Protein AF-A0AAJ5W9I3-F1 (afdb_monomer)

Solvent-accessible surface area (backbone atoms only — not comparable to full-atom values): 39678 Å² total; per-residue (Å²): 128,56,60,68,60,55,50,55,48,50,50,50,39,57,74,76,47,58,59,53,81,40,50,40,67,61,64,59,42,49,56,64,60,50,42,73,70,47,48,89,52,82,85,69,64,26,59,63,53,55,53,54,37,52,52,36,53,20,26,52,52,30,56,56,60,48,56,80,67,63,48,79,76,32,39,96,62,70,48,69,65,45,93,45,94,87,54,85,41,66,55,54,29,31,36,33,23,68,88,78,68,27,41,36,42,34,45,77,46,65,56,93,86,54,48,78,48,52,61,56,47,55,46,54,49,56,50,41,52,34,70,79,37,73,88,66,50,61,87,39,43,28,36,36,42,37,27,72,69,79,50,70,66,42,19,39,50,56,48,48,40,40,74,72,68,61,36,24,48,30,42,30,29,68,42,71,54,96,92,36,78,77,40,29,36,63,52,78,72,80,56,76,78,79,54,84,44,55,56,46,57,71,46,27,37,33,26,40,33,42,36,31,22,76,37,96,88,55,61,75,83,79,51,67,56,68,58,54,54,50,51,31,54,49,42,29,51,50,41,26,56,76,67,69,38,33,29,36,38,40,35,25,34,52,12,59,82,79,60,97,62,69,43,59,29,35,40,37,40,32,28,61,21,75,71,33,52,62,60,49,18,52,75,73,64,50,96,66,74,81,84,38,68,68,54,50,52,52,50,49,54,30,70,78,64,46,50,73,52,84,50,70,59,69,69,54,35,44,47,66,22,50,62,59,43,55,79,71,27,44,76,49,72,54,73,72,49,32,54,58,60,50,68,70,32,64,66,51,23,27,29,44,29,75,75,44,44,52,58,34,44,68,52,23,52,49,50,52,52,48,66,76,43,30,63,73,80,46,51,76,69,59,65,66,42,77,66,46,63,56,22,52,76,58,34,50,42,50,49,39,60,49,46,59,70,56,64,46,61,61,55,47,54,26,51,50,33,39,25,52,51,19,30,38,52,25,51,34,54,50,22,50,55,45,20,69,72,37,59,75,67,53,28,42,19,22,30,11,30,21,35,51,36,39,50,61,39,53,53,49,53,47,55,53,50,54,49,42,74,48,13,88,85,34,63,83,81,68,78,71,79,79,43,56,46,60,89,60,51,57,95,60,38,70,62,40,48,49,54,32,53,52,45,40,34,55,47,71,60,28,34,87,86,32,47,70,53,39,50,46,24,47,50,23,31,78,47,25,47,71,77,31,85,86,39,29,83,75,53,50,76,65,54,51,52,55,50,22,50,54,44,22,50,52,51,47,54,51,52,51,54,51,49,65,57,43,65,76,47,45,89,84,34,48,68,66,50,48,53,48,16,62,73,67,37,82,66,41,53,91,78,50,51,81,82,46,50,58,56,51,48,69,67,55,56,38,64,61,47,38,70,39,33,78,68,52,51,27,50,51,48,29,73,75,46,56,41,70,90,69,68,64,60,88,83,75,80,67,75,49,55,61,59,68,59,52,49,54,52,50,39,51,44,38,75,74,66,51,41,40,55,20,42,38,30,38,69,63,62,55,70,46,82,45,73,57,98,60,96,67,69,52,91,49,79,56,45,39,32,38,28,42,43,79,66,40,98,86,69,58,52,69,44,82,45,47,53,67,61,52,52,53,62,50,55,66,63,68,72,74,75,81,67,136

Mean predicted aligned error: 9.73 Å

Foldseek 3Di:
DDQLQVLVVQVVCLVPHQQLVQEPPLVVLVLLQCLLQPLPAFAFPFVVSVLLNLLSVLQVLVSVLSPDHKDWPAAVDFDALAPDPVDRQTFNTWIAHPVLRAIETEHEEEDPPCLLVRLVSLVVVVVSVCVVPPPDDLSRYAYEYEYQDCDQVNLQSVSCCCQQVVHRYWYWYFDADPNDGRGTYGDRRPHDDRLPDRFDELLFKKKKKKFWAFDPPDDPVVDDPVVLVVVLLVQLQVLCVVRLWWWKKWKFAFLDDDDPRRTGIMIMTITTQPLLRLVVSVVVVRPDDPPDPVSVVSCVVCVVPPSNDDDVSNVVRSPVSVVSSVVGGDIDMDDMDGPLCLLQDLSSLLTGHTDWMATDHSLRVSLVSSQVRNCLLADPVLCPPPPRCRPCLSVVLSVCVRSVVALCVLLFAALLSLLVLLLLLQQLVVLLVQCLPDDDSNNSSSLSSNSSSLSRNVRVVSSLQVVPVQFVQAPHQQDQQRDNHNVSHDPCNVVSSVVNLVSCCCRVQNCVVRVLSNVSNNLSNVVSLCVRPVNVVVQDPVNNVVSLVVQLVSLLVVLLVVLVVCVVPCVVCVVLVVLSCVPQPVVCSVVDDNVVSSVSSVPDDSVVSNVCRSPRRSVSRCLVAVHRDGDGPDDDQSLSDPLVVQLVVLLVCVVVPAWQWAFEQGPSGDTHIDGDPDPDTHPDSQWHWYWYNRRGPPDGPTDIDGSVVVVVSSVVVPPPPPDD

pLDDT: mean 85.2, std 12.46, range [24.62, 98.06]

Radius of gyration: 30.22 Å; Cα contacts (8 Å, |Δi|>4): 1104; chains: 1; bounding box: 91×54×84 Å

Sequence (724 aa):
MKERQLQEWLVKVVKTDYLINHITGLDRLKEATMIDDDSTIIPHFAIDRLLKQKYSYAASRVIKSLEGEFDLVSGEIIQNISLSNKERLLPDLILFNVEKRQVILVENKVNNKTEREAITELFGYGHEIRNHLPFLSNFDINYVLVSTDFNTLLDHSVSGQILTENMNILCLKPVIENEQILNLELHFPSSWSDIGQTELPEDALVGISMLLYEKTDFELTDFDYQTVLNIACDLVAQDSSQFNASGFLVLWKNGLVNANSTNVAGISIYTMNPFVFLPHAEKLGFPLNENSALRKYLVEFVGDRGTWQEPGSLYGIPKRAEMYLKEYFDIEWERSSTWIVDSEDYLYALNRCVLKWNSWGAVGDYVRNFYLRSNNWFKDVERKIKGGYQNPYLGLQIINYLAGTNVFKGGYFNSQQLFQFGLQIGRYRYACQNAKNAIGERLKSAEALLFWTALPLVYSLKEVGDRVVQSPSIAQCVAFPLAIHQIDIYEDYEMRIQKYIDWFQKDFIDAKTNPTVSIIFRLAIDDFPYFDNSLRGLVSTKEVKEIEVRLAFLVRTKILEIVLDRLKNRDNNKEILEDLNSAYFDGLLYTLKDGEISKHLDAIPDAVLSETFSYNFLGLLDSIKKGLLQDIGQPILPGSVDWNALYKSAILLFKAGERKTAIIISPNGETGLGKIDTIMSLNSQEEIFIQFNARNTWLEMTLKENWQKILDRTSHFFDNNSKP

Organism: NCBI:txid3121371

Structure (mmCIF, N/CA/C/O backbone):
data_AF-A0AAJ5W9I3-F1
#
_entry.id   AF-A0AAJ5W9I3-F1
#
loop_
_atom_site.group_PDB
_atom_site.id
_atom_site.type_symbol
_atom_site.label_atom_id
_atom_site.label_alt_id
_atom_site.label_comp_id
_atom_site.label_asym_id
_atom_site.label_entity_id
_atom_site.label_seq_id
_atom_site.pdbx_PDB_ins_code
_atom_site.Cartn_x
_atom_site.Cartn_y
_atom_site.Cartn_z
_atom_site.occupancy
_atom_site.B_iso_or_equiv
_atom_site.auth_seq_id
_atom_site.auth_comp_id
_atom_site.auth_asym_id
_atom_site.auth_atom_id
_atom_site.pdbx_PDB_model_num
ATOM 1 N N . MET A 1 1 ? -18.188 -11.110 43.574 1.00 73.06 1 MET A N 1
ATOM 2 C CA . MET A 1 1 ? -18.966 -9.854 43.489 1.00 73.06 1 MET A CA 1
ATOM 3 C C . MET A 1 1 ? -20.296 -10.148 42.806 1.00 73.06 1 MET A C 1
ATOM 5 O O . MET A 1 1 ? -20.329 -11.051 41.980 1.00 73.06 1 MET A O 1
ATOM 9 N N . LYS A 1 2 ? -21.391 -9.468 43.162 1.00 81.44 2 LYS A N 1
ATOM 10 C CA . LYS A 1 2 ? -22.679 -9.586 42.449 1.00 81.44 2 LYS A CA 1
ATOM 11 C C . LYS A 1 2 ? -22.834 -8.437 41.449 1.00 81.44 2 LYS A C 1
ATOM 13 O O . LYS A 1 2 ? -22.461 -7.318 41.766 1.00 81.44 2 LYS A O 1
ATOM 18 N N . GLU A 1 3 ? -23.456 -8.697 40.304 1.00 82.75 3 GLU A N 1
ATOM 19 C CA . GLU A 1 3 ? -23.790 -7.712 39.251 1.00 82.75 3 GLU A CA 1
ATOM 20 C C . GLU A 1 3 ? -24.485 -6.467 39.790 1.00 82.75 3 GLU A C 1
ATOM 22 O O . GLU A 1 3 ? -24.023 -5.350 39.586 1.00 82.75 3 GLU A O 1
ATOM 27 N N . ARG A 1 4 ? -25.480 -6.673 40.653 1.00 85.06 4 ARG A N 1
ATOM 28 C CA . ARG A 1 4 ? -26.171 -5.594 41.356 1.00 85.06 4 ARG A CA 1
ATOM 29 C C . ARG A 1 4 ? -25.246 -4.675 42.169 1.00 85.06 4 ARG A C 1
ATOM 31 O O . ARG A 1 4 ? -25.504 -3.484 42.235 1.00 85.06 4 ARG A O 1
ATOM 38 N N . GLN A 1 5 ? -24.178 -5.198 42.782 1.00 87.31 5 GLN A N 1
ATOM 39 C CA . GLN A 1 5 ? -23.238 -4.363 43.548 1.00 87.31 5 GLN A CA 1
ATOM 40 C C . GLN A 1 5 ? -22.431 -3.441 42.626 1.00 87.31 5 GLN A C 1
ATOM 42 O O . GLN A 1 5 ? -22.190 -2.289 42.975 1.00 87.31 5 GLN A O 1
ATOM 47 N N . LEU A 1 6 ? -22.032 -3.942 41.453 1.00 88.69 6 LEU A N 1
ATOM 48 C CA . LEU A 1 6 ? -21.332 -3.156 40.437 1.00 88.69 6 LEU A CA 1
ATOM 49 C C . LEU A 1 6 ? -22.244 -2.074 39.853 1.00 88.69 6 LEU A C 1
ATOM 51 O O . LEU A 1 6 ? -21.840 -0.918 39.758 1.00 88.69 6 LEU A O 1
ATOM 55 N N . GLN A 1 7 ? -23.494 -2.423 39.557 1.00 89.88 7 GLN A N 1
ATOM 56 C CA . GLN A 1 7 ? -24.496 -1.473 39.087 1.00 89.88 7 GLN A CA 1
ATOM 57 C C . GLN A 1 7 ? -24.783 -0.368 40.116 1.00 89.88 7 GLN A C 1
ATOM 59 O O . GLN A 1 7 ? -24.741 0.812 39.777 1.00 89.88 7 GLN A O 1
ATOM 64 N N . GLU A 1 8 ? -25.037 -0.727 41.379 1.00 91.19 8 GLU A N 1
ATOM 65 C CA . GLU A 1 8 ? -25.281 0.242 42.459 1.00 91.19 8 GLU A CA 1
ATOM 66 C C . GLU A 1 8 ? -24.086 1.192 42.641 1.00 91.19 8 GLU A C 1
ATOM 68 O O . GLU A 1 8 ? -24.270 2.390 42.873 1.00 91.19 8 GLU A O 1
ATOM 73 N N . TRP A 1 9 ? -22.860 0.683 42.483 1.00 92.69 9 TRP A N 1
ATOM 74 C CA . TRP A 1 9 ? -21.650 1.500 42.506 1.00 92.69 9 TRP A CA 1
ATOM 75 C C . TRP A 1 9 ? -21.575 2.462 41.312 1.00 92.69 9 TRP A C 1
ATOM 77 O O . TRP A 1 9 ? -21.346 3.652 41.522 1.00 92.69 9 TRP A O 1
ATOM 87 N N . LEU A 1 10 ? -21.838 1.994 40.088 1.00 92.12 10 LEU A N 1
ATOM 88 C CA . LEU A 1 10 ? -21.841 2.834 38.883 1.00 92.12 10 LEU A CA 1
ATOM 89 C C . LEU A 1 10 ? -22.885 3.953 38.963 1.00 92.12 10 LEU A C 1
ATOM 91 O O . LEU A 1 10 ? -22.568 5.107 38.686 1.00 92.12 10 LEU A O 1
ATOM 95 N N . VAL A 1 11 ? -24.109 3.635 39.395 1.00 92.50 11 VAL A N 1
ATOM 96 C CA . VAL A 1 11 ? -25.183 4.625 39.584 1.00 92.50 11 VAL A CA 1
ATOM 97 C C . VAL A 1 11 ? -24.778 5.675 40.613 1.00 92.50 11 VAL A C 1
ATOM 99 O O . VAL A 1 11 ? -25.014 6.866 40.408 1.00 92.50 11 VAL A O 1
ATOM 102 N N . LYS A 1 12 ? -24.150 5.252 41.718 1.00 91.56 12 LYS A N 1
ATOM 103 C CA . LYS A 1 12 ? -23.634 6.180 42.724 1.00 91.56 12 LYS A CA 1
ATOM 104 C C . LYS A 1 12 ? -22.583 7.104 42.116 1.00 91.56 12 LYS A C 1
ATOM 106 O O . LYS A 1 12 ? -22.715 8.311 42.281 1.00 91.56 12 LYS A O 1
ATOM 111 N N . VAL A 1 13 ? -21.594 6.547 41.412 1.00 90.62 13 VAL A N 1
ATOM 112 C CA . VAL A 1 13 ? -20.528 7.316 40.756 1.00 90.62 13 VAL A CA 1
ATOM 113 C C . VAL A 1 13 ? -21.129 8.364 39.831 1.00 90.62 13 VAL A C 1
ATOM 115 O O . VAL A 1 13 ? -20.924 9.538 40.093 1.00 90.62 13 VAL A O 1
ATOM 118 N N . VAL A 1 14 ? -21.953 7.963 38.858 1.00 89.75 14 VAL A N 1
ATOM 119 C CA . VAL A 1 14 ? -22.567 8.862 37.859 1.00 89.75 14 VAL A CA 1
ATOM 120 C C . VAL A 1 14 ? -23.361 10.012 38.492 1.00 89.75 14 VAL A C 1
ATOM 122 O O . VAL A 1 14 ? -23.428 11.098 37.927 1.00 89.75 14 VAL A O 1
ATOM 125 N N . LYS A 1 15 ? -23.976 9.796 39.661 1.00 87.81 15 LYS A N 1
ATOM 126 C CA . LYS A 1 15 ? -24.742 10.833 40.369 1.00 87.81 15 LYS A CA 1
ATOM 127 C C . LYS A 1 15 ? -23.893 11.802 41.180 1.00 87.81 15 LYS A C 1
ATOM 129 O O . LYS A 1 15 ? -24.336 12.919 41.436 1.00 87.81 15 LYS A O 1
ATOM 134 N N . THR A 1 16 ? -22.761 11.341 41.703 1.00 86.31 16 THR A N 1
ATOM 135 C CA . THR A 1 16 ? -21.950 12.114 42.656 1.00 86.31 16 THR A CA 1
ATOM 136 C C . THR A 1 16 ? -20.692 12.705 42.039 1.00 86.31 16 THR A C 1
ATOM 138 O O . THR A 1 16 ? -20.134 13.635 42.613 1.00 86.31 16 THR A O 1
ATOM 141 N N . ASP A 1 17 ? -20.242 12.156 40.915 1.00 84.19 17 ASP A N 1
ATOM 142 C CA . ASP A 1 17 ? -19.027 12.534 40.201 1.00 84.19 17 ASP A CA 1
ATOM 143 C C . ASP A 1 17 ? -19.137 12.126 38.714 1.00 84.19 17 ASP A C 1
ATOM 145 O O . ASP A 1 17 ? -20.096 11.485 38.282 1.00 84.19 17 ASP A O 1
ATOM 149 N N . TYR A 1 18 ? -18.142 12.476 37.908 1.00 85.25 18 TYR A N 1
ATOM 150 C CA . TYR A 1 18 ? -18.053 12.039 36.521 1.00 85.25 18 TYR A CA 1
ATOM 151 C C . TYR A 1 18 ? -17.449 10.635 36.432 1.00 85.25 18 TYR A C 1
ATOM 153 O O . TYR A 1 18 ? -16.368 10.377 36.962 1.00 85.25 18 TYR A O 1
ATOM 161 N N . LEU A 1 19 ? -18.099 9.731 35.685 1.00 88.50 19 LEU A N 1
ATOM 162 C CA . LEU A 1 19 ? -17.625 8.350 35.499 1.00 88.50 19 LEU A CA 1
ATOM 163 C C . LEU A 1 19 ? -16.174 8.291 34.995 1.00 88.50 19 LEU A C 1
ATOM 165 O O . LEU A 1 19 ? -15.411 7.429 35.425 1.00 88.50 19 LEU A O 1
ATOM 169 N N . ILE A 1 20 ? -15.778 9.236 34.137 1.00 91.19 20 ILE A N 1
ATOM 170 C CA . ILE A 1 20 ? -14.415 9.347 33.606 1.00 91.19 20 ILE A CA 1
ATOM 171 C C . ILE A 1 20 ? -13.345 9.475 34.702 1.00 91.19 20 ILE A C 1
ATOM 173 O O . ILE A 1 20 ? -12.265 8.908 34.550 1.00 91.19 20 ILE A O 1
ATOM 177 N N . ASN A 1 21 ? -13.650 10.129 35.830 1.00 91.69 21 ASN A N 1
ATOM 178 C CA . ASN A 1 21 ? -12.710 10.327 36.943 1.00 91.69 21 ASN A CA 1
ATOM 179 C C . ASN A 1 21 ? -12.369 9.017 37.664 1.00 91.69 21 ASN A C 1
ATOM 181 O O . ASN A 1 21 ? -11.351 8.921 38.346 1.00 91.69 21 ASN A O 1
ATOM 185 N N . HIS A 1 22 ? -13.206 7.994 37.492 1.00 93.56 22 HIS A N 1
ATOM 186 C CA . HIS A 1 22 ? -13.003 6.668 38.056 1.00 93.56 22 HIS A CA 1
ATOM 187 C C . HIS A 1 22 ? -12.375 5.683 37.063 1.00 93.56 22 HIS A C 1
ATOM 189 O O . HIS A 1 22 ? -12.227 4.510 37.405 1.00 93.56 22 HIS A O 1
ATOM 195 N N . ILE A 1 23 ? -12.000 6.122 35.856 1.00 94.62 23 ILE A N 1
ATOM 196 C CA . ILE A 1 23 ? -11.351 5.276 34.851 1.00 94.62 23 ILE A CA 1
ATOM 197 C C . ILE A 1 23 ? -9.837 5.498 34.885 1.00 94.62 23 ILE A C 1
ATOM 199 O O . ILE A 1 23 ? -9.338 6.607 34.716 1.00 94.62 23 ILE A O 1
ATOM 203 N N . THR A 1 24 ? -9.095 4.412 35.061 1.00 92.81 24 THR A N 1
ATOM 204 C CA . THR A 1 24 ? -7.631 4.376 35.088 1.00 92.81 24 THR A CA 1
ATOM 205 C C . THR A 1 24 ? -7.064 3.768 33.805 1.00 92.81 24 THR A C 1
ATOM 207 O O . THR A 1 24 ? -7.748 3.055 33.067 1.00 92.81 24 THR A O 1
ATOM 210 N N . GLY A 1 25 ? -5.795 4.070 33.508 1.00 86.44 25 GLY A N 1
ATOM 211 C CA . GLY A 1 25 ? -5.121 3.588 32.297 1.00 86.44 25 GLY A CA 1
ATOM 212 C C . GLY A 1 25 ? -5.433 4.390 31.027 1.00 86.44 25 GLY A C 1
ATOM 213 O O . GLY A 1 25 ? -5.108 3.930 29.934 1.00 86.44 25 GLY A O 1
ATOM 214 N N . LEU A 1 26 ? -6.024 5.586 31.151 1.00 87.69 26 LEU A N 1
ATOM 215 C CA . LEU A 1 26 ? -6.331 6.475 30.020 1.00 87.69 26 LEU A CA 1
ATOM 216 C C . LEU A 1 26 ? -5.081 6.935 29.256 1.00 87.69 26 LEU A C 1
ATOM 218 O O . LEU A 1 26 ? -5.151 7.164 28.049 1.00 87.69 26 LEU A O 1
ATOM 222 N N . ASP A 1 27 ? -3.933 7.020 29.926 1.00 83.12 27 ASP A N 1
ATOM 223 C CA . ASP A 1 27 ? -2.664 7.411 29.302 1.00 83.12 27 ASP A CA 1
ATOM 224 C C . ASP A 1 27 ? -2.248 6.425 28.202 1.00 83.12 27 ASP A C 1
ATOM 226 O O . ASP A 1 27 ? -1.766 6.837 27.152 1.00 83.12 27 ASP A O 1
ATOM 230 N N . ARG A 1 28 ? -2.591 5.138 28.356 1.00 78.94 28 ARG A N 1
ATOM 231 C CA . ARG A 1 28 ? -2.354 4.100 27.339 1.00 78.94 28 ARG A CA 1
ATOM 232 C C . ARG A 1 28 ? -3.135 4.351 26.046 1.00 78.94 28 ARG A C 1
ATOM 234 O O . ARG A 1 28 ? -2.669 3.973 24.976 1.00 78.94 28 ARG A O 1
ATOM 241 N N . LEU A 1 29 ? -4.321 4.972 26.120 1.00 80.44 29 LEU A N 1
ATOM 242 C CA . LEU A 1 29 ? -5.072 5.378 24.921 1.00 80.44 29 LEU A CA 1
ATOM 243 C C . LEU A 1 29 ? -4.394 6.548 24.225 1.00 80.44 29 LEU A C 1
ATOM 245 O O . LEU A 1 29 ? -4.341 6.571 22.996 1.00 80.44 29 LEU A O 1
ATOM 249 N N . LYS A 1 30 ? -3.883 7.509 25.002 1.00 75.44 30 LYS A N 1
ATOM 250 C CA . LYS A 1 30 ? -3.135 8.644 24.460 1.00 75.44 30 LYS A CA 1
ATOM 251 C C . LYS A 1 30 ? -1.874 8.143 23.765 1.00 75.44 30 LYS A C 1
ATOM 253 O O . LYS A 1 30 ? -1.727 8.397 22.582 1.00 75.44 30 LYS A O 1
ATOM 258 N N . GLU A 1 31 ? -1.057 7.321 24.418 1.00 71.56 31 GLU A N 1
ATOM 259 C CA . GLU A 1 31 ? 0.133 6.704 23.806 1.00 71.56 31 GLU A CA 1
ATOM 260 C C . GLU A 1 31 ? -0.199 5.980 22.489 1.00 71.56 31 GLU A C 1
ATOM 262 O O . GLU A 1 31 ? 0.397 6.266 21.451 1.00 71.56 31 GLU A O 1
ATOM 267 N N . ALA A 1 32 ? -1.217 5.112 22.491 1.00 70.69 32 ALA A N 1
ATOM 268 C CA . ALA A 1 32 ? -1.607 4.344 21.306 1.00 70.69 32 ALA A CA 1
ATOM 269 C C . ALA A 1 32 ? -2.191 5.196 20.160 1.00 70.69 32 ALA A C 1
ATOM 271 O O . ALA A 1 32 ? -2.255 4.724 19.024 1.00 70.69 32 ALA A O 1
ATOM 272 N N . THR A 1 33 ? -2.640 6.423 20.444 1.00 70.94 33 THR A N 1
ATOM 273 C CA . THR A 1 33 ? -3.172 7.362 19.441 1.00 70.94 33 THR A CA 1
ATOM 274 C C . THR A 1 33 ? -2.168 8.450 19.040 1.00 70.94 33 THR A C 1
ATOM 276 O O . THR A 1 33 ? -2.305 8.986 17.944 1.00 70.94 33 THR A O 1
ATOM 279 N N . MET A 1 34 ? -1.146 8.728 19.863 1.00 63.53 34 MET A N 1
ATOM 280 C CA . MET A 1 34 ? -0.107 9.752 19.647 1.00 63.53 34 MET A CA 1
ATOM 281 C C . MET A 1 34 ? 1.046 9.303 18.743 1.00 63.53 34 MET A C 1
ATOM 283 O O . MET A 1 34 ? 1.708 10.148 18.150 1.00 63.53 34 MET A O 1
ATOM 287 N N . ILE A 1 35 ? 1.267 7.994 18.577 1.00 55.97 35 ILE A N 1
ATOM 288 C CA . ILE A 1 35 ? 2.244 7.417 17.624 1.00 55.97 35 ILE A CA 1
ATOM 289 C C . ILE A 1 35 ? 2.096 7.991 16.198 1.00 55.97 35 ILE A C 1
ATOM 291 O O . ILE A 1 35 ? 3.047 8.028 15.422 1.00 55.97 35 ILE A O 1
ATOM 295 N N . ASP A 1 36 ? 0.902 8.471 15.866 1.00 51.78 36 ASP A N 1
ATOM 296 C CA . ASP A 1 36 ? 0.552 9.034 14.570 1.00 51.78 36 ASP A CA 1
ATOM 297 C C . ASP A 1 36 ? 0.861 10.539 14.402 1.00 51.78 36 ASP A C 1
ATOM 299 O O . ASP A 1 36 ? 0.727 11.048 13.287 1.00 51.78 36 ASP A O 1
ATOM 303 N N . ASP A 1 37 ? 1.260 11.252 15.461 1.00 53.91 37 ASP A N 1
ATOM 304 C CA . ASP A 1 37 ? 1.559 12.696 15.413 1.00 53.91 37 ASP A CA 1
ATOM 305 C C . ASP A 1 37 ? 3.034 12.996 15.073 1.00 53.91 37 ASP A C 1
ATOM 307 O O . ASP A 1 37 ? 3.432 14.158 14.943 1.00 53.91 37 ASP A O 1
ATOM 311 N N . ASP A 1 38 ? 3.864 11.964 14.890 1.00 57.81 38 ASP A N 1
ATOM 312 C CA . ASP A 1 38 ? 5.268 12.134 14.519 1.00 57.81 38 ASP A CA 1
ATOM 313 C C . ASP A 1 38 ? 5.418 12.495 13.031 1.00 57.81 38 ASP A C 1
ATOM 315 O O . ASP A 1 38 ? 5.475 11.644 12.143 1.00 57.81 38 ASP A O 1
ATOM 319 N N . SER A 1 39 ? 5.514 13.799 12.760 1.00 56.31 39 SER A N 1
ATOM 320 C CA . SER A 1 39 ? 5.726 14.347 11.411 1.00 56.31 39 SER A CA 1
ATOM 321 C C . SER A 1 39 ? 7.058 13.952 10.755 1.00 56.31 39 SER A C 1
ATOM 323 O O . SER A 1 39 ? 7.261 14.241 9.570 1.00 56.31 39 SER A O 1
ATOM 325 N N . THR A 1 40 ? 7.974 13.322 11.500 1.00 52.97 40 THR A N 1
ATOM 326 C CA . THR A 1 40 ? 9.310 12.959 11.012 1.00 52.97 40 THR A CA 1
ATOM 327 C C . THR A 1 40 ? 9.371 11.576 10.367 1.00 52.97 40 THR A C 1
ATOM 329 O O . THR A 1 40 ? 10.384 11.254 9.750 1.00 52.97 40 THR A O 1
ATOM 332 N N . ILE A 1 41 ? 8.297 10.777 10.452 1.00 58.81 41 ILE A N 1
ATOM 333 C CA . ILE A 1 41 ? 8.289 9.375 10.012 1.00 58.81 41 ILE A CA 1
ATOM 334 C C . ILE A 1 41 ? 7.152 9.113 9.024 1.00 58.81 41 ILE A C 1
ATOM 336 O O . ILE A 1 41 ? 6.039 9.631 9.136 1.00 58.81 41 ILE A O 1
ATOM 340 N N . ILE A 1 42 ? 7.440 8.273 8.033 1.00 65.62 42 ILE A N 1
ATOM 341 C CA . ILE A 1 42 ? 6.453 7.803 7.067 1.00 65.62 42 ILE A CA 1
ATOM 342 C C . ILE A 1 42 ? 5.641 6.675 7.725 1.00 65.62 42 ILE A C 1
ATOM 344 O O . ILE A 1 42 ? 6.224 5.717 8.232 1.00 65.62 42 ILE A O 1
ATOM 348 N N . PRO A 1 43 ? 4.301 6.753 7.768 1.00 64.69 43 PRO A N 1
ATOM 349 C CA . PRO A 1 43 ? 3.510 5.765 8.488 1.00 64.69 43 PRO A CA 1
ATOM 350 C C . PRO A 1 43 ? 3.553 4.402 7.781 1.00 64.69 43 PRO A C 1
ATOM 352 O O . PRO A 1 43 ? 3.138 4.288 6.633 1.00 64.69 43 PRO A O 1
ATOM 355 N N . HIS A 1 44 ? 3.958 3.341 8.483 1.00 67.44 44 HIS A N 1
ATOM 356 C CA . HIS A 1 44 ? 3.880 1.969 7.960 1.00 67.44 44 HIS A CA 1
ATOM 357 C C . HIS A 1 44 ? 2.441 1.445 7.887 1.00 67.44 44 HIS A C 1
ATOM 359 O O . HIS A 1 44 ? 1.614 1.723 8.765 1.00 67.44 44 HIS A O 1
ATOM 365 N N . PHE A 1 45 ? 2.142 0.613 6.890 1.00 70.94 45 PHE A N 1
ATOM 366 C CA . PHE A 1 45 ? 0.873 -0.115 6.822 1.00 70.94 45 PHE A CA 1
ATOM 367 C C . PHE A 1 45 ? 0.954 -1.414 7.631 1.00 70.94 45 PHE A C 1
ATOM 369 O O . PHE A 1 45 ? 0.857 -2.518 7.106 1.00 70.94 45 PHE A O 1
ATOM 376 N N . ALA A 1 46 ? 1.151 -1.286 8.942 1.00 74.62 46 ALA A N 1
ATOM 377 C CA . ALA A 1 46 ? 1.187 -2.447 9.816 1.00 74.62 46 ALA A CA 1
ATOM 378 C C . ALA A 1 46 ? -0.234 -2.866 10.213 1.00 74.62 46 ALA A C 1
ATOM 380 O O . ALA A 1 46 ? -0.877 -2.172 11.003 1.00 74.62 46 ALA A O 1
ATOM 381 N N . ILE A 1 47 ? -0.729 -3.995 9.692 1.00 74.94 47 ILE A N 1
ATOM 382 C CA . ILE A 1 47 ? -2.097 -4.483 9.967 1.00 74.94 47 ILE A CA 1
ATOM 383 C C . ILE A 1 47 ? -2.322 -4.633 11.474 1.00 74.94 47 ILE A C 1
ATOM 385 O O . ILE A 1 47 ? -3.302 -4.113 12.010 1.00 74.94 47 ILE A O 1
ATOM 389 N N . ASP A 1 48 ? -1.367 -5.250 12.170 1.00 74.12 48 ASP A N 1
ATOM 390 C CA . ASP A 1 48 ? -1.412 -5.451 13.623 1.00 74.12 48 ASP A CA 1
ATOM 391 C C . ASP A 1 48 ? -1.570 -4.118 14.378 1.00 74.12 48 ASP A C 1
ATOM 393 O O . ASP A 1 48 ? -2.283 -4.026 15.382 1.00 74.12 48 ASP A O 1
ATOM 397 N N . ARG A 1 49 ? -0.941 -3.053 13.864 1.00 74.50 49 ARG A N 1
ATOM 398 C CA . ARG A 1 49 ? -1.038 -1.695 14.410 1.00 74.50 49 ARG A CA 1
ATOM 399 C C . ARG A 1 49 ? -2.385 -1.054 14.097 1.00 74.50 49 ARG A C 1
ATOM 401 O O . ARG A 1 49 ? -3.009 -0.519 15.008 1.00 74.50 49 ARG A O 1
ATOM 408 N N . LEU A 1 50 ? -2.847 -1.125 12.847 1.00 75.38 50 LEU A N 1
ATOM 409 C CA . LEU A 1 50 ? -4.115 -0.524 12.410 1.00 75.38 50 LEU A CA 1
ATOM 410 C C . LEU A 1 50 ? -5.297 -1.032 13.244 1.00 75.38 50 LEU A C 1
ATOM 412 O O . LEU A 1 50 ? -6.197 -0.270 13.595 1.00 75.38 50 LEU A O 1
ATOM 416 N N . LEU A 1 51 ? -5.281 -2.311 13.611 1.00 77.31 51 LEU A N 1
ATOM 417 C CA . LEU A 1 51 ? -6.331 -2.915 14.428 1.00 77.31 51 LEU A CA 1
ATOM 418 C C . LEU A 1 51 ? -6.282 -2.432 15.879 1.00 77.31 51 LEU A C 1
ATOM 420 O O . LEU A 1 51 ? -7.312 -2.034 16.425 1.00 77.31 51 LEU A O 1
ATOM 424 N N . LYS A 1 52 ? -5.085 -2.378 16.479 1.00 77.81 52 LYS A N 1
ATOM 425 C CA . LYS A 1 52 ? -4.879 -1.800 17.818 1.00 77.81 52 LYS A CA 1
ATOM 426 C C . LYS A 1 52 ? -5.312 -0.328 17.851 1.00 77.81 52 LYS A C 1
ATOM 428 O O . LYS A 1 52 ? -5.998 0.086 18.782 1.00 77.81 52 LYS A O 1
ATOM 433 N N . GLN A 1 53 ? -5.005 0.436 16.803 1.00 79.06 53 GLN A N 1
ATOM 434 C CA . GLN A 1 53 ? -5.437 1.828 16.650 1.00 79.06 53 GLN A CA 1
ATOM 435 C C . GLN A 1 53 ? -6.958 1.959 16.557 1.00 79.06 53 GLN A C 1
ATOM 437 O O . GLN A 1 53 ? -7.528 2.824 17.220 1.00 79.06 53 GLN A O 1
ATOM 442 N N . LYS A 1 54 ? -7.642 1.096 15.792 1.00 84.06 54 LYS A N 1
ATOM 443 C CA . LYS A 1 54 ? -9.112 1.105 15.727 1.00 84.06 54 LYS A CA 1
ATOM 444 C C . LYS A 1 54 ? -9.749 0.904 17.105 1.00 84.06 54 LYS A C 1
ATOM 446 O O . LYS A 1 54 ? -10.690 1.627 17.430 1.00 84.06 54 LYS A O 1
ATOM 451 N N . TYR A 1 55 ? -9.212 0.003 17.933 1.00 87.38 55 TYR A N 1
ATOM 452 C CA . TYR A 1 55 ? -9.674 -0.159 19.319 1.00 87.38 55 TYR A CA 1
ATOM 453 C C . TYR A 1 55 ? -9.463 1.110 20.141 1.00 87.38 55 TYR A C 1
ATOM 455 O O . TYR A 1 55 ? -10.396 1.580 20.794 1.00 87.38 55 TYR A O 1
ATOM 463 N N . SER A 1 56 ? -8.266 1.695 20.072 1.00 87.69 56 SER A N 1
ATOM 464 C CA . SER A 1 56 ? -7.945 2.917 20.809 1.00 87.69 56 SER A CA 1
ATOM 465 C C . SER A 1 56 ? -8.837 4.085 20.393 1.00 87.69 56 SER A C 1
ATOM 467 O O . SER A 1 56 ? -9.380 4.764 21.257 1.00 87.69 56 SER A O 1
ATOM 469 N N . TYR A 1 57 ? -9.078 4.286 19.094 1.00 88.06 57 TYR A N 1
ATOM 470 C CA . TYR A 1 57 ? -9.972 5.340 18.609 1.00 88.06 57 TYR A CA 1
ATOM 471 C C . TYR A 1 57 ? -11.426 5.126 19.038 1.00 88.06 57 TYR A C 1
ATOM 473 O O . TYR A 1 57 ? -12.080 6.095 19.431 1.00 88.06 57 TYR A O 1
ATOM 481 N N . ALA A 1 58 ? -11.929 3.889 18.996 1.00 92.06 58 ALA A N 1
ATOM 482 C CA . ALA A 1 58 ? -13.271 3.564 19.476 1.00 92.06 58 ALA A CA 1
ATOM 483 C C . ALA A 1 58 ? -13.414 3.887 20.972 1.00 92.06 58 ALA A C 1
ATOM 485 O O . ALA A 1 58 ? -14.311 4.640 21.353 1.00 92.06 58 ALA A O 1
ATOM 486 N N . ALA A 1 59 ? -12.475 3.422 21.800 1.00 93.31 59 ALA A N 1
ATOM 487 C CA . ALA A 1 59 ? -12.457 3.712 23.231 1.00 93.31 59 ALA A CA 1
ATOM 488 C C . ALA A 1 59 ? -12.313 5.219 23.512 1.00 93.31 59 ALA A C 1
ATOM 490 O O . ALA A 1 59 ? -13.066 5.769 24.313 1.00 93.31 59 ALA A O 1
ATOM 491 N N . SER A 1 60 ? -11.416 5.926 22.815 1.00 92.44 60 SER A N 1
ATOM 492 C CA . SER A 1 60 ? -11.235 7.377 22.965 1.00 92.44 60 SER A CA 1
ATOM 493 C C . SER A 1 60 ? -12.493 8.177 22.624 1.00 92.44 60 SER A C 1
ATOM 495 O O . SER A 1 60 ? -12.735 9.210 23.247 1.00 92.44 60 SER A O 1
ATOM 497 N N . ARG A 1 61 ? -13.309 7.734 21.659 1.00 93.19 61 ARG A N 1
ATOM 498 C CA . ARG A 1 61 ? -14.598 8.379 21.356 1.00 93.19 61 ARG A CA 1
ATOM 499 C C . ARG A 1 61 ? -15.586 8.232 22.506 1.00 93.19 61 ARG A C 1
ATOM 501 O O . ARG A 1 61 ? -16.207 9.223 22.879 1.00 93.19 61 ARG A O 1
ATOM 508 N N . VAL A 1 62 ? -15.674 7.045 23.106 1.00 95.38 62 VAL A N 1
ATOM 509 C CA . VAL A 1 62 ? -16.530 6.823 24.281 1.00 95.38 62 VAL A CA 1
ATOM 510 C C . VAL A 1 62 ? -16.036 7.633 25.478 1.00 95.38 62 VAL A C 1
ATOM 512 O O . VAL A 1 62 ? -16.840 8.288 26.128 1.00 95.38 62 VAL A O 1
ATOM 515 N N . ILE A 1 63 ? -14.722 7.670 25.731 1.00 94.44 63 ILE A N 1
ATOM 516 C CA . ILE A 1 63 ? -14.134 8.502 26.793 1.00 94.44 63 ILE A CA 1
ATOM 517 C C . ILE A 1 63 ? -14.494 9.974 26.595 1.00 94.44 63 ILE A C 1
ATOM 519 O O . ILE A 1 63 ? -14.954 10.610 27.534 1.00 94.44 63 ILE A O 1
ATOM 523 N N . LYS A 1 64 ? -14.385 10.497 25.367 1.00 92.38 64 LYS A N 1
ATOM 524 C CA . LYS A 1 64 ? -14.867 11.849 25.061 1.00 92.38 64 LYS A CA 1
ATOM 525 C C . LYS A 1 64 ? -16.366 11.967 25.334 1.00 92.38 64 LYS A C 1
ATOM 527 O O . LYS A 1 64 ? -16.784 12.935 25.948 1.00 92.38 64 LYS A O 1
ATOM 532 N N . SER A 1 65 ? -17.197 11.007 24.936 1.00 92.50 65 SER A N 1
ATOM 533 C CA . SER A 1 65 ? -18.637 11.035 25.254 1.00 92.50 65 SER A CA 1
ATOM 534 C C . SER A 1 65 ? -18.933 11.025 26.763 1.00 92.50 65 SER A C 1
ATOM 536 O O . SER A 1 65 ? -20.012 11.460 27.156 1.00 92.50 65 SER A O 1
ATOM 538 N N . LEU A 1 66 ? -18.004 10.552 27.597 1.00 92.94 66 LEU A N 1
ATOM 539 C CA . LEU A 1 66 ? -18.070 10.563 29.063 1.00 92.94 66 LEU A CA 1
ATOM 540 C C . LEU A 1 66 ? -17.490 11.847 29.689 1.00 92.94 66 LEU A C 1
ATOM 542 O O . LEU A 1 66 ? -17.228 11.874 30.887 1.00 92.94 66 LEU A O 1
ATOM 546 N N . GLU A 1 67 ? -17.264 12.906 28.911 1.00 89.81 67 GLU A N 1
ATOM 547 C CA . GLU A 1 67 ? -16.942 14.245 29.424 1.00 89.81 67 GLU A CA 1
ATOM 548 C C . GLU A 1 67 ? -18.207 15.116 29.465 1.00 89.81 67 GLU A C 1
ATOM 550 O O . GLU A 1 67 ? -18.998 15.090 28.518 1.00 89.81 67 GLU A O 1
ATOM 555 N N . GLY A 1 68 ? -18.345 15.945 30.503 1.00 82.88 68 GLY A N 1
ATOM 556 C CA . GLY A 1 68 ? -19.482 16.859 30.676 1.00 82.88 68 GLY A CA 1
ATOM 557 C C . GLY A 1 68 ? -20.636 16.240 31.467 1.00 82.88 68 GLY A C 1
ATOM 558 O O . GLY A 1 68 ? -20.495 15.163 32.037 1.00 82.88 68 GLY A O 1
ATOM 559 N N . GLU A 1 69 ? -21.765 16.940 31.549 1.00 83.75 69 GLU A N 1
ATOM 560 C CA . GLU A 1 69 ? -22.937 16.498 32.319 1.00 83.75 69 GLU A CA 1
ATOM 561 C C . GLU A 1 69 ? -23.769 15.438 31.562 1.00 83.75 69 GLU A C 1
ATOM 563 O O . GLU A 1 69 ? -23.986 15.538 30.348 1.00 83.75 69 GLU A O 1
ATOM 568 N N . PHE A 1 70 ? -24.273 14.427 32.285 1.00 88.12 70 PHE A N 1
ATOM 569 C CA . PHE A 1 70 ? -25.157 13.391 31.731 1.00 88.12 70 PHE A CA 1
ATOM 570 C C . PHE A 1 70 ? -26.442 13.245 32.543 1.00 88.12 70 PHE A C 1
ATOM 572 O O . PHE A 1 70 ? -26.412 13.221 33.774 1.00 88.12 70 PHE A O 1
ATOM 579 N N . ASP A 1 71 ? -27.546 13.018 31.836 1.00 90.81 71 ASP A N 1
ATOM 580 C CA . ASP A 1 71 ? -28.799 12.573 32.432 1.00 90.81 71 ASP A CA 1
ATOM 581 C C . ASP A 1 71 ? -28.790 11.048 32.591 1.00 90.81 71 ASP A C 1
ATOM 583 O O . ASP A 1 71 ? -28.549 10.307 31.632 1.00 90.81 71 ASP A O 1
ATOM 587 N N . LEU A 1 72 ? -29.094 10.562 33.797 1.00 91.56 72 LEU A N 1
ATOM 588 C CA . LEU A 1 72 ? -29.339 9.141 34.046 1.00 91.56 72 LEU A CA 1
ATOM 589 C C . LEU A 1 72 ? -30.767 8.790 33.604 1.00 91.56 72 LEU A C 1
ATOM 591 O O . LEU A 1 72 ? -31.730 9.048 34.324 1.00 91.56 72 LEU A O 1
ATOM 595 N N . VAL A 1 73 ? -30.899 8.187 32.423 1.00 90.19 73 VAL A N 1
ATOM 596 C CA . VAL A 1 73 ? -32.193 7.808 31.829 1.00 90.19 73 VAL A CA 1
ATOM 597 C C . VAL A 1 73 ? -32.727 6.507 32.440 1.00 90.19 73 VAL A C 1
ATOM 599 O O . VAL A 1 73 ? -33.921 6.386 32.705 1.00 90.19 73 VAL A O 1
ATOM 602 N N . SER A 1 74 ? -31.847 5.534 32.692 1.00 88.75 74 SER A N 1
ATOM 603 C CA . SER A 1 74 ? -32.162 4.260 33.360 1.00 88.75 74 SER A CA 1
ATOM 604 C C . SER A 1 74 ? -30.954 3.796 34.176 1.00 88.75 74 SER A C 1
ATOM 606 O O . SER A 1 74 ? -29.822 3.996 33.743 1.00 88.75 74 SER A O 1
ATOM 608 N N . GLY A 1 75 ? -31.179 3.182 35.343 1.00 83.81 75 GLY A N 1
ATOM 609 C CA . GLY A 1 75 ? -30.113 2.568 36.150 1.00 83.81 75 GLY A CA 1
ATOM 610 C C . GLY A 1 75 ? -30.405 2.441 37.648 1.00 83.81 75 GLY A C 1
ATOM 611 O O . GLY A 1 75 ? -30.027 1.452 38.263 1.00 83.81 75 GLY A O 1
ATOM 612 N N . GLU A 1 76 ? -31.134 3.387 38.251 1.00 82.44 76 GLU A N 1
ATOM 613 C CA . GLU A 1 76 ? -31.563 3.270 39.664 1.00 82.44 76 GLU A CA 1
ATOM 614 C C . GLU A 1 76 ? -32.598 2.167 39.870 1.00 82.44 76 GLU A C 1
ATOM 616 O O . GLU A 1 76 ? -32.571 1.408 40.838 1.00 82.44 76 GLU A O 1
ATOM 621 N N . ILE A 1 77 ? -33.539 2.120 38.936 1.00 81.50 77 ILE A N 1
ATOM 622 C CA . ILE A 1 77 ? -34.525 1.069 38.778 1.00 81.50 77 ILE A CA 1
ATOM 623 C C . ILE A 1 77 ? -34.413 0.697 37.311 1.00 81.50 77 ILE A C 1
ATOM 625 O O . ILE A 1 77 ? -34.646 1.546 36.454 1.00 81.50 77 ILE A O 1
ATOM 629 N N . ILE A 1 78 ? -34.021 -0.542 37.024 1.00 81.19 78 ILE A N 1
ATOM 630 C CA . ILE A 1 78 ? -33.894 -1.009 35.644 1.00 81.19 78 ILE A CA 1
ATOM 631 C C . ILE A 1 78 ? -35.285 -1.007 35.009 1.00 81.19 78 ILE A C 1
ATOM 633 O O . ILE A 1 78 ? -36.184 -1.727 35.459 1.00 81.19 78 ILE A O 1
ATOM 637 N N . GLN A 1 79 ? -35.467 -0.178 33.985 1.00 85.31 79 GLN A N 1
ATOM 638 C CA . GLN A 1 79 ? -36.728 -0.042 33.264 1.00 85.31 79 GLN A CA 1
ATOM 639 C C . GLN A 1 79 ? -36.655 -0.732 31.910 1.00 85.31 79 GLN A C 1
ATOM 641 O O . GLN A 1 79 ? -35.599 -0.800 31.286 1.00 85.31 79 GLN A O 1
ATOM 646 N N . ASN A 1 80 ? -37.802 -1.252 31.463 1.00 89.69 80 ASN A N 1
ATOM 647 C CA . ASN A 1 80 ? -37.919 -1.769 30.108 1.00 89.69 80 ASN A CA 1
ATOM 648 C C . ASN A 1 80 ? -37.847 -0.606 29.128 1.00 89.69 80 ASN A C 1
ATOM 650 O O . ASN A 1 80 ? -38.642 0.326 29.237 1.00 89.69 80 ASN A O 1
ATOM 654 N N . ILE A 1 81 ? -36.933 -0.694 28.171 1.00 92.00 81 ILE A N 1
ATOM 655 C CA . ILE A 1 81 ? -36.763 0.340 27.152 1.00 92.00 81 ILE A CA 1
ATOM 656 C C . ILE A 1 81 ? -37.527 0.029 25.870 1.00 92.00 81 ILE A C 1
ATOM 658 O O . ILE A 1 81 ? -37.559 0.873 24.988 1.00 92.00 81 ILE A O 1
ATOM 662 N N . SER A 1 82 ? -38.142 -1.151 25.745 1.00 92.25 82 SER A N 1
ATOM 663 C CA . SER A 1 82 ? -38.870 -1.499 24.525 1.00 92.25 82 SER A CA 1
ATOM 664 C C . SER A 1 82 ? -40.120 -0.637 24.317 1.00 92.25 82 SER A C 1
ATOM 666 O O . SER A 1 82 ? -40.937 -0.481 25.226 1.00 92.25 82 SER A O 1
ATOM 668 N N . LEU A 1 83 ? -40.315 -0.142 23.091 1.00 88.94 83 LEU A N 1
ATOM 669 C CA . LEU A 1 83 ? -41.578 0.417 22.596 1.00 88.94 83 LEU A CA 1
ATOM 670 C C . LEU A 1 83 ? -42.704 -0.626 22.592 1.00 88.94 83 LEU A C 1
ATOM 672 O O . LEU A 1 83 ? -43.888 -0.280 22.621 1.00 88.94 83 LEU A O 1
ATOM 676 N N . SER A 1 84 ? -42.348 -1.910 22.539 1.00 90.38 84 SER A N 1
ATOM 677 C CA . SER A 1 84 ? -43.271 -3.034 22.572 1.00 90.38 84 SER A CA 1
ATOM 678 C C . SER A 1 84 ? -43.424 -3.568 23.992 1.00 90.38 84 SER A C 1
ATOM 680 O O . SER A 1 84 ? -42.511 -4.139 24.582 1.00 90.38 84 SER A O 1
ATOM 682 N N . ASN A 1 85 ? -44.652 -3.538 24.509 1.00 83.62 85 ASN A N 1
ATOM 683 C CA . ASN A 1 85 ? -44.981 -4.149 25.804 1.00 83.62 85 ASN A CA 1
ATOM 684 C C . ASN A 1 85 ? -44.811 -5.686 25.833 1.00 83.62 85 ASN A C 1
ATOM 686 O O . ASN A 1 85 ? -45.040 -6.307 26.871 1.00 83.62 85 ASN A O 1
ATOM 690 N N . LYS A 1 86 ? -44.487 -6.319 24.697 1.00 88.06 86 LYS A N 1
ATOM 691 C CA . LYS A 1 86 ? -44.259 -7.769 24.582 1.00 88.06 86 LYS A CA 1
ATOM 692 C C . LYS A 1 86 ? -42.791 -8.157 24.737 1.00 88.06 86 LYS A C 1
ATOM 694 O O . LYS A 1 86 ? -42.498 -9.340 24.889 1.00 88.06 86 LYS A O 1
ATOM 699 N N . GLU A 1 87 ? -41.893 -7.187 24.679 1.00 88.19 87 GLU A N 1
ATOM 700 C CA . GLU A 1 87 ? -40.453 -7.388 24.737 1.00 88.19 87 GLU A CA 1
ATOM 701 C C . GLU A 1 87 ? -39.911 -6.836 26.046 1.00 88.19 87 GLU A C 1
ATOM 703 O O . GLU A 1 87 ? -40.485 -5.928 26.650 1.00 88.19 87 GLU A O 1
ATOM 708 N N . ARG A 1 88 ? -38.807 -7.416 26.510 1.00 89.69 88 ARG A N 1
ATOM 709 C CA . ARG A 1 88 ? -38.184 -7.037 27.771 1.00 89.69 88 ARG A CA 1
ATOM 710 C C . ARG A 1 88 ? -36.703 -6.792 27.534 1.00 89.69 88 ARG A C 1
ATOM 712 O O . ARG A 1 88 ? -35.923 -7.736 27.493 1.00 89.69 88 ARG A O 1
ATOM 719 N N . LEU A 1 89 ? -36.358 -5.522 27.369 1.00 90.62 89 LEU A N 1
ATOM 720 C CA . LEU A 1 89 ? -35.011 -5.024 27.132 1.00 90.62 89 LEU A CA 1
ATOM 721 C C . LEU A 1 89 ? -34.627 -4.125 28.305 1.00 90.62 89 LEU A C 1
ATOM 723 O O . LEU A 1 89 ? -35.255 -3.093 28.529 1.00 90.62 89 LEU A O 1
ATOM 727 N N . LEU A 1 90 ? -33.659 -4.573 29.100 1.00 91.25 90 LEU A N 1
ATOM 728 C CA . LEU A 1 90 ? -33.368 -4.050 30.431 1.00 91.25 90 LEU A CA 1
ATOM 729 C C . LEU A 1 90 ? -31.874 -3.711 30.559 1.00 91.25 90 LEU A C 1
ATOM 731 O O . LEU A 1 90 ? -31.163 -4.432 31.253 1.00 91.25 90 LEU A O 1
ATOM 735 N N . PRO A 1 91 ? -31.391 -2.649 29.890 1.00 91.50 91 PRO A N 1
ATOM 736 C CA . PRO A 1 91 ? -30.002 -2.221 30.021 1.00 91.50 91 PRO A CA 1
ATOM 737 C C . PRO A 1 91 ? -29.682 -1.828 31.461 1.00 91.50 91 PRO A C 1
ATOM 739 O O . PRO A 1 91 ? -30.500 -1.182 32.128 1.00 91.50 91 PRO A O 1
ATOM 742 N N . ASP A 1 92 ? -28.473 -2.160 31.912 1.00 92.19 92 ASP A N 1
ATOM 743 C CA . ASP A 1 92 ? -28.048 -1.869 33.279 1.00 92.19 92 ASP A CA 1
ATOM 744 C C . ASP A 1 92 ? -28.008 -0.372 33.575 1.00 92.19 92 ASP A C 1
ATOM 746 O O . ASP A 1 92 ? -28.499 0.057 34.625 1.00 92.19 92 ASP A O 1
ATOM 750 N N . LEU A 1 93 ? -27.414 0.426 32.680 1.00 94.12 93 LEU A N 1
ATOM 751 C CA . LEU A 1 93 ? -27.525 1.881 32.722 1.00 94.12 93 LEU A CA 1
ATOM 752 C C . LEU A 1 93 ? -27.689 2.470 31.316 1.00 94.12 93 LEU A C 1
ATOM 754 O O . LEU A 1 93 ? -27.084 2.012 30.345 1.00 94.12 93 LEU A O 1
ATOM 758 N N . ILE A 1 94 ? -28.461 3.553 31.236 1.00 95.31 94 ILE A N 1
ATOM 759 C CA . ILE A 1 94 ? -28.523 4.433 30.067 1.00 95.31 94 ILE A CA 1
ATOM 760 C C . ILE A 1 94 ? -28.218 5.846 30.527 1.00 95.31 94 ILE A C 1
ATOM 762 O O . ILE A 1 94 ? -28.926 6.388 31.380 1.00 95.31 94 ILE A O 1
ATOM 766 N N . LEU A 1 95 ? -27.200 6.445 29.923 1.00 94.75 95 LEU A N 1
ATOM 767 C CA . LEU A 1 95 ? -26.858 7.847 30.111 1.00 94.75 95 LEU A CA 1
ATOM 768 C C . LEU A 1 95 ? -27.136 8.613 28.821 1.00 94.75 95 LEU A C 1
ATOM 770 O O . LEU A 1 95 ? -26.943 8.089 27.721 1.00 94.75 95 LEU A O 1
ATOM 774 N N . PHE A 1 96 ? -27.546 9.865 28.953 1.00 94.94 96 PHE A N 1
ATOM 775 C CA . PHE A 1 96 ? -27.630 10.793 27.836 1.00 94.94 96 PHE A CA 1
ATOM 776 C C . PHE A 1 96 ? -26.713 11.981 28.101 1.00 94.94 96 PHE A C 1
ATOM 778 O O . PHE A 1 96 ? -26.939 12.745 29.037 1.00 94.94 96 PHE A O 1
ATOM 785 N N . ASN A 1 97 ? -25.664 12.133 27.293 1.00 94.12 97 ASN A N 1
ATOM 786 C CA . ASN A 1 97 ? -24.814 13.317 27.357 1.00 94.12 97 ASN A CA 1
ATOM 787 C C . ASN A 1 97 ? -25.558 14.485 26.701 1.00 94.12 97 ASN A C 1
ATOM 789 O O . ASN A 1 97 ? -25.757 14.485 25.483 1.00 94.12 97 ASN A O 1
ATOM 793 N N . VAL A 1 98 ? -25.963 15.473 27.500 1.00 89.75 98 VAL A N 1
ATOM 794 C CA . VAL A 1 98 ? -26.819 16.581 27.046 1.00 89.75 98 VAL A CA 1
ATOM 795 C C . VAL A 1 98 ? -26.069 17.510 26.090 1.00 89.75 98 VAL A C 1
ATOM 797 O O . VAL A 1 98 ? -26.625 17.954 25.082 1.00 89.75 98 VAL A O 1
ATOM 800 N N . GLU A 1 99 ? -24.793 17.770 26.370 1.00 91.50 99 GLU A N 1
ATOM 801 C CA . GLU A 1 99 ? -23.955 18.670 25.575 1.00 91.50 99 GLU A CA 1
ATOM 802 C C . GLU A 1 99 ? -23.645 18.080 24.199 1.00 91.50 99 GLU A C 1
ATOM 804 O O . GLU A 1 99 ? -23.755 18.760 23.175 1.00 91.50 99 GLU A O 1
ATOM 809 N N . LYS A 1 100 ? -23.283 16.794 24.172 1.00 92.50 100 LYS A N 1
ATOM 810 C CA . LYS A 1 100 ? -22.859 16.080 22.960 1.00 92.50 100 LYS A CA 1
ATOM 811 C C . LYS A 1 100 ? -24.028 15.431 22.221 1.00 92.50 100 LYS A C 1
ATOM 813 O O . LYS A 1 100 ? -23.872 15.080 21.056 1.00 92.50 100 LYS A O 1
ATOM 818 N N . ARG A 1 101 ? -25.199 15.326 22.862 1.00 93.56 101 ARG A N 1
ATOM 819 C CA . ARG A 1 101 ? -26.421 14.666 22.361 1.00 93.56 101 ARG A CA 1
ATOM 820 C C . ARG A 1 101 ? -26.195 13.199 22.002 1.00 93.56 101 ARG A C 1
ATOM 822 O O . ARG A 1 101 ? -26.690 12.716 20.987 1.00 93.56 101 ARG A O 1
ATOM 829 N N . GLN A 1 102 ? -25.429 12.507 22.838 1.00 95.56 102 GLN A N 1
ATOM 830 C CA . GLN A 1 102 ? -25.039 11.115 22.624 1.00 95.56 102 GLN A CA 1
ATOM 831 C C . GLN A 1 102 ? -25.671 10.212 23.680 1.00 95.56 102 GLN A C 1
ATOM 833 O O . GLN A 1 102 ? -25.736 10.568 24.859 1.00 95.56 102 GLN A O 1
ATOM 838 N N . VAL A 1 103 ? -26.108 9.027 23.258 1.00 96.56 103 VAL A N 1
ATOM 839 C CA . VAL A 1 103 ? -26.606 7.972 24.148 1.00 96.56 103 VAL A CA 1
ATOM 840 C C . VAL A 1 103 ? -25.438 7.080 24.549 1.00 96.56 103 VAL A C 1
ATOM 842 O O . VAL A 1 103 ? -24.651 6.666 23.698 1.00 96.56 103 VAL A O 1
ATOM 845 N N . ILE A 1 104 ? -25.332 6.759 25.835 1.00 96.25 104 ILE A N 1
ATOM 846 C CA . ILE A 1 104 ? -24.312 5.861 26.378 1.00 96.25 104 ILE A CA 1
ATOM 847 C C . ILE A 1 104 ? -25.018 4.685 27.044 1.00 96.25 104 ILE A C 1
ATOM 849 O O . ILE A 1 104 ? -25.754 4.859 28.015 1.00 96.25 104 ILE A O 1
ATOM 853 N N . LEU A 1 105 ? -24.795 3.489 26.511 1.00 95.81 105 LEU A N 1
ATOM 854 C CA . LEU A 1 105 ? -25.328 2.238 27.038 1.00 95.81 105 LEU A CA 1
ATOM 855 C C . LEU A 1 105 ? -24.246 1.545 27.857 1.00 95.81 105 LEU A C 1
ATOM 857 O O . LEU A 1 105 ? -23.163 1.282 27.333 1.00 95.81 105 LEU A O 1
ATOM 861 N N . VAL A 1 106 ? -24.533 1.252 29.122 1.00 94.31 106 VAL A N 1
ATOM 862 C CA . VAL A 1 106 ? -23.622 0.513 30.001 1.00 94.31 106 VAL A CA 1
ATOM 863 C C . VAL A 1 106 ? -24.203 -0.865 30.271 1.00 94.31 106 VAL A C 1
ATOM 865 O O . VAL A 1 106 ? -25.368 -0.968 30.650 1.00 94.31 106 VAL A O 1
ATOM 868 N N . GLU A 1 107 ? -23.375 -1.891 30.112 1.00 93.56 107 GLU A N 1
ATOM 869 C CA . GLU A 1 107 ? -23.707 -3.279 30.433 1.00 93.56 107 GLU A CA 1
ATOM 870 C C . GLU A 1 107 ? -22.630 -3.883 31.332 1.00 93.56 107 GLU A C 1
ATOM 872 O O . GLU A 1 107 ? -21.430 -3.743 31.058 1.00 93.56 107 GLU A O 1
ATOM 877 N N . ASN A 1 108 ? -23.049 -4.568 32.393 1.00 91.38 108 ASN A N 1
ATOM 878 C CA . ASN A 1 108 ? -22.161 -5.183 33.369 1.00 91.38 108 ASN A CA 1
ATOM 879 C C . ASN A 1 108 ? -22.153 -6.703 33.234 1.00 91.38 108 ASN A C 1
ATOM 881 O O . ASN A 1 108 ? -23.190 -7.336 33.065 1.00 91.38 108 ASN A O 1
ATOM 885 N N . LYS A 1 109 ? -20.984 -7.326 33.404 1.00 88.12 109 LYS A N 1
ATOM 886 C CA . LYS A 1 109 ? -20.844 -8.785 33.479 1.00 88.12 109 LYS A CA 1
ATOM 887 C C . LYS A 1 109 ? -19.887 -9.199 34.586 1.00 88.12 109 LYS A C 1
ATOM 889 O O . LYS A 1 109 ? -18.798 -8.663 34.747 1.00 88.12 109 LYS A O 1
ATOM 894 N N . VAL A 1 110 ? -20.315 -10.167 35.394 1.00 80.56 110 VAL A N 1
ATOM 895 C CA . VAL A 1 110 ? -19.566 -10.586 36.597 1.00 80.56 110 VAL A CA 1
ATOM 896 C C . VAL A 1 110 ? -19.260 -12.088 36.611 1.00 80.56 110 VAL A C 1
ATOM 898 O O . VAL A 1 110 ? -18.664 -12.579 37.564 1.00 80.56 110 VAL A O 1
ATOM 901 N N . ASN A 1 111 ? -19.679 -12.836 35.580 1.00 69.56 111 ASN A N 1
ATOM 902 C CA . ASN A 1 111 ? -19.555 -14.295 35.511 1.00 69.56 111 ASN A CA 1
ATOM 903 C C . ASN A 1 111 ? -19.224 -14.801 34.096 1.00 69.56 111 ASN A C 1
ATOM 905 O O . ASN A 1 111 ? -19.917 -14.467 33.139 1.00 69.56 111 ASN A O 1
ATOM 909 N N . ASN A 1 112 ? -18.330 -15.790 34.016 1.00 62.53 112 ASN A N 1
ATOM 910 C CA . ASN A 1 112 ? -17.827 -16.402 32.775 1.00 62.53 112 ASN A CA 1
ATOM 911 C C . ASN A 1 112 ? -18.874 -17.138 31.910 1.00 62.53 112 ASN A C 1
ATOM 913 O O . ASN A 1 112 ? -18.573 -17.552 30.792 1.00 62.53 112 ASN A O 1
ATOM 917 N N . LYS A 1 113 ? -20.095 -17.375 32.416 1.00 58.88 113 LYS A N 1
ATOM 918 C CA . LYS A 1 113 ? -21.124 -18.179 31.722 1.00 58.88 113 LYS A CA 1
ATOM 919 C C . LYS A 1 113 ? -22.046 -17.373 30.801 1.00 58.88 113 LYS A C 1
ATOM 921 O O . LYS A 1 113 ? -22.615 -17.972 29.896 1.00 58.88 113 LYS A O 1
ATOM 926 N N . THR A 1 114 ? -22.184 -16.063 31.008 1.00 56.19 114 THR A N 1
ATOM 927 C CA . THR A 1 114 ? -23.150 -15.193 30.298 1.00 56.19 114 THR A CA 1
ATOM 928 C C . THR A 1 114 ? -22.471 -14.163 29.383 1.00 56.19 114 THR A C 1
ATOM 930 O O . THR A 1 114 ? -23.106 -13.281 28.821 1.00 56.19 114 THR A O 1
ATOM 933 N N . GLU A 1 115 ? -21.160 -14.279 29.165 1.00 61.12 115 GLU A N 1
ATOM 934 C CA . GLU A 1 115 ? -20.367 -13.265 28.448 1.00 61.12 115 GLU A CA 1
ATOM 935 C C . GLU A 1 115 ? -20.680 -13.174 26.944 1.00 61.12 115 GLU A C 1
ATOM 937 O O . GLU A 1 115 ? -20.548 -12.106 26.356 1.00 61.12 115 GLU A O 1
ATOM 942 N N . ARG A 1 116 ? -21.166 -14.255 26.310 1.00 59.44 116 ARG A N 1
ATOM 943 C CA . ARG A 1 116 ? -21.655 -14.202 24.914 1.00 59.44 116 ARG A CA 1
ATOM 944 C C . ARG A 1 116 ? -22.966 -13.418 24.771 1.00 59.44 116 ARG A C 1
ATOM 946 O O . ARG A 1 116 ? -23.252 -12.906 23.689 1.00 59.44 116 ARG A O 1
ATOM 953 N N . GLU A 1 117 ? -23.758 -13.332 25.838 1.00 73.56 117 GLU A N 1
ATOM 954 C CA . GLU A 1 117 ? -25.026 -12.597 25.840 1.00 73.56 117 GLU A CA 1
ATOM 955 C C . GLU A 1 117 ? -24.772 -11.090 25.922 1.00 73.56 117 GLU A C 1
ATOM 957 O O . GLU A 1 117 ? -25.448 -10.348 25.227 1.00 73.56 117 GLU A O 1
ATOM 962 N N . ALA A 1 118 ? -23.712 -10.655 26.613 1.00 77.31 118 ALA A N 1
ATOM 963 C CA . ALA A 1 118 ? -23.396 -9.243 26.859 1.00 77.31 118 ALA A CA 1
ATOM 964 C C . ALA A 1 118 ? -23.383 -8.365 25.602 1.00 77.31 118 ALA A C 1
ATOM 966 O O . ALA A 1 118 ? -23.964 -7.284 25.558 1.00 77.31 118 ALA A O 1
ATOM 967 N N . ILE A 1 119 ? -22.719 -8.846 24.551 1.00 83.31 119 ILE A N 1
ATOM 968 C CA . ILE A 1 119 ? -22.636 -8.125 23.283 1.00 83.31 119 ILE A CA 1
ATOM 969 C C . ILE A 1 119 ? -23.990 -8.143 22.574 1.00 83.31 119 ILE A C 1
ATOM 971 O O . ILE A 1 119 ? -24.449 -7.110 22.098 1.00 83.31 119 ILE A O 1
ATOM 975 N N . THR A 1 120 ? -24.667 -9.290 22.569 1.00 84.50 120 THR A N 1
ATOM 976 C CA . THR A 1 120 ? -26.006 -9.441 21.981 1.00 84.50 120 THR A CA 1
ATOM 977 C C . THR A 1 120 ? -27.043 -8.553 22.683 1.00 84.50 120 THR A C 1
ATOM 979 O O . THR A 1 120 ? -27.910 -7.984 22.024 1.00 84.50 120 THR A O 1
ATOM 982 N N . GLU A 1 121 ? -26.936 -8.384 24.000 1.00 88.94 121 GLU A N 1
ATOM 983 C CA . GLU A 1 121 ? -27.779 -7.509 24.818 1.00 88.94 121 GLU A CA 1
ATOM 984 C C . GLU A 1 121 ? -27.510 -6.039 24.512 1.00 88.94 121 GLU A C 1
ATOM 986 O O . GLU A 1 121 ? -28.446 -5.330 24.145 1.00 88.94 121 GLU A O 1
ATOM 991 N N . LEU A 1 122 ? -26.242 -5.600 24.531 1.00 88.75 122 LEU A N 1
ATOM 992 C CA . LEU A 1 122 ? -25.860 -4.246 24.108 1.00 88.75 122 LEU A CA 1
ATOM 993 C C . LEU A 1 122 ? -26.411 -3.916 22.713 1.00 88.75 122 LEU A C 1
ATOM 995 O O . LEU A 1 122 ? -26.874 -2.799 22.481 1.00 88.75 122 LEU A O 1
ATOM 999 N N . PHE A 1 123 ? -26.430 -4.890 21.800 1.00 84.62 123 PHE A N 1
ATOM 1000 C CA . PHE A 1 123 ? -27.045 -4.736 20.483 1.00 84.62 123 PHE A CA 1
ATOM 1001 C C . PHE A 1 123 ? -28.554 -4.629 20.504 1.00 84.62 123 PHE A C 1
ATOM 1003 O O . PHE A 1 123 ? -29.097 -3.745 19.842 1.00 84.62 123 PHE A O 1
ATOM 1010 N N . GLY A 1 124 ? -29.228 -5.508 21.242 1.00 90.62 124 GLY A N 1
ATOM 1011 C CA . GLY A 1 124 ? -30.672 -5.425 21.433 1.00 90.62 124 GLY A CA 1
ATOM 1012 C C . GLY A 1 124 ? -31.062 -4.048 21.964 1.00 90.62 124 GLY A C 1
ATOM 1013 O O . GLY A 1 124 ? -31.968 -3.411 21.430 1.00 90.62 124 GLY A O 1
ATOM 1014 N N . TYR A 1 125 ? -30.303 -3.534 22.932 1.00 94.12 125 TYR A N 1
ATOM 1015 C CA . TYR A 1 125 ? -30.513 -2.206 23.495 1.00 94.12 125 TYR A CA 1
ATOM 1016 C C . TYR A 1 125 ? -30.223 -1.102 22.484 1.00 94.12 125 TYR A C 1
ATOM 1018 O O . TYR A 1 125 ? -31.060 -0.229 22.280 1.00 94.12 125 TYR A O 1
ATOM 1026 N N . GLY A 1 126 ? -29.089 -1.153 21.785 1.00 93.12 126 GLY A N 1
ATOM 1027 C CA . GLY A 1 126 ? -28.751 -0.175 20.751 1.00 93.12 126 GLY A CA 1
ATOM 1028 C C . GLY A 1 126 ? -29.752 -0.155 19.591 1.00 93.12 126 GLY A C 1
ATOM 1029 O O . GLY A 1 126 ? -30.007 0.904 19.015 1.00 93.12 126 GLY A O 1
ATOM 1030 N N . HIS A 1 127 ? -30.327 -1.301 19.225 1.00 92.69 127 HIS A N 1
ATOM 1031 C CA . HIS A 1 127 ? -31.392 -1.376 18.226 1.00 92.69 127 HIS A CA 1
ATOM 1032 C C . HIS A 1 127 ? -32.682 -0.748 18.749 1.00 92.69 127 HIS A C 1
ATOM 1034 O O . HIS A 1 127 ? -33.293 0.053 18.048 1.00 92.69 127 HIS A O 1
ATOM 1040 N N . GLU A 1 128 ? -33.046 -1.020 19.998 1.00 95.69 128 GLU A N 1
ATOM 1041 C CA . GLU A 1 128 ? -34.226 -0.410 20.599 1.00 95.69 128 GLU A CA 1
ATOM 1042 C C . GLU A 1 128 ? -34.090 1.110 20.728 1.00 95.69 128 GLU A C 1
ATOM 1044 O O . GLU A 1 128 ? -35.018 1.838 20.390 1.00 95.69 128 GLU A O 1
ATOM 1049 N N . ILE A 1 129 ? -32.908 1.625 21.077 1.00 94.94 129 ILE A N 1
ATOM 1050 C CA . ILE A 1 129 ? -32.637 3.070 21.020 1.00 94.94 129 ILE A CA 1
ATOM 1051 C C . ILE A 1 129 ? -32.896 3.630 19.611 1.00 94.94 129 ILE A C 1
ATOM 1053 O O . ILE A 1 129 ? -33.449 4.719 19.488 1.00 94.94 129 ILE A O 1
ATOM 1057 N N . ARG A 1 130 ? -32.570 2.892 18.540 1.00 94.69 130 ARG A N 1
ATOM 1058 C CA . ARG A 1 130 ? -32.883 3.303 17.157 1.00 94.69 130 ARG A CA 1
ATOM 1059 C C . ARG A 1 130 ? -34.366 3.173 16.804 1.00 94.69 130 ARG A C 1
ATOM 1061 O O . ARG A 1 130 ? -34.818 3.882 15.910 1.00 94.69 130 ARG A O 1
ATOM 1068 N N . ASN A 1 131 ? -35.128 2.329 17.499 1.00 94.19 131 ASN A N 1
ATOM 1069 C CA . ASN A 1 131 ? -36.587 2.313 17.377 1.00 94.19 131 ASN A CA 1
ATOM 1070 C C . ASN A 1 131 ? -37.193 3.604 17.949 1.00 94.19 131 ASN A C 1
ATOM 1072 O O . ASN A 1 131 ? -38.100 4.174 17.342 1.00 94.19 131 ASN A O 1
ATOM 1076 N N . HIS A 1 132 ? -36.650 4.111 19.063 1.00 93.69 132 HIS A N 1
ATOM 1077 C CA . HIS A 1 132 ? -37.014 5.430 19.604 1.00 93.69 132 HIS A CA 1
ATOM 1078 C C . HIS A 1 132 ? -36.485 6.590 18.753 1.00 93.69 132 HIS A C 1
ATOM 1080 O O . HIS A 1 132 ? -37.161 7.607 18.606 1.00 93.69 132 HIS A O 1
ATOM 1086 N N . LEU A 1 133 ? -35.283 6.442 18.191 1.00 94.19 133 LEU A N 1
ATOM 1087 C CA . LEU A 1 133 ? -34.570 7.463 17.421 1.00 94.19 133 LEU A CA 1
ATOM 1088 C C . LEU A 1 133 ? -34.155 6.920 16.039 1.00 94.19 133 LEU A C 1
ATOM 1090 O O . LEU A 1 133 ? -32.988 6.558 15.837 1.00 94.19 133 LEU A O 1
ATOM 1094 N N . PRO A 1 134 ? -35.082 6.863 15.061 1.00 92.94 134 PRO A N 1
ATOM 1095 C CA . PRO A 1 134 ? -34.754 6.409 13.715 1.00 92.94 134 PRO A CA 1
ATOM 1096 C C . PRO A 1 134 ? -33.633 7.249 13.092 1.00 92.94 134 PRO A C 1
ATOM 1098 O O . PRO A 1 134 ? -33.600 8.468 13.247 1.00 92.94 134 PRO A O 1
ATOM 1101 N N . PHE A 1 135 ? -32.737 6.589 12.353 1.00 89.62 135 PHE A N 1
ATOM 1102 C CA . PHE A 1 135 ? -31.550 7.181 11.713 1.00 89.62 135 PHE A CA 1
ATOM 1103 C C . PHE A 1 135 ? -30.441 7.665 12.663 1.00 89.62 135 PHE A C 1
ATOM 1105 O O . PHE A 1 135 ? -29.502 8.315 12.202 1.00 89.62 135 PHE A O 1
ATOM 1112 N N . LEU A 1 136 ? -30.494 7.318 13.956 1.00 93.25 136 LEU A N 1
ATOM 1113 C CA . LEU A 1 136 ? -29.398 7.600 14.884 1.00 93.25 136 LEU A CA 1
ATOM 1114 C C . LEU A 1 136 ? -28.100 6.912 14.423 1.00 93.25 136 LEU A C 1
ATOM 1116 O O . LEU A 1 136 ? -28.066 5.698 14.187 1.00 93.25 136 LEU A O 1
ATOM 1120 N N . SER A 1 137 ? -27.036 7.704 14.284 1.00 91.25 137 SER A N 1
ATOM 1121 C CA . SER A 1 137 ? -25.738 7.242 13.793 1.00 91.25 137 SER A CA 1
ATOM 1122 C C . SER A 1 137 ? -25.033 6.353 14.818 1.00 91.25 137 SER A C 1
ATOM 1124 O O . SER A 1 137 ? -25.164 6.551 16.024 1.00 91.25 137 SER A O 1
ATOM 1126 N N . ASN A 1 138 ? -24.176 5.437 14.351 1.00 89.19 138 ASN A N 1
ATOM 1127 C CA . ASN A 1 138 ? -23.231 4.722 15.223 1.00 89.19 138 ASN A CA 1
ATOM 1128 C C . ASN A 1 138 ? -22.271 5.684 15.945 1.00 89.19 138 ASN A C 1
ATOM 1130 O O . ASN A 1 138 ? -21.693 5.318 16.962 1.00 89.19 138 ASN A O 1
ATOM 1134 N N . PHE A 1 139 ? -22.101 6.908 15.434 1.00 90.25 139 PHE A N 1
ATOM 1135 C CA . PHE A 1 139 ? -21.329 7.953 16.103 1.00 90.25 139 PHE A CA 1
ATOM 1136 C C . PHE A 1 139 ? -22.010 8.479 17.378 1.00 90.25 139 PHE A C 1
ATOM 1138 O O . PHE A 1 139 ? -21.323 8.894 18.309 1.00 90.25 139 PHE A O 1
ATOM 1145 N N . ASP A 1 140 ? -23.342 8.436 17.433 1.00 94.50 140 ASP A N 1
ATOM 1146 C CA . ASP A 1 140 ? -24.142 9.043 18.503 1.00 94.50 140 ASP A CA 1
ATOM 1147 C C . ASP A 1 140 ? -24.557 8.036 19.586 1.00 94.50 140 ASP A C 1
ATOM 1149 O O . ASP A 1 140 ? -25.143 8.419 20.599 1.00 94.50 140 ASP A O 1
ATOM 1153 N N . ILE A 1 141 ? -24.238 6.751 19.391 1.00 95.38 141 ILE A N 1
ATOM 1154 C CA . ILE A 1 141 ? -24.446 5.688 20.377 1.00 95.38 141 ILE A CA 1
ATOM 1155 C C . ILE A 1 141 ? -23.086 5.142 20.803 1.00 95.38 141 ILE A C 1
ATOM 1157 O O . ILE A 1 141 ? -22.332 4.602 19.993 1.00 95.38 141 ILE A O 1
ATOM 1161 N N . ASN A 1 142 ? -22.796 5.254 22.092 1.00 96.12 142 ASN A N 1
ATOM 1162 C CA . ASN A 1 142 ? -21.570 4.780 22.713 1.00 96.12 142 ASN A CA 1
ATOM 1163 C C . ASN A 1 142 ? -21.886 3.623 23.662 1.00 96.12 142 ASN A C 1
ATOM 1165 O O . ASN A 1 142 ? -22.896 3.640 24.363 1.00 96.12 142 ASN A O 1
ATOM 1169 N N . TYR A 1 143 ? -21.014 2.623 23.696 1.00 96.44 143 TYR A N 1
ATOM 1170 C CA . TYR A 1 143 ? -21.205 1.419 24.496 1.00 96.44 143 TYR A CA 1
ATOM 1171 C C . TYR A 1 143 ? -20.084 1.316 25.528 1.00 96.44 143 TYR A C 1
ATOM 1173 O O . TYR A 1 143 ? -18.908 1.480 25.199 1.00 96.44 143 TYR A O 1
ATOM 1181 N N . VAL A 1 144 ? -20.439 1.026 26.773 1.00 95.88 144 VAL A N 1
ATOM 1182 C CA . VAL A 1 144 ? -19.506 0.755 27.866 1.00 95.88 144 VAL A CA 1
ATOM 1183 C C . VAL A 1 144 ? -19.788 -0.651 28.371 1.00 95.88 144 VAL A C 1
ATOM 1185 O O . VAL A 1 144 ? -20.865 -0.933 28.887 1.00 95.88 144 VAL A O 1
ATOM 1188 N N . LEU A 1 145 ? -18.815 -1.538 28.221 1.00 94.94 145 LEU A N 1
ATOM 1189 C CA . LEU A 1 145 ? -18.880 -2.894 28.741 1.00 94.94 145 LEU A CA 1
ATOM 1190 C C . LEU A 1 145 ? -17.979 -2.989 29.967 1.00 94.94 145 LEU A C 1
ATOM 1192 O O . LEU A 1 145 ? -16.757 -2.860 29.854 1.00 94.94 145 LEU A O 1
ATOM 1196 N N . VAL A 1 146 ? -18.574 -3.243 31.129 1.00 94.06 146 VAL A N 1
ATOM 1197 C CA . VAL A 1 146 ? -17.835 -3.455 32.375 1.00 94.06 146 VAL A CA 1
ATOM 1198 C C . VAL A 1 146 ? -17.857 -4.940 32.705 1.00 94.06 146 VAL A C 1
ATOM 1200 O O . VAL A 1 146 ? -18.911 -5.483 33.019 1.00 94.06 146 VAL A O 1
ATOM 1203 N N . SER A 1 147 ? -16.709 -5.615 32.648 1.00 92.38 147 SER A N 1
ATOM 1204 C CA . SER A 1 147 ? -16.636 -7.048 32.952 1.00 92.38 147 SER A CA 1
ATOM 1205 C C . SER A 1 147 ? -15.522 -7.386 33.931 1.00 92.38 147 SER A C 1
ATOM 1207 O O . SER A 1 147 ? -14.420 -6.850 33.835 1.00 92.38 147 SER A O 1
ATOM 1209 N N . THR A 1 148 ? -15.777 -8.304 34.869 1.00 90.00 148 THR A N 1
ATOM 1210 C CA . THR A 1 148 ? -14.717 -8.849 35.741 1.00 90.00 148 THR A CA 1
ATOM 1211 C C . THR A 1 148 ? -13.747 -9.755 34.997 1.00 90.00 148 THR A C 1
ATOM 1213 O O . THR A 1 148 ? -12.602 -9.889 35.422 1.00 90.00 148 THR A O 1
ATOM 1216 N N . ASP A 1 149 ? -14.194 -10.379 33.908 1.00 87.75 149 ASP A N 1
ATOM 1217 C CA . ASP A 1 149 ? -13.370 -11.244 33.069 1.00 87.75 149 ASP A CA 1
ATOM 1218 C C . ASP A 1 149 ? -13.619 -10.948 31.583 1.00 87.75 149 ASP A C 1
ATOM 1220 O O . ASP A 1 149 ? -14.734 -10.646 31.159 1.00 87.75 149 ASP A O 1
ATOM 1224 N N . PHE A 1 150 ? -12.554 -10.982 30.790 1.00 89.06 150 PHE A N 1
ATOM 1225 C CA . PHE A 1 150 ? -12.600 -10.786 29.342 1.00 89.06 150 PHE A CA 1
ATOM 1226 C C . PHE A 1 150 ? -11.996 -12.021 28.695 1.00 89.06 150 PHE A C 1
ATOM 1228 O O . PHE A 1 150 ? -10.807 -12.070 28.379 1.00 89.06 150 PHE A O 1
ATOM 1235 N N . ASN A 1 151 ? -12.821 -13.057 28.560 1.00 86.88 151 ASN A N 1
ATOM 1236 C CA . ASN A 1 151 ? -12.397 -14.290 27.920 1.00 86.88 151 ASN A CA 1
ATOM 1237 C C . ASN A 1 151 ? -12.186 -14.088 26.406 1.00 86.88 151 ASN A C 1
ATOM 1239 O O . ASN A 1 151 ? -12.618 -13.095 25.816 1.00 86.88 151 ASN A O 1
ATOM 1243 N N . THR A 1 152 ? -11.582 -15.081 25.750 1.00 87.00 152 THR A N 1
ATOM 1244 C CA . THR A 1 152 ? -11.315 -15.048 24.304 1.00 87.00 152 THR A CA 1
ATOM 1245 C C . THR A 1 152 ? -12.563 -14.725 23.476 1.00 87.00 152 THR A C 1
ATOM 1247 O O . THR A 1 152 ? -12.505 -13.932 22.549 1.00 87.00 152 THR A O 1
ATOM 1250 N N . LEU A 1 153 ? -13.722 -15.299 23.793 1.00 85.81 153 LEU A N 1
ATOM 1251 C CA . LEU A 1 153 ? -14.935 -15.080 23.002 1.00 85.81 153 LEU A CA 1
ATOM 1252 C C . LEU A 1 153 ? -15.481 -13.662 23.160 1.00 85.81 153 LEU A C 1
ATOM 1254 O O . LEU A 1 153 ? -15.940 -13.099 22.168 1.00 85.81 153 LEU A O 1
ATOM 1258 N N . LEU A 1 154 ? -15.431 -13.091 24.364 1.00 87.88 154 LEU A N 1
ATOM 1259 C CA . LEU A 1 154 ? -15.854 -11.717 24.612 1.00 87.88 154 LEU A CA 1
ATOM 1260 C C . LEU A 1 154 ? -14.917 -10.732 23.911 1.00 87.88 154 LEU A C 1
ATOM 1262 O O . LEU A 1 154 ? -15.399 -9.858 23.194 1.00 87.88 154 LEU A O 1
ATOM 1266 N N . ASP A 1 155 ? -13.603 -10.940 24.021 1.00 89.88 155 ASP A N 1
ATOM 1267 C CA . ASP A 1 155 ? -12.598 -10.143 23.309 1.00 89.88 155 ASP A CA 1
ATOM 1268 C C . ASP A 1 155 ? -12.805 -10.204 21.792 1.00 89.88 155 ASP A C 1
ATOM 1270 O O . ASP A 1 155 ? -12.901 -9.166 21.140 1.00 89.88 155 ASP A O 1
ATOM 1274 N N . HIS A 1 156 ? -12.945 -11.402 21.216 1.00 88.00 156 HIS A N 1
ATOM 1275 C CA . HIS A 1 156 ? -13.214 -11.563 19.784 1.00 88.00 156 HIS A CA 1
ATOM 1276 C C . HIS A 1 156 ? -14.554 -10.948 19.363 1.00 88.00 156 HIS A C 1
ATOM 1278 O O . HIS A 1 156 ? -14.643 -10.389 18.270 1.00 88.00 156 HIS A O 1
ATOM 1284 N N . SER A 1 157 ? -15.579 -11.016 20.216 1.00 88.81 157 SER A N 1
ATOM 1285 C CA . SER A 1 157 ? -16.889 -10.427 19.925 1.00 88.81 157 SER A CA 1
ATOM 1286 C C . SER A 1 157 ? -16.808 -8.906 19.904 1.00 88.81 157 SER A C 1
ATOM 1288 O O . SER A 1 157 ? -17.166 -8.313 18.894 1.00 88.81 157 SER A O 1
ATOM 1290 N N . VAL A 1 158 ? -16.275 -8.273 20.956 1.00 90.69 158 VAL A N 1
ATOM 1291 C CA . VAL A 1 158 ? -16.054 -6.815 21.008 1.00 90.69 158 VAL A CA 1
ATOM 1292 C C . VAL A 1 158 ? -15.242 -6.357 19.802 1.00 90.69 158 VAL A C 1
ATOM 1294 O O . VAL A 1 158 ? -15.620 -5.417 19.104 1.00 90.69 158 VAL A O 1
ATOM 1297 N N . SER A 1 159 ? -14.130 -7.038 19.536 1.00 89.00 159 SER A N 1
ATOM 1298 C CA . SER A 1 159 ? -13.247 -6.688 18.436 1.00 89.00 159 SER A CA 1
ATOM 1299 C C . SER A 1 159 ? -13.910 -6.808 17.079 1.00 89.00 159 SER A C 1
ATOM 1301 O O . SER A 1 159 ? -13.751 -5.899 16.272 1.00 89.00 159 SER A O 1
ATOM 1303 N N . GLY A 1 160 ? -14.687 -7.866 16.836 1.00 87.44 160 GLY A N 1
ATOM 1304 C CA . GLY A 1 160 ? -15.477 -7.990 15.614 1.00 87.44 160 GLY A CA 1
ATOM 1305 C C . GLY A 1 160 ? -16.335 -6.748 15.388 1.00 87.44 160 GLY A C 1
ATOM 1306 O O . GLY A 1 160 ? -16.255 -6.139 14.332 1.00 87.44 160 GLY A O 1
ATOM 1307 N N . GLN A 1 161 ? -17.038 -6.287 16.420 1.00 88.69 161 GLN A N 1
ATOM 1308 C CA . GLN A 1 161 ? -17.942 -5.138 16.321 1.00 88.69 161 GLN A CA 1
ATOM 1309 C C . GLN A 1 161 ? -17.225 -3.803 16.113 1.00 88.69 161 GLN A C 1
ATOM 1311 O O . GLN A 1 161 ? -17.671 -2.965 15.328 1.00 88.69 161 GLN A O 1
ATOM 1316 N N . ILE A 1 162 ? -16.084 -3.598 16.771 1.00 89.19 162 ILE A N 1
ATOM 1317 C CA . ILE A 1 162 ? -15.268 -2.403 16.527 1.00 89.19 162 ILE A CA 1
ATOM 1318 C C . ILE A 1 162 ? -14.717 -2.419 15.093 1.00 89.19 162 ILE A C 1
ATOM 1320 O O . ILE A 1 162 ? -14.688 -1.383 14.432 1.00 89.19 162 ILE A O 1
ATOM 1324 N N . LEU A 1 163 ? -14.281 -3.579 14.595 1.00 83.56 163 LEU A N 1
ATOM 1325 C CA . LEU A 1 163 ? -13.588 -3.684 13.311 1.00 83.56 163 LEU A CA 1
ATOM 1326 C C . LEU A 1 163 ? -14.523 -3.717 12.097 1.00 83.56 163 LEU A C 1
ATOM 1328 O O . LEU A 1 163 ? -14.150 -3.155 11.064 1.00 83.56 163 LEU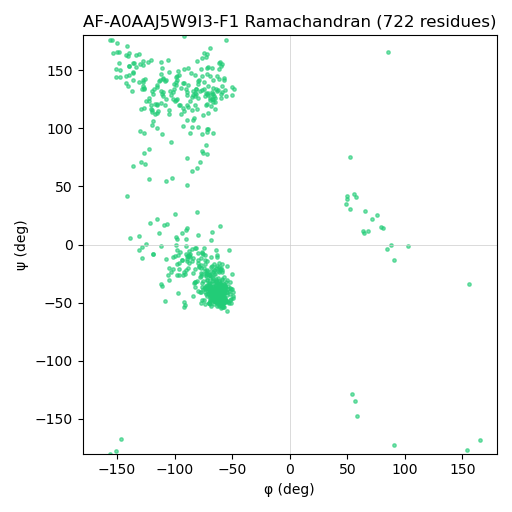 A O 1
ATOM 1332 N N . THR A 1 164 ? -15.693 -4.355 12.203 1.00 79.44 164 THR A N 1
ATOM 1333 C CA . THR A 1 164 ? -16.652 -4.507 11.095 1.00 79.44 164 THR A CA 1
ATOM 1334 C C . THR A 1 164 ? -17.762 -3.462 11.133 1.00 79.44 164 THR A C 1
ATOM 1336 O O . THR A 1 164 ? -18.091 -2.895 10.100 1.00 79.44 164 THR A O 1
ATOM 1339 N N . GLU A 1 165 ? -18.307 -3.144 12.308 1.00 81.25 165 GLU A N 1
ATOM 1340 C CA . GLU A 1 165 ? -19.446 -2.216 12.439 1.00 81.25 165 GLU A CA 1
ATOM 1341 C C . GLU A 1 165 ? -19.022 -0.789 12.836 1.00 81.25 165 GLU A C 1
ATOM 1343 O O . GLU A 1 165 ? -19.861 0.109 12.971 1.00 81.25 165 GLU A O 1
ATOM 1348 N N . ASN A 1 166 ? -17.712 -0.561 13.019 1.00 85.12 166 ASN A N 1
ATOM 1349 C CA . ASN A 1 166 ? -17.116 0.704 13.469 1.00 85.12 166 ASN A CA 1
ATOM 1350 C C . ASN A 1 166 ? -17.792 1.269 14.731 1.00 85.12 166 ASN A C 1
ATOM 1352 O O . ASN A 1 166 ? -18.009 2.478 14.853 1.00 85.12 166 ASN A O 1
ATOM 1356 N N . MET A 1 167 ? -18.155 0.388 15.663 1.00 89.75 167 MET A N 1
ATOM 1357 C CA . MET A 1 167 ? -18.822 0.784 16.899 1.00 89.75 167 MET A CA 1
ATOM 1358 C C . MET A 1 167 ? -17.873 1.414 17.910 1.00 89.75 167 MET A C 1
ATOM 1360 O O . MET A 1 167 ? -16.732 0.985 18.079 1.00 89.75 167 MET A O 1
ATOM 1364 N N . ASN A 1 168 ? -18.395 2.389 18.654 1.00 94.19 168 ASN A N 1
ATOM 1365 C CA . ASN A 1 168 ? -17.691 3.018 19.763 1.00 94.19 168 ASN A CA 1
ATOM 1366 C C . ASN A 1 168 ? -17.919 2.195 21.042 1.00 94.19 168 ASN A C 1
ATOM 1368 O O . ASN A 1 168 ? -18.946 2.353 21.701 1.00 94.19 168 ASN A O 1
ATOM 1372 N N . ILE A 1 169 ? -16.982 1.303 21.378 1.00 94.75 169 ILE A N 1
ATOM 1373 C CA . ILE A 1 169 ? -17.062 0.443 22.569 1.00 94.75 169 ILE A CA 1
ATOM 1374 C C . ILE A 1 169 ? -15.877 0.722 23.499 1.00 94.75 169 ILE A C 1
ATOM 1376 O O . ILE A 1 169 ? -14.726 0.739 23.060 1.00 94.75 169 ILE A O 1
ATOM 1380 N N . LEU A 1 170 ? -16.164 0.909 24.786 1.00 95.75 170 LEU A N 1
ATOM 1381 C CA . LEU A 1 170 ? -15.190 1.028 25.867 1.00 95.75 170 LEU A CA 1
ATOM 1382 C C . LEU A 1 170 ? -15.279 -0.190 26.785 1.00 95.75 170 LEU A C 1
ATOM 1384 O O . LEU A 1 170 ? -16.327 -0.447 27.374 1.00 95.75 170 LEU A O 1
ATOM 1388 N N . CYS A 1 171 ? -14.172 -0.911 26.932 1.00 94.81 171 CYS A N 1
ATOM 1389 C CA . CYS A 1 171 ? -14.083 -2.087 27.792 1.00 94.81 171 CYS A CA 1
ATOM 1390 C C . CYS A 1 171 ? -13.393 -1.738 29.108 1.00 94.81 171 CYS A C 1
ATOM 1392 O O . CYS A 1 171 ? -12.264 -1.243 29.107 1.00 94.81 171 CYS A O 1
ATOM 1394 N N . LEU A 1 172 ? -14.055 -2.023 30.226 1.00 95.62 172 LEU A N 1
ATOM 1395 C CA . LEU A 1 172 ? -13.590 -1.684 31.566 1.00 95.62 172 LEU A CA 1
ATOM 1396 C C . LEU A 1 172 ? -13.593 -2.917 32.474 1.00 95.62 172 LEU A C 1
ATOM 1398 O O . LEU A 1 172 ? -14.524 -3.721 32.446 1.00 95.62 172 LEU A O 1
ATOM 1402 N N . LYS A 1 173 ? -12.564 -3.043 33.310 1.00 94.50 173 LYS A N 1
ATOM 1403 C CA . LYS A 1 173 ? -12.454 -4.045 34.374 1.00 94.50 173 LYS A CA 1
ATOM 1404 C C . LYS A 1 173 ? -12.573 -3.366 35.736 1.00 94.50 173 LYS A C 1
ATOM 1406 O O . LYS A 1 173 ? -11.842 -2.414 35.986 1.00 94.50 173 LYS A O 1
ATOM 1411 N N . PRO A 1 174 ? -13.451 -3.817 36.641 1.00 93.94 174 PRO A N 1
ATOM 1412 C CA . PRO A 1 174 ? -13.508 -3.259 37.984 1.00 93.94 174 PRO A CA 1
ATOM 1413 C C . PRO A 1 174 ? -12.280 -3.681 38.801 1.00 93.94 174 PRO A C 1
ATOM 1415 O O . PRO A 1 174 ? -11.975 -4.872 38.895 1.00 93.94 174 PRO A O 1
ATOM 1418 N N . VAL A 1 175 ? -11.610 -2.719 39.438 1.00 92.94 175 VAL A N 1
ATOM 1419 C CA . VAL A 1 175 ? -10.548 -2.987 40.417 1.00 92.94 175 VAL A CA 1
ATOM 1420 C C . VAL A 1 175 ? -11.184 -3.127 41.791 1.00 92.94 175 VAL A C 1
ATOM 1422 O O . VAL A 1 175 ? -11.827 -2.204 42.301 1.00 92.94 175 VAL A O 1
ATOM 1425 N N . ILE A 1 176 ? -11.026 -4.314 42.371 1.00 89.56 176 ILE A N 1
ATOM 1426 C CA . ILE A 1 176 ? -11.712 -4.719 43.595 1.00 89.56 176 ILE A CA 1
ATOM 1427 C C . ILE A 1 176 ? -10.677 -4.963 44.691 1.00 89.56 176 ILE A C 1
ATOM 1429 O O . ILE A 1 176 ? -9.846 -5.862 44.573 1.00 89.56 176 ILE A O 1
ATOM 1433 N N . GLU A 1 177 ? -10.785 -4.221 45.789 1.00 88.12 177 GLU A N 1
ATOM 1434 C CA . GLU A 1 177 ? -9.992 -4.422 47.004 1.00 88.12 177 GLU A CA 1
ATOM 1435 C C . GLU A 1 177 ? -10.922 -4.556 48.208 1.00 88.12 177 GLU A C 1
ATOM 1437 O O . GLU A 1 177 ? -11.851 -3.770 48.373 1.00 88.12 177 GLU A O 1
ATOM 1442 N N . ASN A 1 178 ? -10.689 -5.555 49.067 1.00 85.44 178 ASN A N 1
ATOM 1443 C CA . ASN A 1 178 ? -11.511 -5.806 50.262 1.00 85.44 178 ASN A CA 1
ATOM 1444 C C . ASN A 1 178 ? -13.031 -5.834 49.971 1.00 85.44 178 ASN A C 1
ATOM 1446 O O . ASN A 1 178 ? -13.825 -5.276 50.723 1.00 85.44 178 ASN A O 1
ATOM 1450 N N . GLU A 1 179 ? -13.426 -6.465 48.857 1.00 82.94 179 GLU A N 1
ATOM 1451 C CA . GLU A 1 179 ? -14.812 -6.532 48.350 1.00 82.94 179 GLU A CA 1
ATOM 1452 C C . GLU A 1 179 ? -15.445 -5.183 47.952 1.00 82.94 179 GLU A C 1
ATOM 1454 O O . GLU A 1 179 ? -16.645 -5.124 47.675 1.00 82.94 179 GLU A O 1
ATOM 1459 N N . GLN A 1 180 ? -14.659 -4.109 47.868 1.00 85.81 180 GLN A N 1
ATOM 1460 C CA . GLN A 1 180 ? -15.096 -2.794 47.408 1.00 85.81 180 GLN A CA 1
ATOM 1461 C C . GLN A 1 180 ? -14.519 -2.475 46.031 1.00 85.81 180 GLN A C 1
ATOM 1463 O O . GLN A 1 180 ? -13.363 -2.774 45.741 1.00 85.81 180 GLN A O 1
ATOM 1468 N N . ILE A 1 181 ? -15.335 -1.846 45.186 1.00 90.62 181 ILE A N 1
ATOM 1469 C CA . ILE A 1 181 ? -14.899 -1.341 43.884 1.00 90.62 181 ILE A CA 1
ATOM 1470 C C . ILE A 1 181 ? -14.243 0.020 44.113 1.00 90.62 181 ILE A C 1
ATOM 1472 O O . ILE A 1 181 ? -14.887 0.942 44.625 1.00 90.62 181 ILE A O 1
ATOM 1476 N N . LEU A 1 182 ? -12.967 0.136 43.751 1.00 89.38 182 LEU A N 1
ATOM 1477 C CA . LEU A 1 182 ? -12.205 1.376 43.899 1.00 89.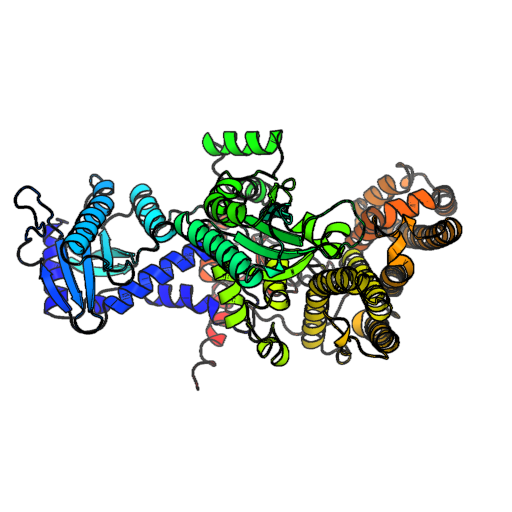38 182 LEU A CA 1
ATOM 1478 C C . LEU A 1 182 ? -12.288 2.239 42.640 1.00 89.38 182 LEU A C 1
ATOM 1480 O O . LEU A 1 182 ? -12.576 3.433 42.711 1.00 89.38 182 LEU A O 1
ATOM 1484 N N . ASN A 1 183 ? -12.032 1.625 41.489 1.00 93.56 183 ASN A N 1
ATOM 1485 C CA . ASN A 1 183 ? -12.011 2.274 40.187 1.00 93.56 183 ASN A CA 1
ATOM 1486 C C . ASN A 1 183 ? -12.283 1.244 39.072 1.00 93.56 183 ASN A C 1
ATOM 1488 O O . ASN A 1 183 ? -12.505 0.056 39.331 1.00 93.56 183 ASN A O 1
ATOM 1492 N N . LEU A 1 184 ? -12.288 1.722 37.833 1.00 95.81 184 LEU A N 1
ATOM 1493 C CA . LEU A 1 184 ? -12.355 0.918 36.622 1.00 95.81 184 LEU A CA 1
ATOM 1494 C C . LEU A 1 184 ? -11.018 1.026 35.886 1.00 95.81 184 LEU A C 1
ATOM 1496 O O . LEU A 1 184 ? -10.506 2.121 35.676 1.00 95.81 184 LEU A O 1
ATOM 1500 N N . GLU A 1 185 ? -10.447 -0.094 35.473 1.00 94.75 185 GLU A N 1
ATOM 1501 C CA . GLU A 1 185 ? -9.260 -0.151 34.625 1.00 94.75 185 GLU A CA 1
ATOM 1502 C C . GLU A 1 185 ? -9.665 -0.379 33.170 1.00 94.75 185 GLU A C 1
ATOM 1504 O O . GLU A 1 185 ? -10.518 -1.213 32.863 1.00 94.75 185 GLU A O 1
ATOM 1509 N N . LEU A 1 1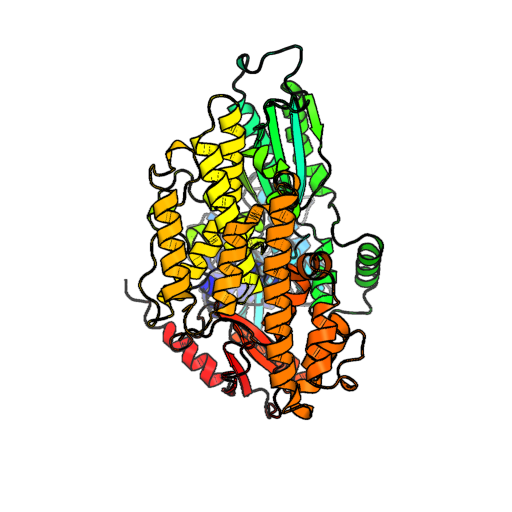86 ? -9.029 0.341 32.251 1.00 93.50 186 LEU A N 1
ATOM 1510 C CA . LEU A 1 186 ? -9.200 0.122 30.823 1.00 93.50 186 LEU A CA 1
ATOM 1511 C C . LEU A 1 186 ? -8.684 -1.261 30.380 1.00 93.50 186 LEU A C 1
ATOM 1513 O O . LEU A 1 186 ? -7.506 -1.590 30.545 1.00 93.50 186 LEU A O 1
ATOM 1517 N N . HIS A 1 187 ? -9.541 -2.035 29.713 1.00 91.75 187 HIS A N 1
ATOM 1518 C CA . HIS A 1 187 ? -9.169 -3.293 29.064 1.00 91.75 187 HIS A CA 1
ATOM 1519 C C . HIS A 1 187 ? -9.046 -3.108 27.549 1.00 91.75 187 HIS A C 1
ATOM 1521 O O . HIS A 1 187 ? -9.966 -2.625 26.893 1.00 91.75 187 HIS A O 1
ATOM 1527 N N . PHE A 1 188 ? -7.917 -3.534 26.982 1.00 87.25 188 PHE A N 1
ATOM 1528 C CA . PHE A 1 188 ? -7.728 -3.600 25.533 1.00 87.25 188 PHE A CA 1
ATOM 1529 C C . PHE A 1 188 ? -8.027 -5.026 25.062 1.00 87.25 188 PHE A C 1
ATOM 1531 O O . PHE A 1 188 ? -7.331 -5.942 25.509 1.00 87.25 188 PHE A O 1
ATOM 1538 N N . PRO A 1 189 ? -9.010 -5.229 24.167 1.00 87.44 189 PRO A N 1
ATOM 1539 C CA . PRO A 1 189 ? -9.325 -6.555 23.650 1.00 87.44 189 PRO A CA 1
ATOM 1540 C C . PRO A 1 189 ? -8.114 -7.238 23.001 1.00 87.44 189 PRO A C 1
ATOM 1542 O O . PRO A 1 189 ? -7.414 -6.644 22.178 1.00 87.44 189 PRO A O 1
ATOM 1545 N N . SER A 1 190 ? -7.889 -8.506 23.346 1.00 82.38 190 SER A N 1
ATOM 1546 C CA . SER A 1 190 ? -6.768 -9.341 22.893 1.00 82.38 190 SER A CA 1
ATOM 1547 C C . SER A 1 190 ? -7.205 -10.424 21.895 1.00 82.38 190 SER A C 1
ATOM 1549 O O . SER A 1 190 ? -6.982 -11.615 22.081 1.00 82.38 190 SER A O 1
ATOM 1551 N N . SER A 1 191 ? -7.871 -10.011 20.817 1.00 79.50 191 SER A N 1
ATOM 1552 C CA . SER A 1 191 ? -8.501 -10.906 19.826 1.00 79.50 191 SER A CA 1
ATOM 1553 C C . SER A 1 191 ? -7.715 -11.102 18.526 1.00 79.50 191 SER A C 1
ATOM 1555 O O . SER A 1 191 ? -8.076 -11.934 17.692 1.00 79.50 191 SER A O 1
ATOM 1557 N N . TRP A 1 192 ? -6.671 -10.304 18.312 1.00 78.25 192 TRP A N 1
ATOM 1558 C CA . TRP A 1 192 ? -5.873 -10.349 17.095 1.00 78.25 192 TRP A CA 1
ATOM 1559 C C . TRP A 1 192 ? -4.577 -11.115 17.340 1.00 78.25 192 TRP A C 1
ATOM 1561 O O . TRP A 1 192 ? -3.877 -10.860 18.318 1.00 78.25 192 TRP A O 1
ATOM 1571 N N . SER A 1 193 ? -4.266 -12.058 16.452 1.00 77.06 193 SER A N 1
ATOM 1572 C CA . SER A 1 193 ? -2.961 -12.720 16.430 1.00 77.06 193 SER A CA 1
ATOM 1573 C C . SER A 1 193 ? -2.031 -11.908 15.542 1.00 77.06 193 SER A C 1
ATOM 1575 O O . SER A 1 193 ? -2.343 -11.731 14.368 1.00 77.06 193 SER A O 1
ATOM 1577 N N . ASP A 1 194 ? -0.921 -11.421 16.097 1.00 72.12 194 ASP A N 1
ATOM 1578 C CA . ASP A 1 194 ? 0.052 -10.645 15.329 1.00 72.12 194 ASP A CA 1
ATOM 1579 C C . ASP A 1 194 ? 0.597 -11.494 14.159 1.00 72.12 194 ASP A C 1
ATOM 1581 O O . ASP A 1 194 ? 1.016 -12.642 14.350 1.00 72.12 194 ASP A O 1
ATOM 1585 N N . ILE A 1 195 ? 0.570 -10.930 12.948 1.00 73.12 195 ILE A N 1
ATOM 1586 C CA . ILE A 1 195 ? 1.047 -11.579 11.711 1.00 73.12 195 ILE A CA 1
ATOM 1587 C C . ILE A 1 195 ? 2.305 -10.920 11.138 1.00 73.12 195 ILE A C 1
ATOM 1589 O O . ILE A 1 195 ? 2.835 -11.392 10.131 1.00 73.12 195 ILE A O 1
ATOM 1593 N N . GLY A 1 196 ? 2.796 -9.851 11.772 1.00 65.50 196 GLY A N 1
ATOM 1594 C CA . GLY A 1 196 ? 4.137 -9.329 11.532 1.00 65.50 196 GLY A CA 1
ATOM 1595 C C . GLY A 1 196 ? 4.313 -8.485 10.292 1.00 65.50 196 GLY A C 1
ATOM 1596 O O . GLY A 1 196 ? 5.439 -8.285 9.844 1.00 65.50 196 GLY A O 1
ATOM 1597 N N . GLN A 1 197 ? 3.216 -8.038 9.699 1.00 70.12 197 GLN A N 1
ATOM 1598 C CA . GLN A 1 197 ? 3.264 -7.355 8.419 1.00 70.12 197 GLN A CA 1
ATOM 1599 C C . GLN A 1 197 ? 3.502 -5.871 8.623 1.00 70.12 197 GLN A C 1
ATOM 1601 O O . GLN A 1 197 ? 2.736 -5.214 9.325 1.00 70.12 197 GLN A O 1
ATOM 1606 N N . THR A 1 198 ? 4.557 -5.359 7.999 1.00 65.06 198 THR A N 1
ATOM 1607 C CA . THR A 1 198 ? 4.914 -3.934 7.957 1.00 65.06 198 THR A CA 1
ATOM 1608 C C . THR A 1 198 ? 4.566 -3.288 6.614 1.00 65.06 198 THR A C 1
ATOM 1610 O O . THR A 1 198 ? 4.339 -2.078 6.555 1.00 65.06 198 THR A O 1
ATOM 1613 N N . GLU A 1 199 ? 4.473 -4.105 5.563 1.00 70.94 199 GLU A N 1
ATOM 1614 C CA . GLU A 1 199 ? 4.133 -3.747 4.185 1.00 70.94 199 GLU A CA 1
ATOM 1615 C C . GLU A 1 199 ? 3.096 -4.733 3.629 1.00 70.94 199 GLU A C 1
ATOM 1617 O O . GLU A 1 199 ? 2.914 -5.834 4.164 1.00 70.94 199 GLU A O 1
ATOM 1622 N N . LEU A 1 200 ? 2.424 -4.355 2.538 1.00 84.50 200 LEU A N 1
ATOM 1623 C CA . LEU A 1 200 ? 1.584 -5.297 1.807 1.00 84.50 200 LEU A CA 1
ATOM 1624 C C . LEU A 1 200 ? 2.447 -6.278 0.997 1.00 84.50 200 LEU A C 1
ATOM 1626 O O . LEU A 1 200 ? 3.346 -5.845 0.277 1.00 84.50 200 LEU A O 1
ATOM 1630 N N . PRO A 1 201 ? 2.155 -7.590 1.046 1.00 86.19 201 PRO A N 1
ATOM 1631 C CA . PRO A 1 201 ? 2.729 -8.547 0.106 1.00 86.19 201 PRO A CA 1
ATOM 1632 C C . PRO A 1 201 ? 2.393 -8.199 -1.352 1.00 86.19 201 PRO A C 1
ATOM 1634 O O . PRO A 1 201 ? 1.352 -7.603 -1.623 1.00 86.19 201 PRO A O 1
ATOM 1637 N N . GLU A 1 202 ? 3.224 -8.649 -2.294 1.00 83.38 202 GLU A N 1
ATOM 1638 C CA . GLU A 1 202 ? 3.101 -8.328 -3.728 1.00 83.38 202 GLU A CA 1
ATOM 1639 C C . GLU A 1 202 ? 1.703 -8.617 -4.314 1.00 83.38 202 GLU A C 1
ATOM 1641 O O . GLU A 1 202 ? 1.137 -7.794 -5.034 1.00 83.38 202 GLU A O 1
ATOM 1646 N N . ASP A 1 203 ? 1.092 -9.738 -3.912 1.00 89.94 203 ASP A N 1
ATOM 1647 C CA . ASP A 1 203 ? -0.235 -10.169 -4.377 1.00 89.94 203 ASP A CA 1
ATOM 1648 C C . ASP A 1 203 ? -1.400 -9.649 -3.516 1.00 89.94 203 ASP A C 1
ATOM 1650 O O . ASP A 1 203 ? -2.522 -10.153 -3.617 1.00 89.94 203 ASP A O 1
ATOM 1654 N N . ALA A 1 204 ? -1.167 -8.684 -2.621 1.00 92.44 204 ALA A N 1
ATOM 1655 C CA . ALA A 1 204 ? -2.201 -8.187 -1.711 1.00 92.44 204 ALA A CA 1
ATOM 1656 C C . ALA A 1 204 ? -3.255 -7.321 -2.410 1.00 92.44 204 ALA A C 1
ATOM 1658 O O . ALA A 1 204 ? -4.385 -7.245 -1.936 1.00 92.44 204 ALA A O 1
ATOM 1659 N N . LEU A 1 205 ? -2.913 -6.673 -3.524 1.00 95.12 205 LEU A N 1
ATOM 1660 C CA . LEU A 1 205 ? -3.824 -5.820 -4.289 1.00 95.12 205 LEU A CA 1
ATOM 1661 C C . LEU A 1 205 ? -4.140 -6.491 -5.626 1.00 95.12 205 LEU A C 1
ATOM 1663 O O . LEU A 1 205 ? -3.391 -6.346 -6.591 1.00 95.12 205 LEU A O 1
ATOM 1667 N N . VAL A 1 206 ? -5.256 -7.217 -5.672 1.00 96.12 206 VAL A N 1
ATOM 1668 C CA . VAL A 1 206 ? -5.745 -7.914 -6.873 1.00 96.12 206 VAL A CA 1
ATOM 1669 C C . VAL A 1 206 ? -6.844 -7.101 -7.534 1.00 96.12 206 VAL A C 1
ATOM 1671 O O . VAL A 1 206 ? -7.701 -6.545 -6.841 1.00 96.12 206 VAL A O 1
ATOM 1674 N N . GLY A 1 207 ? -6.832 -7.021 -8.860 1.00 96.00 207 GLY A N 1
ATOM 1675 C CA . GLY A 1 207 ? -7.748 -6.167 -9.599 1.00 96.00 207 GLY A CA 1
ATOM 1676 C C . GLY A 1 207 ? -8.316 -6.769 -10.871 1.00 96.00 207 GLY A C 1
ATOM 1677 O O . GLY A 1 207 ? -7.828 -7.778 -11.369 1.00 96.00 207 GLY A O 1
ATOM 1678 N N . ILE A 1 208 ? -9.371 -6.127 -11.368 1.00 96.44 208 ILE A N 1
ATOM 1679 C CA . ILE A 1 208 ? -10.006 -6.360 -12.672 1.00 96.44 208 ILE A CA 1
ATOM 1680 C C . ILE A 1 208 ? -10.297 -5.006 -13.327 1.00 96.44 208 ILE A C 1
ATOM 1682 O O . ILE A 1 208 ? -10.587 -4.025 -12.635 1.00 96.44 208 ILE A O 1
ATOM 1686 N N . SER A 1 209 ? -10.249 -4.939 -14.658 1.00 96.00 209 SER A N 1
ATOM 1687 C CA . SER A 1 209 ? -10.634 -3.740 -15.411 1.00 96.00 209 SER A CA 1
ATOM 1688 C C . SER A 1 209 ? -11.964 -3.944 -16.128 1.00 96.00 209 SER A C 1
ATOM 1690 O O . SER A 1 209 ? -12.118 -4.873 -16.918 1.00 96.00 209 SER A O 1
ATOM 1692 N N . MET A 1 210 ? -12.908 -3.040 -15.874 1.00 96.44 210 MET A N 1
ATOM 1693 C CA . MET A 1 210 ? -14.131 -2.892 -16.659 1.00 96.44 210 MET A CA 1
ATOM 1694 C C . MET A 1 210 ? -13.829 -1.994 -17.860 1.00 96.44 210 MET A C 1
ATOM 1696 O O . MET A 1 210 ? -13.496 -0.823 -17.670 1.00 96.44 210 MET A O 1
ATOM 1700 N N . LEU A 1 211 ? -13.928 -2.524 -19.075 1.00 94.88 211 LEU A N 1
ATOM 1701 C CA . LEU A 1 211 ? -13.736 -1.800 -20.330 1.00 94.88 211 LEU A CA 1
ATOM 1702 C C . LEU A 1 211 ? -15.075 -1.308 -20.867 1.00 94.88 211 LEU A C 1
ATOM 1704 O O . LEU A 1 211 ? -16.047 -2.061 -20.898 1.00 94.88 211 LEU A O 1
ATOM 1708 N N . LEU A 1 212 ? -15.113 -0.049 -21.295 1.00 93.75 212 LEU A N 1
ATOM 1709 C CA . LEU A 1 212 ? -16.329 0.625 -21.739 1.00 93.75 212 LEU A CA 1
ATOM 1710 C C . LEU A 1 212 ? -16.219 0.964 -23.216 1.00 93.75 212 LEU A C 1
ATOM 1712 O O . LEU A 1 212 ? -15.323 1.710 -23.612 1.00 93.75 212 LEU A O 1
ATOM 1716 N N . TYR A 1 213 ? -17.142 0.446 -24.009 1.00 91.69 213 TYR A N 1
ATOM 1717 C CA . TYR A 1 213 ? -17.223 0.627 -25.449 1.00 91.69 213 TYR A CA 1
ATOM 1718 C C . TYR A 1 213 ? -18.429 1.493 -25.793 1.00 91.69 213 TYR A C 1
ATOM 1720 O O . TYR A 1 213 ? -19.482 1.404 -25.156 1.00 91.69 213 TYR A O 1
ATOM 1728 N N . GLU A 1 214 ? -18.265 2.357 -26.790 1.00 88.25 214 GLU A N 1
ATOM 1729 C CA . GLU A 1 214 ? -19.383 3.125 -27.328 1.00 88.25 214 GLU A CA 1
ATOM 1730 C C . GLU A 1 214 ? -20.399 2.173 -27.962 1.00 88.25 214 GLU A C 1
ATOM 1732 O O . GLU A 1 214 ? -20.030 1.251 -28.694 1.00 88.25 214 GLU A O 1
ATOM 1737 N N . LYS A 1 215 ? -21.678 2.388 -27.655 1.00 86.19 215 LYS A N 1
ATOM 1738 C CA . LYS A 1 215 ? -22.762 1.606 -28.241 1.00 86.19 215 LYS A CA 1
ATOM 1739 C C . LYS A 1 215 ? -23.042 2.055 -29.663 1.00 86.19 215 LYS A C 1
ATOM 1741 O O . LYS A 1 215 ? -22.913 3.222 -30.005 1.00 86.19 215 LYS A O 1
ATOM 1746 N N . THR A 1 216 ? -23.526 1.127 -30.477 1.00 81.44 216 THR A N 1
ATOM 1747 C CA . THR A 1 216 ? -23.874 1.411 -31.877 1.00 81.44 216 THR A CA 1
ATOM 1748 C C . THR A 1 216 ? -25.038 2.382 -32.050 1.00 81.44 216 THR A C 1
ATOM 1750 O O . THR A 1 216 ? -25.170 2.973 -33.118 1.00 81.44 216 THR A O 1
ATOM 1753 N N . ASP A 1 217 ? -25.883 2.526 -31.030 1.00 77.94 217 ASP A N 1
ATOM 1754 C CA . ASP A 1 217 ? -27.166 3.221 -31.139 1.00 77.94 217 ASP A CA 1
ATOM 1755 C C . ASP A 1 217 ? -27.132 4.672 -30.622 1.00 77.94 217 ASP A C 1
ATOM 1757 O O . ASP A 1 217 ? -28.111 5.396 -30.815 1.00 77.94 217 ASP A O 1
ATOM 1761 N N . PHE A 1 218 ? -26.053 5.105 -29.956 1.00 74.19 218 PHE A N 1
ATOM 1762 C CA . PHE A 1 218 ? -25.926 6.449 -29.372 1.00 74.19 218 PHE A CA 1
ATOM 1763 C C . PHE A 1 218 ? -24.465 6.903 -29.329 1.00 74.19 218 PHE A C 1
ATOM 1765 O O . PHE A 1 218 ? -23.576 6.098 -29.057 1.00 74.19 218 PHE A O 1
ATOM 1772 N N . GLU A 1 219 ? -24.232 8.196 -29.548 1.00 75.50 219 GLU A N 1
ATOM 1773 C CA . GLU A 1 219 ? -22.893 8.785 -29.533 1.00 75.50 219 GLU A CA 1
ATOM 1774 C C . GLU A 1 219 ? -22.528 9.304 -28.135 1.00 75.50 219 GLU A C 1
ATOM 1776 O O . GLU A 1 219 ? -23.371 9.793 -27.380 1.00 75.50 219 GLU A O 1
ATOM 1781 N N . LEU A 1 220 ? -21.238 9.312 -27.792 1.00 76.50 220 LEU A N 1
ATOM 1782 C CA . LEU A 1 220 ? -20.751 9.890 -26.526 1.00 76.50 220 LEU A CA 1
ATOM 1783 C C . LEU A 1 220 ? -21.090 11.378 -26.335 1.00 76.50 220 LEU A C 1
ATOM 1785 O O . LEU A 1 220 ? -20.975 11.892 -25.222 1.00 76.50 220 LEU A O 1
ATOM 1789 N N . THR A 1 221 ? -21.456 12.088 -27.406 1.00 78.94 221 THR A N 1
ATOM 1790 C CA . THR A 1 221 ? -21.878 13.495 -27.338 1.00 78.94 221 THR A CA 1
ATOM 1791 C C . THR A 1 221 ? -23.328 13.670 -26.889 1.00 78.94 221 THR A C 1
ATOM 1793 O O . THR A 1 221 ? -23.704 14.772 -26.485 1.00 78.94 221 THR A O 1
ATOM 1796 N N . ASP A 1 222 ? -24.116 12.591 -26.876 1.00 79.94 222 ASP A N 1
ATOM 1797 C CA . ASP A 1 222 ? -25.534 12.618 -26.511 1.00 79.94 222 ASP A CA 1
ATOM 1798 C C . ASP A 1 222 ? -25.760 12.796 -24.998 1.00 79.94 222 ASP A C 1
ATOM 1800 O O . ASP A 1 222 ? -26.875 13.088 -24.559 1.00 79.94 222 ASP A O 1
ATOM 1804 N N . PHE A 1 223 ? -24.716 12.641 -24.175 1.00 83.38 223 PHE A N 1
ATOM 1805 C CA . PHE A 1 223 ? -24.803 12.749 -22.720 1.00 83.38 223 PHE A CA 1
ATOM 1806 C C . PHE A 1 223 ? -23.506 13.253 -22.076 1.00 83.38 223 PHE A C 1
ATOM 1808 O O . PHE A 1 223 ? -22.430 13.252 -22.670 1.00 83.38 223 PHE A O 1
ATOM 1815 N N . ASP A 1 224 ? -23.595 13.663 -20.805 1.00 88.69 224 ASP A N 1
ATOM 1816 C CA . ASP A 1 224 ? -22.410 13.995 -20.008 1.00 88.69 224 ASP A CA 1
ATOM 1817 C C . ASP A 1 224 ? -21.692 12.722 -19.543 1.00 88.69 224 ASP A C 1
ATOM 1819 O O . ASP A 1 224 ? -21.824 12.248 -18.409 1.00 88.69 224 ASP A O 1
ATOM 1823 N N . TYR A 1 225 ? -20.904 12.176 -20.461 1.00 87.75 225 TYR A N 1
ATOM 1824 C CA . TYR A 1 225 ? -20.070 11.000 -20.273 1.00 87.75 225 TYR A CA 1
ATOM 1825 C C . TYR A 1 225 ? -19.176 11.065 -19.022 1.00 87.75 225 TYR A C 1
ATOM 1827 O O . TYR A 1 225 ? -19.002 10.063 -18.329 1.00 87.75 225 TYR A O 1
ATOM 1835 N N . GLN A 1 226 ? -18.619 12.233 -18.687 1.00 90.06 226 GLN A N 1
ATOM 1836 C CA . GLN A 1 226 ? -17.760 12.366 -17.505 1.00 90.06 226 GLN A CA 1
ATOM 1837 C C . GLN A 1 226 ? -18.561 12.213 -16.211 1.00 90.06 226 GLN A C 1
ATOM 1839 O O . GLN A 1 226 ? -18.105 11.546 -15.279 1.00 90.06 226 GLN A O 1
ATOM 1844 N N . THR A 1 227 ? -19.758 12.794 -16.152 1.00 93.50 227 THR A N 1
ATOM 1845 C CA . THR A 1 227 ? -20.655 12.639 -15.001 1.00 93.50 227 THR A CA 1
ATOM 1846 C C . THR A 1 227 ? -21.113 11.190 -14.839 1.00 93.50 227 THR A C 1
ATOM 1848 O O . THR A 1 227 ? -21.066 10.675 -13.722 1.00 93.50 227 THR A O 1
ATOM 1851 N N . VAL A 1 228 ? -21.446 10.492 -15.932 1.00 95.19 228 VAL A N 1
ATOM 1852 C CA . VAL A 1 228 ? -21.797 9.057 -15.897 1.00 95.19 228 VAL A CA 1
ATOM 1853 C C . VAL A 1 228 ? -20.662 8.222 -15.290 1.00 95.19 228 VAL A C 1
ATOM 1855 O O . VAL A 1 228 ? -20.877 7.462 -14.346 1.00 95.19 228 VAL A O 1
ATOM 1858 N N . LEU A 1 229 ? -19.424 8.406 -15.753 1.00 96.00 229 LEU A N 1
ATOM 1859 C CA . LEU A 1 229 ? -18.274 7.688 -15.191 1.00 96.00 229 LEU A CA 1
ATOM 1860 C C . LEU A 1 229 ? -18.020 8.018 -13.715 1.00 96.00 229 LEU A C 1
ATOM 1862 O O . LEU A 1 229 ? -17.642 7.142 -12.936 1.00 96.00 229 LEU A O 1
ATOM 1866 N N . ASN A 1 230 ? -18.219 9.275 -13.316 1.00 95.38 230 ASN A N 1
ATOM 1867 C CA . ASN A 1 230 ? -18.072 9.684 -11.923 1.00 95.38 230 ASN A CA 1
ATOM 1868 C C . ASN A 1 230 ? -19.094 8.993 -11.018 1.00 95.38 230 ASN A C 1
ATOM 1870 O O . ASN A 1 230 ? -18.698 8.475 -9.976 1.00 95.38 230 ASN A O 1
ATOM 1874 N N . ILE A 1 231 ? -20.359 8.920 -11.443 1.00 97.12 231 ILE A N 1
ATOM 1875 C CA . ILE A 1 231 ? -21.415 8.205 -10.716 1.00 97.12 231 ILE A CA 1
ATOM 1876 C C . ILE A 1 231 ? -21.050 6.726 -10.574 1.00 97.12 231 ILE A C 1
ATOM 1878 O O . ILE A 1 231 ? -21.148 6.178 -9.480 1.00 97.12 231 ILE A O 1
ATOM 1882 N N . ALA A 1 232 ? -20.567 6.085 -11.640 1.00 97.75 232 ALA A N 1
ATOM 1883 C CA . ALA A 1 232 ? -20.149 4.688 -11.580 1.00 97.75 232 ALA A CA 1
ATOM 1884 C C . ALA A 1 232 ? -19.016 4.454 -10.564 1.00 97.75 232 ALA A C 1
ATOM 1886 O O . ALA A 1 232 ? -19.105 3.542 -9.742 1.00 97.75 232 ALA A O 1
ATOM 1887 N N . CYS A 1 233 ? -17.985 5.304 -10.560 1.00 97.38 233 CYS A N 1
ATOM 1888 C CA . CYS A 1 233 ? -16.914 5.251 -9.560 1.00 97.38 233 CYS A CA 1
ATOM 1889 C C . CYS A 1 233 ? -17.441 5.436 -8.127 1.00 97.38 233 CYS A C 1
ATOM 1891 O O . CYS A 1 233 ? -16.982 4.758 -7.204 1.00 97.38 233 CYS A O 1
ATOM 1893 N N . ASP A 1 234 ? -18.402 6.337 -7.928 1.00 96.38 234 ASP A N 1
ATOM 1894 C CA . ASP A 1 234 ? -18.992 6.590 -6.615 1.00 96.38 234 ASP A CA 1
ATOM 1895 C C . ASP A 1 234 ? -19.846 5.395 -6.148 1.00 96.38 234 ASP A C 1
ATOM 1897 O O . ASP A 1 234 ? -19.776 5.024 -4.977 1.00 96.38 234 ASP A O 1
ATOM 1901 N N . LEU A 1 235 ? -20.573 4.727 -7.055 1.00 97.56 235 LEU A N 1
ATOM 1902 C CA . LEU A 1 235 ? -21.311 3.488 -6.764 1.00 97.56 235 LEU A CA 1
ATOM 1903 C C . LEU A 1 235 ? -20.372 2.360 -6.313 1.00 97.56 235 LEU A C 1
ATOM 1905 O O . LEU A 1 235 ? -20.661 1.712 -5.306 1.00 97.56 235 LEU A O 1
ATOM 1909 N N . VAL A 1 236 ? -19.234 2.170 -6.998 1.00 97.50 236 VAL A N 1
ATOM 1910 C CA . VAL A 1 236 ? -18.199 1.190 -6.606 1.00 97.50 236 VAL A CA 1
ATOM 1911 C C . VAL A 1 236 ? -17.671 1.496 -5.205 1.00 97.50 236 VAL A C 1
ATOM 1913 O O . VAL A 1 236 ? -17.598 0.602 -4.362 1.00 97.50 236 VAL A O 1
ATOM 1916 N N . ALA A 1 237 ? -17.317 2.754 -4.928 1.00 94.69 237 ALA A N 1
ATOM 1917 C CA . ALA A 1 237 ? -16.797 3.150 -3.622 1.00 94.69 237 ALA A CA 1
ATOM 1918 C C . ALA A 1 237 ? -17.842 2.968 -2.503 1.00 94.69 237 ALA A C 1
ATOM 1920 O O . ALA A 1 237 ? -17.510 2.464 -1.431 1.00 94.69 237 ALA A O 1
ATOM 1921 N N . GLN A 1 238 ? -19.106 3.317 -2.758 1.00 94.19 238 GLN A N 1
ATOM 1922 C CA . GLN A 1 238 ? -20.204 3.129 -1.804 1.00 94.19 238 GLN A CA 1
ATOM 1923 C C . GLN A 1 238 ? -20.472 1.653 -1.500 1.00 94.19 238 GLN A C 1
ATOM 1925 O O . GLN A 1 238 ? -20.559 1.288 -0.328 1.00 94.19 238 GLN A O 1
ATOM 1930 N N . ASP A 1 239 ? -20.569 0.806 -2.529 1.00 95.56 239 ASP A N 1
ATOM 1931 C CA . ASP A 1 239 ? -20.791 -0.636 -2.346 1.00 95.56 239 ASP A CA 1
ATOM 1932 C C . ASP A 1 239 ? -19.609 -1.266 -1.610 1.00 95.56 239 ASP A C 1
ATOM 1934 O O . ASP A 1 239 ? -19.785 -2.081 -0.705 1.00 95.56 239 ASP A O 1
ATOM 1938 N N . SER A 1 240 ? -18.392 -0.815 -1.913 1.00 93.88 240 SER A N 1
ATOM 1939 C CA . SER A 1 240 ? -17.202 -1.243 -1.184 1.00 93.88 240 SER A CA 1
ATOM 1940 C C . SER A 1 240 ? -17.275 -0.919 0.306 1.00 93.88 240 SER A C 1
ATOM 1942 O O . SER A 1 240 ? -16.952 -1.773 1.133 1.00 93.88 240 SER A O 1
ATOM 1944 N N . SER A 1 241 ? -17.707 0.296 0.659 1.00 88.81 241 SER A N 1
ATOM 1945 C CA . SER A 1 241 ? -17.910 0.695 2.053 1.00 88.81 241 SER A CA 1
ATOM 1946 C C . SER A 1 241 ? -19.015 -0.115 2.727 1.00 88.81 241 SER A C 1
ATOM 1948 O O . SER A 1 241 ? -18.836 -0.526 3.869 1.00 88.81 241 SER A O 1
ATOM 1950 N N . GLN A 1 242 ? -20.117 -0.400 2.029 1.00 88.75 242 GLN A N 1
ATOM 1951 C CA . GLN A 1 242 ? -21.217 -1.208 2.564 1.00 88.75 242 GLN A CA 1
ATOM 1952 C C . GLN A 1 242 ? -20.780 -2.640 2.907 1.00 88.75 242 GLN A C 1
ATOM 1954 O O . GLN A 1 242 ? -21.252 -3.209 3.889 1.00 88.75 242 GLN A O 1
ATOM 1959 N N . PHE A 1 243 ? -19.872 -3.219 2.120 1.00 89.81 243 PHE A N 1
ATOM 1960 C CA . PHE A 1 243 ? -19.343 -4.566 2.350 1.00 89.81 243 PHE A CA 1
ATOM 1961 C C . PHE A 1 243 ? -18.046 -4.597 3.173 1.00 89.81 243 PHE A C 1
ATOM 1963 O O . PHE A 1 243 ? -17.419 -5.653 3.259 1.00 89.81 243 PHE A O 1
ATOM 1970 N N . ASN A 1 244 ? -17.619 -3.474 3.767 1.00 88.50 244 ASN A N 1
ATOM 1971 C CA . ASN A 1 244 ? -16.356 -3.359 4.511 1.00 88.50 244 ASN A CA 1
ATOM 1972 C C . ASN A 1 244 ? -15.122 -3.848 3.727 1.00 88.50 244 ASN A C 1
ATOM 1974 O O . ASN A 1 244 ? -14.139 -4.328 4.298 1.00 88.50 244 ASN A O 1
ATOM 1978 N N . ALA A 1 245 ? -15.158 -3.723 2.401 1.00 92.62 245 ALA A N 1
ATOM 1979 C CA . ALA A 1 245 ? -14.016 -4.038 1.563 1.00 92.62 245 ALA A CA 1
ATOM 1980 C C . ALA A 1 245 ? -12.927 -2.968 1.718 1.00 92.62 245 ALA A C 1
ATOM 1982 O O . ALA A 1 245 ? -13.176 -1.850 2.165 1.00 92.62 245 ALA A O 1
ATOM 1983 N N . SER A 1 246 ? -11.701 -3.306 1.331 1.00 93.12 246 SER A N 1
ATOM 1984 C CA . SER A 1 246 ? -10.574 -2.369 1.274 1.00 93.12 246 SER A CA 1
ATOM 1985 C C . SER A 1 246 ? -9.943 -2.438 -0.106 1.00 93.12 246 SER A C 1
ATOM 1987 O O . SER A 1 246 ? -9.786 -3.532 -0.648 1.00 93.12 246 SER A O 1
ATOM 1989 N N . GLY A 1 247 ? -9.625 -1.284 -0.683 1.00 95.88 247 GLY A N 1
ATOM 1990 C CA . GLY A 1 247 ? -9.185 -1.218 -2.069 1.00 95.88 247 GLY A CA 1
ATOM 1991 C C . GLY A 1 247 ? -9.216 0.189 -2.644 1.00 95.88 247 GLY A C 1
ATOM 1992 O O . GLY A 1 247 ? -9.363 1.180 -1.919 1.00 95.88 247 GLY A O 1
ATOM 1993 N N . PHE A 1 248 ? -9.057 0.260 -3.957 1.00 97.69 248 PHE A N 1
ATOM 1994 C CA . PHE A 1 248 ? -9.105 1.497 -4.720 1.00 97.69 248 PHE A CA 1
ATOM 1995 C C . PHE A 1 248 ? -9.526 1.229 -6.165 1.00 97.69 248 PHE A C 1
ATOM 1997 O O . PHE A 1 248 ? -9.507 0.097 -6.643 1.00 97.69 248 PHE A O 1
ATOM 2004 N N . LEU A 1 249 ? -9.906 2.289 -6.867 1.00 98.00 249 LEU A N 1
ATOM 2005 C CA . LEU A 1 249 ? -10.181 2.262 -8.295 1.00 98.00 249 LEU A CA 1
ATOM 2006 C C . LEU A 1 249 ? -9.396 3.346 -9.021 1.00 98.00 249 LEU A C 1
ATOM 2008 O O . LEU A 1 249 ? -9.074 4.391 -8.445 1.00 98.00 249 LEU A O 1
ATOM 2012 N N . VAL A 1 250 ? -9.150 3.107 -10.303 1.00 97.81 250 VAL A N 1
ATOM 2013 C CA . VAL A 1 250 ? -8.555 4.050 -11.246 1.00 97.81 250 VAL A CA 1
ATOM 2014 C C . VAL A 1 250 ? -9.477 4.149 -12.455 1.00 97.81 250 VAL A C 1
ATOM 2016 O O . VAL A 1 250 ? -9.693 3.169 -13.164 1.00 97.81 250 VAL A O 1
ATOM 2019 N N . LEU A 1 251 ? -10.014 5.343 -12.689 1.00 97.56 251 LEU A N 1
ATOM 2020 C CA . LEU A 1 251 ? -10.739 5.691 -13.903 1.00 97.56 251 LEU A CA 1
ATOM 2021 C C . LEU A 1 251 ? -9.745 6.223 -14.931 1.00 97.56 251 LEU A C 1
ATOM 2023 O O . LEU A 1 251 ? -8.996 7.163 -14.645 1.00 97.56 251 LEU A O 1
ATOM 2027 N N . TRP A 1 252 ? -9.776 5.671 -16.137 1.00 95.50 252 TRP A N 1
ATOM 2028 C CA . TRP A 1 252 ? -8.851 6.031 -17.205 1.00 95.50 252 TRP A CA 1
ATOM 2029 C C . TRP A 1 252 ? -9.547 6.102 -18.564 1.00 95.50 252 TRP A C 1
ATOM 2031 O O . TRP A 1 252 ? -10.563 5.451 -18.800 1.00 95.50 252 TRP A O 1
ATOM 2041 N N . LYS A 1 253 ? -8.994 6.913 -19.465 1.00 92.50 253 LYS A N 1
ATOM 2042 C CA . LYS A 1 253 ? -9.338 6.928 -20.894 1.00 92.50 253 LYS A CA 1
ATOM 2043 C C . LYS A 1 253 ? -8.351 6.075 -21.673 1.00 92.50 253 LYS A C 1
ATOM 2045 O O . LYS A 1 253 ? -7.173 6.050 -21.320 1.00 92.50 253 LYS A O 1
ATOM 2050 N N . ASN A 1 254 ? -8.838 5.424 -22.725 1.00 90.00 254 ASN A N 1
ATOM 2051 C CA . ASN A 1 254 ? -7.986 4.674 -23.641 1.00 90.00 254 ASN A CA 1
ATOM 2052 C C . ASN A 1 254 ? -7.029 5.637 -24.372 1.00 90.00 254 ASN A C 1
ATOM 2054 O O . ASN A 1 254 ? -7.456 6.614 -24.995 1.00 90.00 254 ASN A O 1
ATOM 2058 N N . GLY A 1 255 ? -5.732 5.375 -24.240 1.00 87.38 255 GLY A N 1
ATOM 2059 C CA . GLY A 1 255 ? -4.638 6.107 -24.868 1.00 87.38 255 GLY A CA 1
ATOM 2060 C C . GLY A 1 255 ? -4.184 5.509 -26.200 1.00 87.38 255 GLY A C 1
ATOM 2061 O O . GLY A 1 255 ? -3.460 6.175 -26.941 1.00 87.38 255 GLY A O 1
ATOM 2062 N N . LEU A 1 256 ? -4.601 4.281 -26.530 1.00 84.81 256 LEU A N 1
ATOM 2063 C CA . LEU A 1 256 ? -4.267 3.591 -27.774 1.00 84.81 256 LEU A CA 1
ATOM 2064 C C . LEU A 1 256 ? -5.213 4.000 -28.907 1.00 84.81 256 LEU A C 1
ATOM 2066 O O . LEU A 1 256 ? -6.430 3.973 -28.784 1.00 84.81 256 LEU A O 1
ATOM 2070 N N . VAL A 1 257 ? -4.619 4.333 -30.052 1.00 63.28 257 VAL A N 1
ATOM 2071 C CA . VAL A 1 257 ? -5.328 4.917 -31.204 1.00 63.28 257 VAL A CA 1
ATOM 2072 C C . VAL A 1 257 ? -5.680 3.870 -32.270 1.00 63.28 257 VAL A C 1
ATOM 2074 O O . VAL A 1 257 ? -6.612 4.065 -33.035 1.00 63.28 257 VAL A O 1
ATOM 2077 N N . ASN A 1 258 ? -4.920 2.768 -32.347 1.00 55.38 258 ASN A N 1
ATOM 2078 C CA . ASN A 1 258 ? -4.916 1.856 -33.505 1.00 55.38 258 ASN A CA 1
ATOM 2079 C C . ASN A 1 258 ? -4.880 0.359 -33.152 1.00 55.38 258 ASN A C 1
ATOM 2081 O O . ASN A 1 258 ? -4.725 -0.473 -34.046 1.00 55.38 258 ASN A O 1
ATOM 2085 N N . ALA A 1 259 ? -4.967 -0.010 -31.874 1.00 48.34 259 ALA A N 1
ATOM 2086 C CA . ALA A 1 259 ? -5.281 -1.396 -31.551 1.00 48.34 259 ALA A CA 1
ATOM 2087 C C . ALA A 1 259 ? -6.760 -1.605 -31.892 1.00 48.34 259 ALA A C 1
ATOM 2089 O O . ALA A 1 259 ? -7.543 -0.669 -31.783 1.00 48.34 259 ALA A O 1
ATOM 2090 N N . ASN A 1 260 ? -7.185 -2.812 -32.246 1.00 48.97 260 ASN A N 1
ATOM 2091 C CA . ASN A 1 260 ? -8.607 -3.145 -32.399 1.00 48.97 260 ASN A CA 1
ATOM 2092 C C . ASN A 1 260 ? -9.432 -2.962 -31.089 1.00 48.97 260 ASN A C 1
ATOM 2094 O O . ASN A 1 260 ? -10.520 -3.517 -30.978 1.00 48.97 260 ASN A O 1
ATOM 2098 N N . SER A 1 261 ? -8.918 -2.241 -30.081 1.00 54.03 261 SER A N 1
ATOM 2099 C CA . SER A 1 261 ? -9.615 -1.881 -28.855 1.00 54.03 261 SER A CA 1
ATOM 2100 C C . SER A 1 261 ? -10.442 -0.614 -29.088 1.00 54.03 261 SER A C 1
ATOM 2102 O O . SER A 1 261 ? -9.958 0.515 -29.095 1.00 54.03 261 SER A O 1
ATOM 2104 N N . THR A 1 262 ? -11.735 -0.827 -29.286 1.00 65.38 262 THR A N 1
ATOM 2105 C CA . THR A 1 262 ? -12.769 0.200 -29.445 1.00 65.38 262 THR A CA 1
ATOM 2106 C C . THR A 1 262 ? -13.238 0.800 -28.111 1.00 65.38 262 THR A C 1
ATOM 2108 O O . THR A 1 262 ? -14.213 1.548 -28.089 1.00 65.38 262 THR A O 1
ATOM 2111 N N . ASN A 1 263 ? -12.589 0.480 -26.983 1.00 83.50 263 ASN A N 1
ATOM 2112 C CA . ASN A 1 263 ? -13.013 1.000 -25.688 1.00 83.50 263 ASN A CA 1
ATOM 2113 C C . ASN A 1 263 ? -12.615 2.475 -25.545 1.00 83.50 263 ASN A C 1
ATOM 2115 O O . ASN A 1 263 ? -11.517 2.884 -25.917 1.00 83.50 263 ASN A O 1
ATOM 2119 N N . VAL A 1 264 ? -13.504 3.275 -24.968 1.00 88.38 264 VAL A N 1
ATOM 2120 C CA . VAL A 1 264 ? -13.350 4.726 -24.794 1.00 88.38 264 VAL A CA 1
ATOM 2121 C C . VAL A 1 264 ? -12.804 5.080 -23.405 1.00 88.38 264 VAL A C 1
ATOM 2123 O O . VAL A 1 264 ? -12.119 6.092 -23.227 1.00 88.38 264 VAL A O 1
ATOM 2126 N N . ALA A 1 265 ? -13.048 4.212 -22.423 1.00 93.00 265 ALA A N 1
ATOM 2127 C CA . ALA A 1 265 ? -12.480 4.260 -21.079 1.00 93.00 265 ALA A CA 1
ATOM 2128 C C . ALA A 1 265 ? -12.443 2.881 -20.433 1.00 93.00 265 ALA A C 1
ATOM 2130 O O . ALA A 1 265 ? -12.955 1.898 -20.974 1.00 93.00 265 ALA A O 1
ATOM 2131 N N . GLY A 1 266 ? -11.864 2.842 -19.239 1.00 95.19 266 GLY A N 1
ATOM 2132 C CA . GLY A 1 266 ? -12.087 1.760 -18.308 1.00 95.19 266 GLY A CA 1
ATOM 2133 C C . GLY A 1 266 ? -12.014 2.201 -16.853 1.00 95.19 266 GLY A C 1
ATOM 2134 O O . GLY A 1 266 ? -11.547 3.294 -16.516 1.00 95.19 266 GLY A O 1
ATOM 2135 N N . ILE A 1 267 ? -12.506 1.318 -15.992 1.00 97.62 267 ILE A N 1
ATOM 2136 C CA . ILE A 1 267 ? -12.415 1.424 -14.538 1.00 97.62 267 ILE A CA 1
ATOM 2137 C C . ILE A 1 267 ? -11.636 0.203 -14.056 1.00 97.62 267 ILE A C 1
ATOM 2139 O O . ILE A 1 267 ? -12.156 -0.912 -14.066 1.00 97.62 267 ILE A O 1
ATOM 2143 N N . SER A 1 268 ? -10.383 0.405 -13.653 1.00 97.56 268 SER A N 1
ATOM 2144 C CA . SER A 1 268 ? -9.605 -0.621 -12.951 1.00 97.56 268 SER A CA 1
ATOM 2145 C C . SER A 1 268 ? -9.979 -0.599 -11.475 1.00 97.56 268 SER A C 1
ATOM 2147 O O . SER A 1 268 ? -9.939 0.462 -10.856 1.00 97.56 268 SER A O 1
ATOM 2149 N N . ILE A 1 269 ? -10.343 -1.744 -10.909 1.00 98.00 269 ILE A N 1
ATOM 2150 C CA . ILE A 1 269 ? -10.782 -1.885 -9.518 1.00 98.00 269 ILE A CA 1
ATOM 2151 C C . ILE A 1 269 ? -9.852 -2.882 -8.849 1.00 98.00 269 ILE A C 1
ATOM 2153 O O . ILE A 1 269 ? -9.766 -4.016 -9.306 1.00 98.00 269 ILE A O 1
ATOM 2157 N N . TYR A 1 270 ? -9.205 -2.474 -7.761 1.00 97.38 270 TYR A N 1
ATOM 2158 C CA . TYR A 1 270 ? -8.324 -3.313 -6.957 1.00 97.38 270 TYR A CA 1
ATOM 2159 C C . TYR A 1 270 ? -8.909 -3.490 -5.560 1.00 97.38 270 TYR A C 1
ATOM 2161 O O . TYR A 1 270 ? -9.362 -2.533 -4.927 1.00 97.38 270 TYR A O 1
ATOM 2169 N N . THR A 1 271 ? -8.876 -4.718 -5.059 1.00 96.19 271 THR A N 1
ATOM 2170 C CA . THR A 1 271 ? -9.332 -5.082 -3.715 1.00 96.19 271 THR A CA 1
ATOM 2171 C C . THR A 1 271 ? -8.251 -5.849 -2.971 1.00 96.19 271 THR A C 1
ATOM 2173 O O . THR A 1 271 ? -7.358 -6.442 -3.576 1.00 96.19 271 THR A O 1
ATOM 2176 N N . MET A 1 272 ? -8.341 -5.838 -1.644 1.00 94.44 272 MET A N 1
ATOM 2177 C CA . MET A 1 272 ? -7.439 -6.600 -0.795 1.00 94.44 272 MET A CA 1
ATOM 2178 C C . MET A 1 272 ? -7.655 -8.108 -0.975 1.00 94.44 272 MET A C 1
ATOM 2180 O O . MET A 1 272 ? -8.753 -8.604 -0.721 1.00 94.44 272 MET A O 1
ATOM 2184 N N . ASN A 1 273 ? -6.604 -8.833 -1.345 1.00 94.62 273 ASN A N 1
ATOM 2185 C CA . ASN A 1 273 ? -6.541 -10.289 -1.357 1.00 94.62 273 ASN A CA 1
ATOM 2186 C C . ASN A 1 273 ? -6.175 -10.798 0.050 1.00 94.62 273 ASN A C 1
ATOM 2188 O O . ASN A 1 273 ? -5.019 -10.689 0.459 1.00 94.62 273 ASN A O 1
ATOM 2192 N N . PRO A 1 274 ? -7.115 -11.385 0.810 1.00 91.94 274 PRO A N 1
ATOM 2193 C CA . PRO A 1 274 ? -6.824 -11.847 2.163 1.00 91.94 274 PRO A CA 1
ATOM 2194 C C . PRO A 1 274 ? -5.974 -13.129 2.203 1.00 91.94 274 PRO A C 1
ATOM 2196 O O . PRO A 1 274 ? -5.415 -13.456 3.250 1.00 91.94 274 PRO A O 1
ATOM 2199 N N . PHE A 1 275 ? -5.870 -13.875 1.098 1.00 93.19 275 PHE A N 1
ATOM 2200 C CA . PHE A 1 275 ? -5.246 -15.202 1.068 1.00 93.19 275 PHE A CA 1
ATOM 2201 C C . PHE A 1 275 ? -3.713 -15.155 1.084 1.00 93.19 275 PHE A C 1
ATOM 2203 O O . PHE A 1 275 ? -3.080 -16.149 1.433 1.00 93.19 275 PHE A O 1
ATOM 2210 N N . VAL A 1 276 ? -3.101 -14.010 0.767 1.00 91.31 276 VAL A N 1
ATOM 2211 C CA . VAL A 1 276 ? -1.636 -13.861 0.759 1.00 91.31 276 VAL A CA 1
ATOM 2212 C C . VAL A 1 276 ? -1.038 -13.730 2.165 1.00 91.31 276 VAL A C 1
ATOM 2214 O O . VAL A 1 276 ? 0.121 -14.076 2.393 1.00 91.31 276 VAL A O 1
ATOM 2217 N N . PHE A 1 277 ? -1.822 -13.258 3.136 1.00 89.31 277 PHE A N 1
ATOM 2218 C CA . PHE A 1 277 ? -1.287 -12.807 4.417 1.00 89.31 277 PHE A CA 1
ATOM 2219 C C . PHE A 1 277 ? -0.808 -13.934 5.332 1.00 89.31 277 PHE A C 1
ATOM 2221 O O . PHE A 1 277 ? 0.254 -13.817 5.941 1.00 89.31 277 PHE A O 1
ATOM 2228 N N . LEU A 1 278 ? -1.565 -15.030 5.418 1.00 88.19 278 LEU A N 1
ATOM 2229 C CA . LEU A 1 278 ? -1.206 -16.173 6.257 1.00 88.19 278 LEU A CA 1
ATOM 2230 C C . LEU A 1 278 ? 0.077 -16.876 5.755 1.00 88.19 278 LEU A C 1
ATOM 2232 O O . LEU A 1 278 ? 1.010 -17.008 6.547 1.00 88.19 278 LEU A O 1
ATOM 2236 N N . PRO A 1 279 ? 0.201 -17.246 4.462 1.00 87.50 279 PRO A N 1
ATOM 2237 C CA . PRO A 1 279 ? 1.453 -17.773 3.913 1.00 87.50 279 PRO A CA 1
ATOM 2238 C C . PRO A 1 279 ? 2.633 -16.810 4.066 1.00 87.50 279 PRO A C 1
ATOM 2240 O O . PRO A 1 279 ? 3.762 -17.238 4.295 1.00 87.50 279 PRO A O 1
ATOM 2243 N N . HIS A 1 280 ? 2.395 -15.501 3.944 1.00 85.50 280 HIS A N 1
ATOM 2244 C CA . HIS A 1 280 ? 3.445 -14.508 4.145 1.00 85.50 280 HIS A CA 1
ATOM 2245 C C . HIS A 1 280 ? 3.939 -14.484 5.600 1.00 85.50 280 HIS A C 1
ATOM 2247 O O . HIS A 1 280 ? 5.145 -14.515 5.832 1.00 85.50 280 HIS A O 1
ATOM 2253 N N . ALA A 1 281 ? 3.033 -14.527 6.580 1.00 83.69 281 ALA A N 1
ATOM 2254 C CA . ALA A 1 281 ? 3.392 -14.606 7.997 1.00 83.69 281 ALA A CA 1
ATOM 2255 C C . ALA A 1 281 ? 4.207 -15.872 8.331 1.00 83.69 281 ALA A C 1
ATOM 2257 O O . ALA A 1 281 ? 5.144 -15.820 9.129 1.00 83.69 281 ALA A O 1
ATOM 2258 N N . GLU A 1 282 ? 3.908 -17.002 7.681 1.00 82.12 282 GLU A N 1
ATOM 2259 C CA . GLU A 1 282 ? 4.694 -18.238 7.816 1.00 82.12 282 GLU A CA 1
ATOM 2260 C C . GLU A 1 282 ? 6.106 -18.103 7.258 1.00 82.12 282 GLU A C 1
ATOM 2262 O O . GLU A 1 282 ? 7.061 -18.520 7.912 1.00 82.12 282 GLU A O 1
ATOM 2267 N N . LYS A 1 283 ? 6.254 -17.476 6.085 1.00 81.88 283 LYS A N 1
ATOM 2268 C CA . LYS A 1 283 ? 7.573 -17.178 5.504 1.00 81.88 283 LYS A CA 1
ATOM 2269 C C . LYS A 1 283 ? 8.405 -16.274 6.416 1.00 81.88 283 LYS A C 1
ATOM 2271 O O . LYS A 1 283 ? 9.620 -16.433 6.475 1.00 81.88 283 LYS A O 1
ATOM 2276 N N . LEU A 1 284 ? 7.757 -15.363 7.143 1.00 75.88 284 LEU A N 1
ATOM 2277 C CA . LEU A 1 284 ? 8.395 -14.509 8.149 1.00 75.88 284 LEU A CA 1
ATOM 2278 C C . LEU A 1 284 ? 8.702 -15.239 9.472 1.00 75.88 284 LEU A C 1
ATOM 2280 O O . LEU A 1 284 ? 9.356 -14.668 10.343 1.00 75.88 284 LEU A O 1
ATOM 2284 N N . GLY A 1 285 ? 8.259 -16.490 9.641 1.00 73.06 285 GLY A N 1
ATOM 2285 C CA . GLY A 1 285 ? 8.524 -17.294 10.835 1.00 73.06 285 GLY A CA 1
ATOM 2286 C C . GLY A 1 285 ? 7.691 -16.904 12.059 1.00 73.06 285 GLY A C 1
ATOM 2287 O O . GLY A 1 285 ? 8.130 -17.134 13.188 1.00 73.06 285 GLY A O 1
ATOM 2288 N N . PHE A 1 286 ? 6.508 -16.308 11.867 1.00 71.31 286 PHE A N 1
ATOM 2289 C CA . PHE A 1 286 ? 5.629 -15.954 12.985 1.00 71.31 286 PHE A CA 1
ATOM 2290 C C . PHE A 1 286 ? 5.083 -17.204 13.702 1.00 71.31 286 PHE A C 1
ATOM 2292 O O . PHE A 1 286 ? 4.758 -18.200 13.049 1.00 71.31 286 PHE A O 1
ATOM 2299 N N . PRO A 1 287 ? 4.959 -17.178 15.045 1.00 68.88 287 PRO A N 1
ATOM 2300 C CA . PRO A 1 287 ? 4.546 -18.332 15.843 1.00 68.88 287 PRO A CA 1
ATOM 2301 C C . PRO A 1 287 ? 3.033 -18.585 15.727 1.00 68.88 287 PRO A C 1
ATOM 2303 O O . PRO A 1 287 ? 2.248 -18.230 16.607 1.00 68.88 287 PRO A O 1
ATOM 2306 N N . LEU A 1 288 ? 2.612 -19.199 14.621 1.00 79.06 288 LEU A N 1
ATOM 2307 C CA . LEU A 1 288 ? 1.216 -19.525 14.330 1.00 79.06 288 LEU A CA 1
ATOM 2308 C C . LEU A 1 288 ? 0.824 -20.905 14.883 1.00 79.06 288 LEU A C 1
ATOM 2310 O O . LEU A 1 288 ? 1.642 -21.815 14.990 1.00 79.06 288 LEU A O 1
ATOM 2314 N N . ASN A 1 289 ? -0.459 -21.095 15.211 1.00 82.81 289 ASN A N 1
ATOM 2315 C CA . ASN A 1 289 ? -0.958 -22.384 15.698 1.00 82.81 289 ASN A CA 1
ATOM 2316 C C . ASN A 1 289 ? -0.991 -23.438 14.576 1.00 82.81 289 ASN A C 1
ATOM 2318 O O . ASN A 1 289 ? -1.955 -23.520 13.806 1.00 82.81 289 ASN A O 1
ATOM 2322 N N . GLU A 1 290 ? 0.027 -24.295 14.539 1.00 82.06 290 GLU A N 1
ATOM 2323 C CA . GLU A 1 290 ? 0.184 -25.346 13.530 1.00 82.06 290 GLU A CA 1
ATOM 2324 C C . GLU A 1 290 ? -0.937 -26.395 13.527 1.00 82.06 290 GLU A C 1
ATOM 2326 O O . GLU A 1 290 ? -1.196 -27.031 12.504 1.00 82.06 290 GLU A O 1
ATOM 2331 N N . ASN A 1 291 ? -1.651 -26.554 14.644 1.00 87.38 291 ASN A N 1
ATOM 2332 C CA . ASN A 1 291 ? -2.729 -27.532 14.787 1.00 87.38 291 ASN A CA 1
ATOM 2333 C C . ASN A 1 291 ? -4.089 -27.030 14.272 1.00 87.38 291 ASN A C 1
ATOM 2335 O O . ASN A 1 291 ? -5.052 -27.796 14.262 1.00 87.38 291 ASN A O 1
ATOM 2339 N N . SER A 1 292 ? -4.194 -25.772 13.831 1.00 90.69 292 SER A N 1
ATOM 2340 C CA . SER A 1 292 ? -5.445 -25.214 13.306 1.00 90.69 292 SER A CA 1
ATOM 2341 C C . SER A 1 292 ? -5.840 -25.861 11.972 1.00 90.69 292 SER A C 1
ATOM 2343 O O . SER A 1 292 ? -5.127 -25.748 10.977 1.00 90.69 292 SER A O 1
ATOM 2345 N N . ALA A 1 293 ? -7.012 -26.505 11.933 1.00 94.19 293 ALA A N 1
ATOM 2346 C CA . ALA A 1 293 ? -7.551 -27.111 10.712 1.00 94.19 293 ALA A CA 1
ATOM 2347 C C . ALA A 1 293 ? -7.807 -26.071 9.608 1.00 94.19 293 ALA A C 1
ATOM 2349 O O . ALA A 1 293 ? -7.502 -26.321 8.446 1.00 94.19 293 ALA A O 1
ATOM 2350 N N . LEU A 1 294 ? -8.305 -24.883 9.979 1.00 91.38 294 LEU A N 1
ATOM 2351 C CA . LEU A 1 294 ? -8.523 -23.786 9.034 1.00 91.38 294 LEU A CA 1
ATOM 2352 C C . LEU A 1 294 ? -7.199 -23.281 8.453 1.00 91.38 294 LEU A C 1
ATOM 2354 O O . LEU A 1 294 ? -7.110 -23.067 7.249 1.00 91.38 294 LEU A O 1
ATOM 2358 N N . ARG A 1 295 ? -6.164 -23.138 9.294 1.00 90.88 295 ARG A N 1
ATOM 2359 C CA . ARG A 1 295 ? -4.821 -22.763 8.833 1.00 90.88 295 ARG A CA 1
ATOM 2360 C C . ARG A 1 295 ? -4.314 -23.769 7.804 1.00 90.88 295 ARG A C 1
ATOM 2362 O O . ARG A 1 295 ? -3.937 -23.355 6.718 1.00 90.88 295 ARG A O 1
ATOM 2369 N N . LYS A 1 296 ? -4.336 -25.067 8.135 1.00 91.56 296 LYS A N 1
ATOM 2370 C CA . LYS A 1 296 ? -3.869 -26.137 7.235 1.00 91.56 296 LYS A CA 1
ATOM 2371 C C . LYS A 1 296 ? -4.575 -26.078 5.885 1.00 91.56 296 LYS A C 1
ATOM 2373 O O . LYS A 1 296 ? -3.906 -26.015 4.865 1.00 91.56 296 LYS A O 1
ATOM 2378 N N . TYR A 1 297 ? -5.904 -25.977 5.896 1.00 93.75 297 TYR A N 1
ATOM 2379 C CA . TYR A 1 297 ? -6.691 -25.856 4.671 1.00 93.75 297 TYR A CA 1
ATOM 2380 C C . TYR A 1 297 ? -6.300 -24.632 3.830 1.00 93.75 297 TYR A C 1
ATOM 2382 O O . TYR A 1 297 ? -6.131 -24.753 2.623 1.00 93.75 297 TYR A O 1
ATOM 2390 N N . LEU A 1 298 ? -6.155 -23.450 4.443 1.00 92.38 298 LEU A N 1
ATOM 2391 C CA . LEU A 1 298 ? -5.810 -22.225 3.712 1.00 92.38 298 LEU A CA 1
ATOM 2392 C C . LEU A 1 298 ? -4.387 -22.267 3.145 1.00 92.38 298 LEU A C 1
ATOM 2394 O O . LEU A 1 298 ? -4.169 -21.822 2.021 1.00 92.38 298 LEU A O 1
ATOM 2398 N N . VAL A 1 299 ? -3.434 -22.815 3.901 1.00 89.75 299 VAL A N 1
ATOM 2399 C CA . VAL A 1 299 ? -2.046 -22.983 3.451 1.00 89.75 299 VAL A CA 1
ATOM 2400 C C . VAL A 1 299 ? -1.967 -23.982 2.301 1.00 89.75 299 VAL A C 1
ATOM 2402 O O . VAL A 1 299 ? -1.313 -23.690 1.308 1.00 89.75 299 VAL A O 1
ATOM 2405 N N . GLU A 1 300 ? -2.667 -25.115 2.387 1.00 91.38 300 GLU A N 1
ATOM 2406 C CA . GLU A 1 300 ? -2.762 -26.097 1.296 1.00 91.38 300 GLU A CA 1
ATOM 2407 C C . GLU A 1 300 ? -3.445 -25.491 0.061 1.00 91.38 300 GLU A C 1
ATOM 2409 O O . GLU A 1 300 ? -2.915 -25.575 -1.043 1.00 91.38 300 GLU A O 1
ATOM 2414 N N . PHE A 1 301 ? -4.568 -24.790 0.248 1.00 92.75 301 PHE A N 1
ATOM 2415 C CA . PHE A 1 301 ? -5.292 -24.119 -0.833 1.00 92.75 301 PHE A CA 1
ATOM 2416 C C . PHE A 1 301 ? -4.405 -23.134 -1.605 1.00 92.75 301 PHE A C 1
ATOM 2418 O O . PHE A 1 301 ? -4.411 -23.137 -2.836 1.00 92.75 301 PHE A O 1
ATOM 2425 N N . VAL A 1 302 ? -3.637 -22.303 -0.892 1.00 92.38 302 VAL A N 1
ATOM 2426 C CA . VAL A 1 302 ? -2.700 -21.354 -1.509 1.00 92.38 302 VAL A CA 1
ATOM 2427 C C . VAL A 1 302 ? -1.468 -22.067 -2.069 1.00 92.38 302 VAL A C 1
ATOM 2429 O O . VAL A 1 302 ? -0.983 -21.686 -3.130 1.00 92.38 302 VAL A O 1
ATOM 2432 N N . GLY A 1 303 ? -0.972 -23.112 -1.406 1.00 90.75 303 GLY A N 1
ATOM 2433 C CA . GLY A 1 303 ? 0.150 -23.921 -1.887 1.00 90.75 303 GLY A CA 1
ATOM 2434 C C . GLY A 1 303 ? -0.129 -24.566 -3.245 1.00 90.75 303 GLY A C 1
ATOM 2435 O O . GLY A 1 303 ? 0.729 -24.530 -4.123 1.00 90.75 303 GLY A O 1
ATOM 2436 N N . ASP A 1 304 ? -1.347 -25.072 -3.446 1.00 90.75 304 ASP A N 1
ATOM 2437 C CA . ASP A 1 304 ? -1.763 -25.728 -4.690 1.00 90.75 304 ASP A CA 1
ATOM 2438 C C . ASP A 1 304 ? -2.085 -24.741 -5.825 1.00 90.75 304 ASP A C 1
ATOM 2440 O O . ASP A 1 304 ? -1.997 -25.097 -7.002 1.00 90.75 304 ASP A O 1
ATOM 2444 N N . ARG A 1 305 ? -2.513 -23.514 -5.494 1.00 90.50 305 ARG A N 1
ATOM 2445 C CA . ARG A 1 305 ? -3.099 -22.562 -6.462 1.00 90.50 305 ARG A CA 1
ATOM 2446 C C . ARG A 1 305 ? -2.337 -21.249 -6.629 1.00 90.50 305 ARG A C 1
ATOM 2448 O O . ARG A 1 305 ? -2.678 -20.475 -7.519 1.00 90.50 305 ARG A O 1
ATOM 2455 N N . GLY A 1 306 ? -1.330 -20.993 -5.802 1.00 90.81 306 GLY A N 1
ATOM 2456 C CA . GLY A 1 306 ? -0.608 -19.724 -5.746 1.00 90.81 306 GLY A CA 1
ATOM 2457 C C . GLY A 1 306 ? -1.277 -18.675 -4.851 1.00 90.81 306 GLY A C 1
ATOM 2458 O O . GLY A 1 306 ? -2.432 -18.799 -4.444 1.00 90.81 306 GLY A O 1
ATOM 2459 N N . THR A 1 307 ? -0.531 -17.620 -4.526 1.00 87.38 307 THR A N 1
ATOM 2460 C CA . THR A 1 307 ? -0.942 -16.532 -3.618 1.00 87.38 307 THR A CA 1
ATOM 2461 C C . THR A 1 307 ? -1.895 -15.525 -4.245 1.00 87.38 307 THR A C 1
ATOM 2463 O O . THR A 1 307 ? -2.686 -14.915 -3.525 1.00 87.38 307 THR A O 1
ATOM 2466 N N . TRP A 1 308 ? -1.875 -15.387 -5.568 1.00 90.25 308 TRP A N 1
ATOM 2467 C CA . TRP A 1 308 ? -2.837 -14.585 -6.311 1.00 90.25 308 TRP A CA 1
ATOM 2468 C C . TRP A 1 308 ? -4.199 -15.288 -6.327 1.00 90.25 308 TRP A C 1
ATOM 2470 O O . TRP A 1 308 ? -4.467 -16.177 -7.132 1.00 90.25 308 TRP A O 1
ATOM 2480 N N . GLN A 1 309 ? -5.065 -14.875 -5.403 1.00 92.62 309 GLN A N 1
ATOM 2481 C CA . GLN A 1 309 ? -6.423 -15.384 -5.255 1.00 92.62 309 GLN A CA 1
ATOM 2482 C C . GLN A 1 309 ? -7.410 -14.219 -5.272 1.00 92.62 309 GLN A C 1
ATOM 2484 O O . GLN A 1 309 ? -7.217 -13.200 -4.610 1.00 92.62 309 GLN A O 1
ATOM 2489 N N . GLU A 1 310 ? -8.490 -14.377 -6.026 1.00 92.31 310 GLU A N 1
ATOM 2490 C CA . GLU A 1 310 ? -9.501 -13.338 -6.199 1.00 92.31 310 GLU A CA 1
ATOM 2491 C C . GLU A 1 310 ? -10.609 -13.507 -5.155 1.00 92.31 310 GLU A C 1
ATOM 2493 O O . GLU A 1 310 ? -11.340 -14.505 -5.178 1.00 92.31 310 GLU A O 1
ATOM 2498 N N . PRO A 1 311 ? -10.789 -12.553 -4.226 1.00 92.94 311 PRO A N 1
ATOM 2499 C CA . PRO A 1 311 ? -11.922 -12.605 -3.322 1.00 92.94 311 PRO A CA 1
ATOM 2500 C C . PRO A 1 311 ? -13.216 -12.343 -4.102 1.00 92.94 311 PRO A C 1
ATOM 2502 O O . PRO A 1 311 ? -13.266 -11.501 -4.996 1.00 92.94 311 PRO A O 1
ATOM 2505 N N . GLY A 1 312 ? -14.314 -13.004 -3.722 1.00 92.81 312 GLY A N 1
ATOM 2506 C CA . GLY A 1 312 ? -15.612 -12.813 -4.387 1.00 92.81 312 GLY A CA 1
ATOM 2507 C C . GLY A 1 312 ? -16.127 -11.363 -4.358 1.00 92.81 312 GLY A C 1
ATOM 2508 O O . GLY A 1 312 ? -16.924 -10.974 -5.212 1.00 92.81 312 GLY A O 1
ATOM 2509 N N . SER A 1 313 ? -15.644 -10.545 -3.416 1.00 91.88 313 SER A N 1
ATOM 2510 C CA . SER A 1 313 ? -15.919 -9.106 -3.349 1.00 91.88 313 SER A CA 1
ATOM 2511 C C . SER A 1 313 ? -15.423 -8.343 -4.580 1.00 91.88 313 SER A C 1
ATOM 2513 O O . SER A 1 313 ? -16.101 -7.401 -4.985 1.00 91.88 313 SER A O 1
ATOM 2515 N N . LEU A 1 314 ? -14.329 -8.779 -5.219 1.00 94.75 314 LEU A N 1
ATOM 2516 C CA . LEU A 1 314 ? -13.780 -8.169 -6.437 1.00 94.75 314 LEU A CA 1
ATOM 2517 C C . LEU A 1 314 ? -14.826 -8.103 -7.560 1.00 94.75 314 LEU A C 1
ATOM 2519 O O . LEU A 1 314 ? -14.946 -7.093 -8.243 1.00 94.75 314 LEU A O 1
ATOM 2523 N N . TYR A 1 315 ? -15.644 -9.151 -7.680 1.00 94.56 315 TYR A N 1
ATOM 2524 C CA . TYR A 1 315 ? -16.731 -9.248 -8.657 1.00 94.56 315 TYR A CA 1
ATOM 2525 C C . TYR A 1 315 ? -18.081 -8.757 -8.125 1.00 94.56 315 TYR A C 1
ATOM 2527 O O . TYR A 1 315 ? -18.978 -8.438 -8.902 1.00 94.56 315 TYR A O 1
ATOM 2535 N N . GLY A 1 316 ? -18.276 -8.754 -6.805 1.00 94.44 316 GLY A N 1
ATOM 2536 C CA . GLY A 1 316 ? -19.534 -8.353 -6.174 1.00 94.44 316 GLY A CA 1
ATOM 2537 C C . GLY A 1 316 ? -19.738 -6.840 -6.147 1.00 94.44 316 GLY A C 1
ATOM 2538 O O . GLY A 1 316 ? -20.804 -6.360 -6.529 1.00 94.44 316 GLY A O 1
ATOM 2539 N N . ILE A 1 317 ? -18.705 -6.108 -5.732 1.00 95.25 317 ILE A N 1
ATOM 2540 C CA . ILE A 1 317 ? -18.709 -4.649 -5.560 1.00 95.25 317 ILE A CA 1
ATOM 2541 C C . ILE A 1 317 ? -19.091 -3.887 -6.843 1.00 95.25 317 ILE A C 1
ATOM 2543 O O . ILE A 1 317 ? -19.928 -2.992 -6.761 1.00 95.25 317 ILE A O 1
ATOM 2547 N N . PRO A 1 318 ? -18.539 -4.193 -8.035 1.00 96.81 318 PRO A N 1
ATOM 2548 C CA . PRO A 1 318 ? -18.821 -3.382 -9.218 1.00 96.81 318 PRO A CA 1
ATOM 2549 C C . PRO A 1 318 ? -20.203 -3.582 -9.840 1.00 96.81 318 PRO A C 1
ATOM 2551 O O . PRO A 1 318 ? -20.558 -2.825 -10.741 1.00 96.81 318 PRO A O 1
ATOM 2554 N N . LYS A 1 319 ? -21.001 -4.565 -9.405 1.00 96.81 319 LYS A N 1
ATOM 2555 C CA . LYS A 1 319 ? -22.231 -4.966 -10.115 1.00 96.81 319 LYS A CA 1
ATOM 2556 C C . LYS A 1 319 ? -23.233 -3.834 -10.306 1.00 96.81 319 LYS A C 1
ATOM 2558 O O . LYS A 1 319 ? -23.835 -3.728 -11.369 1.00 96.81 319 LYS A O 1
ATOM 2563 N N . ARG A 1 320 ? -23.426 -2.980 -9.297 1.00 97.00 320 ARG A N 1
ATOM 2564 C CA . ARG A 1 320 ? -24.374 -1.860 -9.394 1.00 97.00 320 ARG A CA 1
ATOM 2565 C C . ARG A 1 320 ? -23.887 -0.795 -10.374 1.00 97.00 320 ARG A C 1
ATOM 2567 O O . ARG A 1 320 ? -24.683 -0.276 -11.152 1.00 97.00 320 ARG A O 1
ATOM 2574 N N . ALA A 1 321 ? -22.584 -0.518 -10.374 1.00 97.75 321 ALA A N 1
ATOM 2575 C CA . ALA A 1 321 ? -21.958 0.369 -11.347 1.00 97.75 321 ALA A CA 1
ATOM 2576 C C . ALA A 1 321 ? -22.031 -0.213 -12.766 1.00 97.75 321 ALA A C 1
ATOM 2578 O O . ALA A 1 321 ? -22.380 0.507 -13.692 1.00 97.75 321 ALA A O 1
ATOM 2579 N N . GLU A 1 322 ? -21.790 -1.515 -12.933 1.00 97.81 322 GLU A N 1
ATOM 2580 C CA . GLU A 1 322 ? -21.935 -2.219 -14.211 1.00 97.81 322 GLU A CA 1
ATOM 2581 C C . GLU A 1 322 ? -23.374 -2.128 -14.743 1.00 97.81 322 GLU A C 1
ATOM 2583 O O . GLU A 1 322 ? -23.582 -1.811 -15.911 1.00 97.81 322 GLU A O 1
ATOM 2588 N N . MET A 1 323 ? -24.378 -2.369 -13.892 1.00 97.44 323 MET A N 1
ATOM 2589 C CA . MET A 1 323 ? -25.792 -2.245 -14.268 1.00 97.44 323 MET A CA 1
ATOM 2590 C C . MET A 1 323 ? -26.138 -0.834 -14.744 1.00 97.44 323 MET A C 1
ATOM 2592 O O . MET A 1 323 ? -26.821 -0.692 -15.752 1.00 97.44 323 MET A O 1
ATOM 2596 N N . TYR A 1 324 ? -25.644 0.189 -14.045 1.00 97.44 324 TYR A N 1
ATOM 2597 C CA . TYR A 1 324 ? -25.825 1.585 -14.432 1.00 97.44 324 TYR A CA 1
ATOM 2598 C C . TYR A 1 324 ? -25.116 1.910 -15.757 1.00 97.44 324 TYR A C 1
ATOM 2600 O O . TYR A 1 324 ? -25.706 2.490 -16.663 1.00 97.44 324 TYR A O 1
ATOM 2608 N N . LEU A 1 325 ? -23.860 1.485 -15.910 1.00 96.19 325 LEU A N 1
ATOM 2609 C CA . LEU A 1 325 ? -23.060 1.746 -17.106 1.00 96.19 325 LEU A CA 1
ATOM 2610 C C . LEU A 1 325 ? -23.601 1.031 -18.349 1.00 96.19 325 LEU A C 1
ATOM 2612 O O . LEU A 1 325 ? -23.471 1.572 -19.444 1.00 96.19 325 LEU A O 1
ATOM 2616 N N . LYS A 1 326 ? -24.263 -0.124 -18.200 1.00 95.00 326 LYS A N 1
ATOM 2617 C CA . LYS A 1 326 ? -24.911 -0.852 -19.308 1.00 95.00 326 LYS A CA 1
ATOM 2618 C C . LYS A 1 326 ? -26.013 -0.065 -20.000 1.00 95.00 326 LYS A C 1
ATOM 2620 O O . LYS A 1 326 ? -26.414 -0.450 -21.095 1.00 95.00 326 LYS A O 1
ATOM 2625 N N . GLU A 1 327 ? -26.522 1.013 -19.412 1.00 92.69 327 GLU A N 1
ATOM 2626 C CA . GLU A 1 327 ? -27.433 1.921 -20.112 1.00 92.69 327 GLU A CA 1
ATOM 2627 C C . GLU A 1 327 ? -26.685 2.704 -21.204 1.00 92.69 327 GLU A C 1
ATOM 2629 O O . GLU A 1 327 ? -27.197 2.839 -22.314 1.00 92.69 327 GLU A O 1
ATOM 2634 N N . TYR A 1 328 ? -25.428 3.079 -20.950 1.00 92.12 328 TYR A N 1
ATOM 2635 C CA . TYR A 1 328 ? -24.634 4.011 -21.760 1.00 92.12 328 TYR A CA 1
ATOM 2636 C C . TYR A 1 328 ? -23.544 3.339 -22.614 1.00 92.12 328 TYR A C 1
ATOM 2638 O O . TYR A 1 328 ? -23.186 3.876 -23.657 1.00 92.12 328 TYR A O 1
ATOM 2646 N N . PHE A 1 329 ? -23.031 2.173 -22.206 1.00 93.06 329 PHE A N 1
ATOM 2647 C CA . PHE A 1 329 ? -21.890 1.501 -22.846 1.00 93.06 329 PHE A CA 1
ATOM 2648 C C . PHE A 1 329 ? -22.119 0.007 -23.040 1.00 93.06 329 PHE A C 1
ATOM 2650 O O . PHE A 1 329 ? -22.858 -0.623 -22.276 1.00 93.06 329 PHE A O 1
ATOM 2657 N N . ASP A 1 330 ? -21.408 -0.560 -24.009 1.00 93.00 330 ASP A N 1
ATOM 2658 C CA . ASP A 1 330 ? -21.123 -1.990 -24.035 1.00 93.00 330 ASP A CA 1
ATOM 2659 C C . ASP A 1 330 ? -19.928 -2.261 -23.113 1.00 93.00 330 ASP A C 1
ATOM 2661 O O . ASP A 1 330 ? -18.951 -1.511 -23.102 1.00 93.00 330 ASP A O 1
ATOM 2665 N N . ILE A 1 331 ? -20.034 -3.292 -22.273 1.00 94.81 331 ILE A N 1
ATOM 2666 C CA . ILE A 1 331 ? -19.068 -3.552 -21.201 1.00 94.81 331 ILE A CA 1
ATOM 2667 C C . ILE A 1 331 ? -18.405 -4.905 -21.410 1.00 94.81 331 ILE A C 1
ATOM 2669 O O . ILE A 1 331 ? -19.093 -5.923 -21.508 1.00 94.81 331 ILE A O 1
ATOM 2673 N N . GLU A 1 332 ? -17.076 -4.919 -21.366 1.00 94.62 332 GLU A N 1
ATOM 2674 C CA . GLU A 1 332 ? -16.280 -6.142 -21.261 1.00 94.62 332 GLU A CA 1
ATOM 2675 C C . GLU A 1 332 ? -15.373 -6.090 -20.030 1.00 94.62 332 GLU A C 1
ATOM 2677 O O . GLU A 1 332 ? -15.045 -5.021 -19.517 1.00 94.62 332 GLU A O 1
ATOM 2682 N N . TRP A 1 333 ? -14.966 -7.257 -19.541 1.00 94.56 333 TRP A N 1
ATOM 2683 C CA . TRP A 1 333 ? -14.050 -7.381 -18.412 1.00 94.56 333 TRP A CA 1
ATOM 2684 C C . TRP A 1 333 ? -12.712 -7.929 -18.891 1.00 94.56 333 TRP A C 1
ATOM 2686 O O . TRP A 1 333 ? -12.663 -8.966 -19.556 1.00 94.56 333 TRP A O 1
ATOM 2696 N N . GLU A 1 334 ? -11.624 -7.257 -18.523 1.00 91.56 334 GLU A N 1
ATOM 2697 C CA . GLU A 1 334 ? -10.291 -7.835 -18.669 1.00 91.56 334 GLU A CA 1
ATOM 2698 C C . GLU A 1 334 ? -10.067 -8.946 -17.643 1.00 91.56 334 GLU A C 1
ATOM 2700 O O . GLU A 1 334 ? -10.782 -9.082 -16.644 1.00 91.56 334 GLU A O 1
ATOM 2705 N N . ARG A 1 335 ? -9.038 -9.754 -17.906 1.00 88.19 335 ARG A N 1
ATOM 2706 C CA . ARG A 1 335 ? -8.558 -10.736 -16.937 1.00 88.19 335 ARG A CA 1
ATOM 2707 C C . ARG A 1 335 ? -8.125 -10.022 -15.662 1.00 88.19 335 ARG A C 1
ATOM 2709 O O . ARG A 1 335 ? -7.737 -8.856 -15.689 1.00 88.19 335 ARG A O 1
ATOM 2716 N N . SER A 1 336 ? -8.186 -10.749 -14.557 1.00 91.75 336 SER A N 1
ATOM 2717 C CA . SER A 1 336 ? -7.616 -10.266 -13.315 1.00 91.75 336 SER A CA 1
ATOM 2718 C C . SER A 1 336 ? -6.114 -10.027 -13.456 1.00 91.75 336 SER A C 1
ATOM 2720 O O . SER A 1 336 ? -5.445 -10.619 -14.310 1.00 91.75 336 SER A O 1
ATOM 2722 N N . SER A 1 337 ? -5.593 -9.173 -12.582 1.00 93.50 337 SER A N 1
ATOM 2723 C CA . SER A 1 337 ? -4.171 -8.868 -12.439 1.00 93.50 337 SER A CA 1
ATOM 2724 C C . SER A 1 337 ? -3.861 -8.464 -10.993 1.00 93.50 337 SER A C 1
ATOM 2726 O O . SER A 1 337 ? -4.750 -8.452 -10.132 1.00 93.50 337 SER A O 1
ATOM 2728 N N . THR A 1 338 ? -2.610 -8.114 -10.712 1.00 94.19 338 THR A N 1
ATOM 2729 C CA . THR A 1 338 ? -2.204 -7.450 -9.467 1.00 94.19 338 THR A CA 1
ATOM 2730 C C . THR A 1 338 ? -1.764 -6.022 -9.757 1.00 94.19 338 THR A C 1
ATOM 2732 O O . THR A 1 338 ? -1.365 -5.696 -10.875 1.00 94.19 338 THR A O 1
ATOM 2735 N N . TRP A 1 339 ? -1.814 -5.152 -8.744 1.00 94.44 339 TRP A N 1
ATOM 2736 C CA . TRP A 1 339 ? -1.331 -3.774 -8.887 1.00 94.44 339 TRP A CA 1
ATOM 2737 C C . TRP A 1 339 ? 0.115 -3.718 -9.388 1.00 94.44 339 TRP A C 1
ATOM 2739 O O . TRP A 1 339 ? 0.427 -2.898 -10.245 1.00 94.44 339 TRP A O 1
ATOM 2749 N N . ILE A 1 340 ? 0.980 -4.603 -8.883 1.00 90.69 340 ILE A N 1
ATOM 2750 C CA . ILE A 1 340 ? 2.395 -4.638 -9.261 1.00 90.69 340 ILE A CA 1
ATOM 2751 C C . ILE A 1 340 ? 2.536 -4.965 -10.745 1.00 90.69 340 ILE A C 1
ATOM 2753 O O . ILE A 1 340 ? 3.134 -4.174 -11.472 1.00 90.69 340 ILE A O 1
ATOM 2757 N N . VAL A 1 341 ? 1.910 -6.057 -11.197 1.00 91.31 341 VAL A N 1
ATOM 2758 C CA . VAL A 1 341 ? 1.943 -6.478 -12.606 1.00 91.31 341 VAL A CA 1
ATOM 2759 C C . VAL A 1 341 ? 1.437 -5.362 -13.516 1.00 91.31 341 VAL A C 1
ATOM 2761 O O . VAL A 1 341 ? 2.111 -5.001 -14.477 1.00 91.31 341 VAL A O 1
ATOM 2764 N N . ASP A 1 342 ? 0.294 -4.765 -13.183 1.00 92.56 342 ASP A N 1
ATOM 2765 C CA . ASP A 1 342 ? -0.301 -3.693 -13.980 1.00 92.56 342 ASP A CA 1
ATOM 2766 C C . ASP A 1 342 ? 0.571 -2.432 -14.016 1.00 92.56 342 ASP A C 1
ATOM 2768 O O . ASP A 1 342 ? 0.768 -1.836 -15.073 1.00 92.56 342 ASP A O 1
ATOM 2772 N N . SER A 1 343 ? 1.125 -2.020 -12.874 1.00 88.94 343 SER A N 1
ATOM 2773 C CA . SER A 1 343 ? 1.944 -0.806 -12.776 1.00 88.94 343 SER A CA 1
ATOM 2774 C C . SER A 1 343 ? 3.287 -0.906 -13.512 1.00 88.94 343 SER A C 1
ATOM 2776 O O . SER A 1 343 ? 3.858 0.121 -13.887 1.00 88.94 343 SER A O 1
ATOM 2778 N N . GLU A 1 344 ? 3.785 -2.125 -13.734 1.00 87.06 344 GLU A N 1
ATOM 2779 C CA . GLU A 1 344 ? 5.039 -2.397 -14.443 1.00 87.06 344 GLU A CA 1
ATOM 2780 C C . GLU A 1 344 ? 4.838 -2.722 -15.932 1.00 87.06 344 GLU A C 1
ATOM 2782 O O . GLU A 1 344 ? 5.798 -2.646 -16.710 1.00 87.06 344 GLU A O 1
ATOM 2787 N N . ASP A 1 345 ? 3.608 -3.041 -16.345 1.00 89.75 345 ASP A N 1
ATOM 2788 C CA . ASP A 1 345 ? 3.280 -3.407 -17.718 1.00 89.75 345 ASP A CA 1
ATOM 2789 C C . ASP A 1 345 ? 3.287 -2.190 -18.662 1.00 89.75 345 ASP A C 1
ATOM 2791 O O . ASP A 1 345 ? 2.640 -1.157 -18.459 1.00 89.75 345 ASP A O 1
ATOM 2795 N N . TYR A 1 346 ? 4.037 -2.317 -19.755 1.00 88.69 346 TYR A N 1
ATOM 2796 C CA . TYR A 1 346 ? 4.220 -1.241 -20.726 1.00 88.69 346 TYR A CA 1
ATOM 2797 C C . TYR A 1 346 ? 2.948 -0.928 -21.525 1.00 88.69 346 TYR A C 1
ATOM 2799 O O . TYR A 1 346 ? 2.681 0.237 -21.832 1.00 88.69 346 TYR A O 1
ATOM 2807 N N . LEU A 1 347 ? 2.149 -1.942 -21.872 1.00 88.31 347 LEU A N 1
ATOM 2808 C CA . LEU A 1 347 ? 0.892 -1.739 -22.594 1.00 88.31 347 LEU A CA 1
ATOM 2809 C C . LEU A 1 347 ? -0.152 -1.108 -21.678 1.00 88.31 347 LEU A C 1
ATOM 2811 O O . LEU A 1 347 ? -0.884 -0.218 -22.115 1.00 88.31 347 LEU A O 1
ATOM 2815 N N . TYR A 1 348 ? -0.182 -1.503 -20.406 1.00 90.62 348 TYR A N 1
ATOM 2816 C CA . TYR A 1 348 ? -0.978 -0.864 -19.369 1.00 90.62 348 TYR A CA 1
ATOM 2817 C C . TYR A 1 348 ? -0.630 0.626 -19.273 1.00 90.62 348 TYR A C 1
ATOM 2819 O O . TYR A 1 348 ? -1.529 1.468 -19.370 1.00 90.62 348 TYR A O 1
ATOM 2827 N N . ALA A 1 349 ? 0.665 0.951 -19.196 1.00 91.81 349 ALA A N 1
ATOM 2828 C CA . ALA A 1 349 ? 1.165 2.322 -19.136 1.00 91.81 349 ALA A CA 1
ATOM 2829 C C . ALA A 1 349 ? 0.824 3.156 -20.385 1.00 91.81 349 ALA A C 1
ATOM 2831 O O . ALA A 1 349 ? 0.478 4.329 -20.262 1.00 91.81 349 ALA A O 1
ATOM 2832 N N . LEU A 1 350 ? 0.883 2.572 -21.585 1.00 89.88 350 LEU A N 1
ATOM 2833 C CA . LEU A 1 350 ? 0.499 3.254 -22.829 1.00 89.88 350 LEU A CA 1
ATOM 2834 C C . LEU A 1 350 ? -1.014 3.467 -22.960 1.00 89.88 350 LEU A C 1
ATOM 2836 O O . LEU A 1 350 ? -1.452 4.451 -23.558 1.00 89.88 350 LEU A O 1
ATOM 2840 N N . ASN A 1 351 ? -1.809 2.520 -22.466 1.00 89.75 351 ASN A N 1
ATOM 2841 C CA . ASN A 1 351 ? -3.254 2.497 -22.667 1.00 89.75 351 ASN A CA 1
ATOM 2842 C C . ASN A 1 351 ? -3.995 3.402 -21.676 1.00 89.75 351 ASN A C 1
ATOM 2844 O O . ASN A 1 351 ? -5.026 3.975 -22.007 1.00 89.75 351 ASN A O 1
ATOM 2848 N N . ARG A 1 352 ? -3.503 3.563 -20.449 1.00 92.69 352 ARG A N 1
ATOM 2849 C CA . ARG A 1 352 ? -4.332 4.113 -19.369 1.00 92.69 352 ARG A CA 1
ATOM 2850 C C . ARG A 1 352 ? -4.008 5.568 -19.065 1.00 92.69 352 ARG A C 1
ATOM 2852 O O . ARG A 1 352 ? -3.234 5.864 -18.155 1.00 92.69 352 ARG A O 1
ATOM 2859 N N . CYS A 1 353 ? -4.663 6.489 -19.772 1.00 93.00 353 CYS A N 1
ATOM 2860 C CA . CYS A 1 353 ? -4.654 7.912 -19.428 1.00 93.00 353 CYS A CA 1
ATOM 2861 C C . CYS A 1 353 ? -5.500 8.143 -18.165 1.00 93.00 353 CYS A C 1
ATOM 2863 O O . CYS A 1 353 ? -6.731 8.207 -18.243 1.00 93.00 353 CYS A O 1
ATOM 2865 N N . VAL A 1 354 ? -4.862 8.251 -17.000 1.00 95.00 354 VAL A N 1
ATOM 2866 C CA . VAL A 1 354 ? -5.562 8.359 -15.711 1.00 95.00 354 VAL A CA 1
ATOM 2867 C C . VAL A 1 354 ? -6.344 9.670 -15.602 1.00 95.00 354 VAL A C 1
ATOM 2869 O O . VAL A 1 354 ? -5.805 10.752 -15.818 1.00 95.00 354 VAL A O 1
ATOM 2872 N N . LEU A 1 355 ? -7.622 9.570 -15.232 1.00 93.31 355 LEU A N 1
ATOM 2873 C CA . LEU A 1 355 ? -8.526 10.711 -15.059 1.00 93.31 355 LEU A CA 1
ATOM 2874 C C . LEU A 1 355 ? -8.853 10.986 -13.595 1.00 93.31 355 LEU A C 1
ATOM 2876 O O . LEU A 1 355 ? -8.811 12.126 -13.137 1.00 93.31 355 LEU A O 1
ATOM 2880 N N . LYS A 1 356 ? -9.228 9.935 -12.870 1.00 94.75 356 LYS A N 1
ATOM 2881 C CA . LYS A 1 356 ? -9.677 10.000 -11.479 1.00 94.75 356 LYS A CA 1
ATOM 2882 C C . LYS A 1 356 ? -9.270 8.716 -10.785 1.00 94.75 356 LYS A C 1
ATOM 2884 O O . LYS A 1 356 ? -9.106 7.675 -11.415 1.00 94.75 356 LYS A O 1
ATOM 2889 N N . TRP A 1 357 ? -9.151 8.787 -9.475 1.00 96.12 357 TRP A N 1
ATOM 2890 C CA . TRP A 1 357 ? -8.995 7.611 -8.643 1.00 96.12 357 TRP A CA 1
ATOM 2891 C C . TRP A 1 357 ? -9.802 7.791 -7.354 1.00 96.12 357 TRP A C 1
ATOM 2893 O O . TRP A 1 357 ? -10.205 8.909 -7.018 1.00 96.12 357 TRP A O 1
ATOM 2903 N N . ASN A 1 358 ? -10.077 6.696 -6.654 1.00 95.69 358 ASN A N 1
ATOM 2904 C CA . ASN A 1 358 ? -10.693 6.734 -5.330 1.00 95.69 358 ASN A CA 1
ATOM 2905 C C . ASN A 1 358 ? -10.250 5.521 -4.510 1.00 95.69 358 ASN A C 1
ATOM 2907 O O . ASN A 1 358 ? -9.984 4.471 -5.084 1.00 95.69 358 ASN A O 1
ATOM 2911 N N . SER A 1 359 ? -10.198 5.646 -3.186 1.00 95.75 359 SER A N 1
ATOM 2912 C CA . SER A 1 359 ? -9.797 4.575 -2.268 1.00 95.75 359 SER A CA 1
ATOM 2913 C C . SER A 1 359 ? -10.715 4.493 -1.048 1.00 95.75 359 SER A C 1
ATOM 2915 O O . SER A 1 359 ? -11.246 5.495 -0.558 1.00 95.75 359 SER A O 1
ATOM 2917 N N . TRP A 1 360 ? -10.906 3.278 -0.539 1.00 94.38 360 TRP A N 1
ATOM 2918 C CA . TRP A 1 360 ? -11.862 2.968 0.527 1.00 94.38 360 TRP A CA 1
ATOM 2919 C C . TRP A 1 360 ? -11.306 1.927 1.507 1.00 94.38 360 TRP A C 1
ATOM 2921 O O . TRP A 1 360 ? -10.250 1.323 1.290 1.00 94.38 360 TRP A O 1
ATOM 2931 N N . GLY A 1 361 ? -12.025 1.733 2.614 1.00 90.56 361 GLY A N 1
ATOM 2932 C CA . GLY A 1 361 ? -11.618 0.835 3.693 1.00 90.56 361 GLY A CA 1
ATOM 2933 C C . GLY A 1 361 ? -10.255 1.210 4.279 1.00 90.56 361 GLY A C 1
ATOM 2934 O O . GLY A 1 361 ? -9.875 2.382 4.285 1.00 90.56 361 GLY A O 1
ATOM 2935 N N . ALA A 1 362 ? -9.497 0.204 4.722 1.00 87.19 362 ALA A N 1
ATOM 2936 C CA . ALA A 1 362 ? -8.186 0.399 5.340 1.00 87.19 362 ALA A CA 1
ATOM 2937 C C . ALA A 1 362 ? -7.178 1.086 4.400 1.00 87.19 362 ALA A C 1
ATOM 2939 O O . ALA A 1 362 ? -6.389 1.913 4.849 1.00 87.19 362 ALA A O 1
ATOM 2940 N N . VAL A 1 363 ? -7.240 0.795 3.094 1.00 91.50 363 VAL A N 1
ATOM 2941 C CA . VAL A 1 363 ? -6.403 1.455 2.075 1.00 91.50 363 VAL A CA 1
ATOM 2942 C C . VAL A 1 363 ? -6.739 2.944 1.995 1.00 91.50 363 VAL A C 1
ATOM 2944 O O . VAL A 1 363 ? -5.847 3.787 2.043 1.00 91.50 363 VAL A O 1
ATOM 2947 N N . GLY A 1 364 ? -8.028 3.286 1.927 1.00 92.06 364 GLY A N 1
ATOM 2948 C CA . GLY A 1 364 ? -8.466 4.681 1.894 1.00 92.06 364 GLY A CA 1
ATOM 2949 C C . GLY A 1 364 ? -8.118 5.452 3.168 1.00 92.06 364 GLY A C 1
ATOM 2950 O O . GLY A 1 364 ? -7.683 6.602 3.087 1.00 92.06 364 GLY A O 1
ATOM 2951 N N . ASP A 1 365 ? -8.286 4.833 4.339 1.00 86.50 365 ASP A N 1
ATOM 2952 C CA . ASP A 1 365 ? -7.913 5.442 5.622 1.00 86.50 365 ASP A CA 1
ATOM 2953 C C . ASP A 1 365 ? -6.412 5.722 5.676 1.00 86.50 365 ASP A C 1
ATOM 2955 O O . ASP A 1 365 ? -6.001 6.825 6.038 1.00 86.50 365 ASP A O 1
ATOM 2959 N N . TYR A 1 366 ? -5.600 4.761 5.233 1.00 86.62 366 TYR A N 1
ATOM 2960 C CA . TYR A 1 366 ? -4.158 4.921 5.143 1.00 8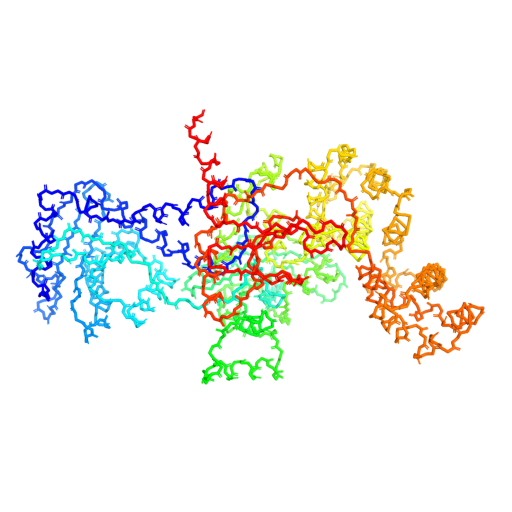6.62 366 TYR A CA 1
ATOM 2961 C C . TYR A 1 366 ? -3.756 6.076 4.222 1.00 86.62 366 TYR A C 1
ATOM 2963 O O . TYR A 1 366 ? -3.006 6.950 4.644 1.00 86.62 366 TYR A O 1
ATOM 2971 N N . VAL A 1 367 ? -4.307 6.142 3.007 1.00 90.12 367 VAL A N 1
ATOM 2972 C CA . VAL A 1 367 ? -4.028 7.220 2.040 1.00 90.12 367 VAL A CA 1
ATOM 2973 C C . VAL A 1 367 ? -4.347 8.596 2.623 1.00 90.12 367 VAL A C 1
ATOM 2975 O O . VAL A 1 367 ? -3.537 9.523 2.523 1.00 90.12 367 VAL A O 1
ATOM 2978 N N . ARG A 1 368 ? -5.523 8.742 3.246 1.00 87.62 368 ARG A N 1
ATOM 2979 C CA . ARG A 1 368 ? -5.946 10.004 3.869 1.00 87.62 368 ARG A CA 1
ATOM 2980 C C . ARG A 1 368 ? -5.010 10.393 5.008 1.00 87.62 368 ARG A C 1
ATOM 2982 O O . ARG A 1 368 ? -4.535 11.527 5.038 1.00 87.62 368 ARG A O 1
ATOM 2989 N N . ASN A 1 369 ? -4.717 9.455 5.906 1.00 81.38 369 ASN A N 1
ATOM 2990 C CA . ASN A 1 369 ? -3.847 9.698 7.053 1.00 81.38 369 ASN A CA 1
ATOM 2991 C C . ASN A 1 369 ? -2.420 10.045 6.615 1.00 81.38 369 ASN A C 1
ATOM 2993 O O . ASN A 1 369 ? -1.851 11.008 7.122 1.00 81.38 369 ASN A O 1
ATOM 2997 N N . PHE A 1 370 ? -1.878 9.325 5.632 1.00 84.25 370 PHE A N 1
ATOM 2998 C CA . PHE A 1 370 ? -0.562 9.580 5.053 1.00 84.25 370 PHE A CA 1
ATOM 2999 C C . PHE A 1 370 ? -0.470 11.012 4.510 1.00 84.25 370 PHE A C 1
ATOM 3001 O O . PHE A 1 370 ? 0.403 11.784 4.903 1.00 84.25 370 PHE A O 1
ATOM 3008 N N . TYR A 1 371 ? -1.408 11.417 3.647 1.00 85.69 371 TYR A N 1
ATOM 3009 C CA . TYR A 1 371 ? -1.387 12.751 3.040 1.00 85.69 371 TYR A CA 1
ATOM 3010 C C . TYR A 1 371 ? -1.529 13.881 4.074 1.00 85.69 371 TYR A C 1
ATOM 3012 O O . TYR A 1 371 ? -0.838 14.907 4.001 1.00 85.69 371 TYR A O 1
ATOM 3020 N N . LEU A 1 372 ? -2.422 13.702 5.050 1.00 79.81 372 LEU A N 1
ATOM 3021 C CA . LEU A 1 372 ? -2.704 14.714 6.067 1.00 79.81 372 LEU A CA 1
ATOM 3022 C C . LEU A 1 372 ? -1.568 14.883 7.086 1.00 79.81 372 LEU A C 1
ATOM 3024 O O . LEU A 1 372 ? -1.460 15.968 7.649 1.00 79.81 372 LEU A O 1
ATOM 3028 N N . ARG A 1 373 ? -0.730 13.861 7.310 1.00 73.00 373 ARG A N 1
ATOM 3029 C CA . ARG A 1 373 ? 0.263 13.848 8.403 1.00 73.00 373 ARG A CA 1
ATOM 3030 C C . ARG A 1 373 ? 1.719 13.923 7.953 1.00 73.00 373 ARG A C 1
ATOM 3032 O O . ARG A 1 373 ? 2.529 14.541 8.639 1.00 73.00 373 ARG A O 1
ATOM 3039 N N . SER A 1 374 ? 2.073 13.335 6.810 1.00 64.06 374 SER A N 1
ATOM 3040 C CA . SER A 1 374 ? 3.465 13.274 6.339 1.00 64.06 374 SER A CA 1
ATOM 3041 C C . SER A 1 374 ? 3.905 14.611 5.731 1.00 64.06 374 SER A C 1
ATOM 3043 O O . SER A 1 374 ? 4.040 14.760 4.512 1.00 64.06 374 SER A O 1
ATOM 3045 N N . ASN A 1 375 ? 4.084 15.626 6.582 1.00 62.38 375 ASN A N 1
ATOM 3046 C CA . ASN A 1 375 ? 4.412 17.002 6.190 1.00 62.38 375 ASN A CA 1
ATOM 3047 C C . ASN A 1 375 ? 5.715 17.095 5.389 1.00 62.38 375 ASN A C 1
ATOM 3049 O O . ASN A 1 375 ? 5.791 17.916 4.482 1.00 62.38 375 ASN A O 1
ATOM 3053 N N . ASN A 1 376 ? 6.670 16.198 5.644 1.00 66.94 376 ASN A N 1
ATOM 3054 C CA . ASN A 1 376 ? 7.957 16.183 4.948 1.00 66.94 376 ASN A CA 1
ATOM 3055 C C . ASN A 1 376 ? 7.951 15.361 3.647 1.00 66.94 376 ASN A C 1
ATOM 3057 O O . ASN A 1 376 ? 8.782 15.605 2.779 1.00 66.94 376 ASN A O 1
ATOM 3061 N N . TRP A 1 377 ? 6.999 14.434 3.470 1.00 77.12 377 TRP A N 1
ATOM 3062 C CA . TRP A 1 377 ? 6.947 13.574 2.277 1.00 77.12 377 TRP A CA 1
ATOM 3063 C C . TRP A 1 377 ? 6.486 14.314 1.017 1.00 77.12 377 TRP A C 1
ATOM 3065 O O . TRP A 1 377 ? 6.956 14.059 -0.095 1.00 77.12 377 TRP A O 1
ATOM 3075 N N . PHE A 1 378 ? 5.522 15.221 1.186 1.00 83.19 378 PHE A N 1
ATOM 3076 C CA . PHE A 1 378 ? 5.018 16.074 0.116 1.00 83.19 378 PHE A CA 1
ATOM 3077 C C . PHE A 1 378 ? 5.492 17.499 0.341 1.00 83.19 378 PHE A C 1
ATOM 3079 O O . PHE A 1 378 ? 5.130 18.124 1.339 1.00 83.19 378 PHE A O 1
ATOM 3086 N N . LYS A 1 379 ? 6.240 18.035 -0.623 1.00 79.69 379 LYS A N 1
ATOM 3087 C CA . LYS A 1 379 ? 6.669 19.436 -0.615 1.00 79.69 379 LYS A CA 1
ATOM 3088 C C . LYS A 1 379 ? 5.449 20.360 -0.659 1.00 79.69 379 LYS A C 1
ATOM 3090 O O . LYS A 1 379 ? 4.409 20.008 -1.218 1.00 79.69 379 LYS A O 1
ATOM 3095 N N . ASP A 1 380 ? 5.601 21.597 -0.189 1.00 79.75 380 ASP A N 1
ATOM 3096 C CA . ASP A 1 380 ? 4.531 22.611 -0.220 1.00 79.75 380 ASP A CA 1
ATOM 3097 C C . ASP A 1 380 ? 3.900 22.800 -1.605 1.00 79.75 380 ASP A C 1
ATOM 3099 O O . ASP A 1 380 ? 2.716 23.114 -1.725 1.00 79.75 380 ASP A O 1
ATOM 3103 N N . VAL A 1 381 ? 4.692 22.627 -2.665 1.00 81.19 381 VAL A N 1
ATOM 3104 C CA . VAL A 1 381 ? 4.216 22.707 -4.051 1.00 81.19 381 VAL A CA 1
ATOM 3105 C C . VAL A 1 381 ? 3.290 21.535 -4.384 1.00 81.19 381 VAL A C 1
ATOM 3107 O O . VAL A 1 381 ? 2.238 21.753 -4.978 1.00 81.19 381 VAL A O 1
ATOM 3110 N N . GLU A 1 382 ? 3.627 20.318 -3.952 1.00 84.12 382 GLU A N 1
ATOM 3111 C CA . GLU A 1 382 ? 2.785 19.130 -4.137 1.00 84.12 382 GLU A CA 1
ATOM 3112 C C . GLU A 1 382 ? 1.472 19.264 -3.354 1.00 84.12 382 GLU A C 1
ATOM 3114 O O . GLU A 1 382 ? 0.405 18.977 -3.887 1.00 84.12 382 GLU A O 1
ATOM 3119 N N . ARG A 1 383 ? 1.512 19.809 -2.131 1.00 82.69 383 ARG A N 1
ATOM 3120 C CA . ARG A 1 383 ? 0.305 20.049 -1.312 1.00 82.69 383 ARG A CA 1
ATOM 3121 C C . ARG A 1 383 ? -0.664 21.072 -1.916 1.00 82.69 383 ARG A C 1
ATOM 3123 O O . ARG A 1 383 ? -1.840 21.091 -1.557 1.00 82.69 383 ARG A O 1
ATOM 3130 N N . LYS A 1 384 ? -0.185 21.922 -2.829 1.00 85.06 384 LYS A N 1
ATOM 3131 C CA . LYS A 1 384 ? -0.996 22.913 -3.557 1.00 85.06 384 LYS A CA 1
ATOM 3132 C C . LYS A 1 384 ? -1.624 22.353 -4.835 1.00 85.06 384 LYS A C 1
ATOM 3134 O O . LYS A 1 384 ? -2.413 23.056 -5.470 1.00 85.06 384 LYS A O 1
ATOM 3139 N N . ILE A 1 385 ? -1.305 21.115 -5.222 1.00 86.75 385 ILE A N 1
ATOM 3140 C CA . ILE A 1 385 ? -1.933 20.457 -6.369 1.00 86.75 385 ILE A CA 1
ATOM 3141 C C . ILE A 1 385 ? -3.434 20.288 -6.093 1.00 86.75 385 ILE A C 1
ATOM 3143 O O . ILE A 1 385 ? -3.859 19.831 -5.029 1.00 86.75 385 ILE A O 1
ATOM 3147 N N . LYS A 1 386 ? -4.262 20.661 -7.076 1.00 87.31 386 LYS A N 1
ATOM 3148 C CA . LYS A 1 386 ? -5.722 20.550 -6.973 1.00 87.31 386 LYS A CA 1
ATOM 3149 C C . LYS A 1 386 ? -6.144 19.100 -6.718 1.00 87.31 386 LYS A C 1
ATOM 3151 O O . LYS A 1 386 ? -5.653 18.180 -7.369 1.00 87.31 386 LYS A O 1
ATOM 3156 N N . GLY A 1 387 ? -7.094 18.928 -5.799 1.00 85.50 387 GLY A N 1
ATOM 3157 C CA . GLY A 1 387 ? -7.626 17.625 -5.389 1.00 85.50 387 GLY A CA 1
ATOM 3158 C C . GLY A 1 387 ? -6.888 16.974 -4.213 1.00 85.50 387 GLY A C 1
ATOM 3159 O O . GLY A 1 387 ? -7.426 16.042 -3.622 1.00 85.50 387 GLY A O 1
ATOM 3160 N N . GLY A 1 388 ? -5.702 17.459 -3.820 1.00 89.00 388 GLY A N 1
ATOM 3161 C CA . GLY A 1 388 ? -4.937 16.888 -2.703 1.00 89.00 388 GLY A CA 1
ATOM 3162 C C . GLY A 1 388 ? -4.705 15.384 -2.875 1.00 89.00 388 GLY A C 1
ATOM 3163 O O . GLY A 1 388 ? -4.305 14.947 -3.950 1.00 89.00 388 GLY A O 1
ATOM 3164 N N . TYR A 1 389 ? -5.024 14.572 -1.860 1.00 89.00 389 TYR A N 1
ATOM 3165 C CA . TYR A 1 389 ? -4.909 13.109 -1.956 1.00 89.00 389 TYR A CA 1
ATOM 3166 C C . TYR A 1 389 ? -5.787 12.488 -3.059 1.00 89.00 389 TYR A C 1
ATOM 3168 O O . TYR A 1 389 ? -5.488 11.397 -3.528 1.00 89.00 389 TYR A O 1
ATOM 3176 N N . GLN A 1 390 ? -6.846 13.163 -3.519 1.00 92.19 390 GLN A N 1
ATOM 3177 C CA . GLN A 1 390 ? -7.678 12.695 -4.636 1.00 92.19 390 GLN A CA 1
ATOM 3178 C C . GLN A 1 390 ? -7.052 12.988 -6.006 1.00 92.19 390 GLN A C 1
ATOM 3180 O O . GLN A 1 390 ? -7.559 12.523 -7.025 1.00 92.19 390 GLN A O 1
ATOM 3185 N N . ASN A 1 391 ? -5.945 13.734 -6.057 1.00 93.88 391 ASN A N 1
ATOM 3186 C CA . ASN A 1 391 ? -5.163 13.849 -7.276 1.00 93.88 391 ASN A CA 1
ATOM 3187 C C . ASN A 1 391 ? -4.518 12.484 -7.594 1.00 93.88 391 ASN A C 1
ATOM 3189 O O . ASN A 1 391 ? -3.803 11.962 -6.734 1.00 93.88 391 ASN A O 1
ATOM 3193 N N . PRO A 1 392 ? -4.719 11.906 -8.795 1.00 95.19 392 PRO A N 1
ATOM 3194 C CA . PRO A 1 392 ? -4.187 10.581 -9.112 1.00 95.19 392 PRO A CA 1
ATOM 3195 C C . PRO A 1 392 ? -2.669 10.468 -8.975 1.00 95.19 392 PRO A C 1
ATOM 3197 O O . PRO A 1 392 ? -2.179 9.442 -8.515 1.00 95.19 392 PRO A O 1
ATOM 3200 N N . TYR A 1 393 ? -1.922 11.525 -9.301 1.00 93.19 393 TYR A N 1
ATOM 3201 C CA . TYR A 1 393 ? -0.466 11.516 -9.182 1.00 93.19 393 TYR A CA 1
ATOM 3202 C C . TYR A 1 393 ? -0.005 11.401 -7.724 1.00 93.19 393 TYR A C 1
ATOM 3204 O O . TYR A 1 393 ? 0.922 10.655 -7.431 1.00 93.19 393 TYR A O 1
ATOM 3212 N N . LEU A 1 394 ? -0.650 12.112 -6.795 1.00 92.94 394 LEU A N 1
ATOM 3213 C CA . LEU A 1 394 ? -0.293 12.062 -5.370 1.00 92.94 394 LEU A CA 1
ATOM 3214 C C . LEU A 1 394 ? -0.822 10.799 -4.696 1.00 92.94 394 LEU A C 1
ATOM 3216 O O . LEU A 1 394 ? -0.133 10.174 -3.897 1.00 92.94 394 LEU A O 1
ATOM 3220 N N . GLY A 1 395 ? -2.048 10.420 -5.034 1.00 93.94 395 GLY A N 1
ATOM 3221 C CA . GLY A 1 395 ? -2.714 9.258 -4.482 1.00 93.94 395 GLY A CA 1
ATOM 3222 C C . GLY A 1 395 ? -2.037 7.941 -4.830 1.00 93.94 395 GLY A C 1
ATOM 3223 O O . GLY A 1 395 ? -1.739 7.141 -3.943 1.00 93.94 395 GLY A O 1
ATOM 3224 N N . LEU A 1 396 ? -1.729 7.741 -6.113 1.00 94.69 396 LEU A N 1
ATOM 3225 C CA . LEU A 1 396 ? -1.085 6.516 -6.580 1.00 94.69 396 LEU A CA 1
ATOM 3226 C C . LEU A 1 396 ? 0.386 6.420 -6.144 1.00 94.69 396 LEU A C 1
ATOM 3228 O O . LEU A 1 396 ? 0.890 5.311 -6.011 1.00 94.69 396 LEU A O 1
ATOM 3232 N N . GLN A 1 397 ? 1.056 7.535 -5.814 1.00 91.94 397 GLN A N 1
ATOM 3233 C CA . GLN A 1 397 ? 2.360 7.483 -5.130 1.00 91.94 397 GLN A CA 1
ATOM 3234 C C . GLN A 1 397 ? 2.244 6.797 -3.765 1.00 91.94 397 GLN A C 1
ATOM 3236 O O . GLN A 1 397 ? 3.104 5.999 -3.403 1.00 91.94 397 GLN A O 1
ATOM 3241 N N . ILE A 1 398 ? 1.177 7.089 -3.014 1.00 90.75 398 ILE A N 1
ATOM 3242 C CA . ILE A 1 398 ? 0.936 6.464 -1.708 1.00 90.75 398 ILE A CA 1
ATOM 3243 C C . ILE A 1 398 ? 0.580 4.984 -1.888 1.00 90.75 398 ILE A C 1
ATOM 3245 O O . ILE A 1 398 ? 1.010 4.161 -1.087 1.00 90.75 398 ILE A O 1
ATOM 3249 N N . ILE A 1 399 ? -0.154 4.628 -2.949 1.00 92.75 399 ILE A N 1
ATOM 3250 C CA . ILE A 1 399 ? -0.435 3.221 -3.280 1.00 92.75 399 ILE A CA 1
ATOM 3251 C C . ILE A 1 399 ? 0.848 2.461 -3.636 1.00 92.75 399 ILE A C 1
ATOM 3253 O O . ILE A 1 399 ? 1.046 1.365 -3.126 1.00 92.75 399 ILE A O 1
ATOM 3257 N N . ASN A 1 400 ? 1.745 3.042 -4.433 1.00 89.56 400 ASN A N 1
ATOM 3258 C CA . ASN A 1 400 ? 3.048 2.441 -4.733 1.00 89.56 400 ASN A CA 1
ATOM 3259 C C . ASN A 1 400 ? 3.896 2.246 -3.473 1.00 89.56 400 ASN A C 1
ATOM 3261 O O . ASN A 1 400 ? 4.497 1.187 -3.289 1.00 89.56 400 ASN A O 1
ATOM 3265 N N . TYR A 1 401 ? 3.883 3.230 -2.568 1.00 86.12 401 TYR A N 1
ATOM 3266 C CA . TYR A 1 401 ? 4.534 3.082 -1.271 1.00 86.12 401 TYR A CA 1
ATOM 3267 C C . TYR A 1 401 ? 3.939 1.921 -0.469 1.00 86.12 401 TYR A C 1
ATOM 3269 O O . TYR A 1 401 ? 4.669 1.044 -0.016 1.00 86.12 401 TYR A O 1
ATOM 3277 N N . LEU A 1 402 ? 2.611 1.887 -0.361 1.00 86.75 402 LEU A N 1
ATOM 3278 C CA . LEU A 1 402 ? 1.855 0.858 0.345 1.00 86.75 402 LEU A CA 1
ATOM 3279 C C . LEU A 1 402 ? 2.107 -0.556 -0.212 1.00 86.75 402 LEU A C 1
ATOM 3281 O O . LEU A 1 402 ? 2.197 -1.508 0.560 1.00 86.75 402 LEU A O 1
ATOM 3285 N N . ALA A 1 403 ? 2.206 -0.687 -1.535 1.00 85.88 403 ALA A N 1
ATOM 3286 C CA . ALA A 1 403 ? 2.441 -1.945 -2.241 1.00 85.88 403 ALA A CA 1
ATOM 3287 C C . ALA A 1 403 ? 3.921 -2.368 -2.271 1.00 85.88 403 ALA A C 1
ATOM 3289 O O . ALA A 1 403 ? 4.247 -3.415 -2.825 1.00 85.88 403 ALA A O 1
ATOM 3290 N N . GLY A 1 404 ? 4.830 -1.553 -1.725 1.00 78.06 404 GLY A N 1
ATOM 3291 C CA . GLY A 1 404 ? 6.255 -1.859 -1.700 1.00 78.06 404 GLY A CA 1
ATOM 3292 C C . GLY A 1 404 ? 6.902 -1.896 -3.090 1.00 78.06 404 GLY A C 1
ATOM 3293 O O . GLY A 1 404 ? 7.893 -2.603 -3.270 1.00 78.06 404 GLY A O 1
ATOM 3294 N N . THR A 1 405 ? 6.407 -1.138 -4.075 1.00 74.88 405 THR A N 1
ATOM 3295 C CA . THR A 1 405 ? 6.970 -1.079 -5.447 1.00 74.88 405 THR A CA 1
ATOM 3296 C C . THR A 1 405 ? 8.195 -0.156 -5.546 1.00 74.88 405 THR A C 1
ATOM 3298 O O . THR A 1 405 ? 8.451 0.479 -6.570 1.00 74.88 405 THR A O 1
ATOM 3301 N N . ASN A 1 406 ? 8.932 -0.006 -4.449 1.00 79.31 406 ASN A N 1
ATOM 3302 C CA . ASN A 1 406 ? 9.978 0.997 -4.299 1.00 79.31 406 ASN A CA 1
ATOM 3303 C C . ASN A 1 406 ? 11.360 0.394 -4.546 1.00 79.31 406 ASN A C 1
ATOM 3305 O O . ASN A 1 406 ? 11.661 -0.699 -4.070 1.00 79.31 406 ASN A O 1
ATOM 3309 N N . VAL A 1 407 ? 12.233 1.139 -5.228 1.00 86.88 407 VAL A N 1
ATOM 3310 C CA . VAL A 1 407 ? 13.599 0.687 -5.536 1.00 86.88 407 VAL A CA 1
ATOM 3311 C C . VAL A 1 407 ? 14.470 0.641 -4.277 1.00 86.88 407 VAL A C 1
ATOM 3313 O O . VAL A 1 407 ? 15.086 -0.380 -3.977 1.00 86.88 407 VAL A O 1
ATOM 3316 N N . PHE A 1 408 ? 14.494 1.714 -3.488 1.00 84.50 408 PHE A N 1
ATOM 3317 C CA . PHE A 1 408 ? 15.360 1.835 -2.309 1.00 84.50 408 PHE A CA 1
ATOM 3318 C C . PHE A 1 408 ? 14.702 1.298 -1.027 1.00 84.50 408 PHE A C 1
ATOM 3320 O O . PHE A 1 408 ? 14.672 1.984 -0.006 1.00 84.50 408 PHE A O 1
ATOM 3327 N N . LYS A 1 409 ? 14.166 0.065 -1.055 1.00 69.75 409 LYS A N 1
ATOM 3328 C CA . LYS A 1 409 ? 13.596 -0.584 0.147 1.00 69.75 409 LYS A CA 1
ATOM 3329 C C . LYS A 1 409 ? 14.577 -0.522 1.319 1.00 69.75 409 LYS A C 1
ATOM 3331 O O . LYS A 1 409 ? 15.772 -0.768 1.130 1.00 69.75 409 LYS A O 1
ATOM 3336 N N . GLY A 1 410 ? 14.086 -0.187 2.512 1.00 64.50 410 GLY A N 1
ATOM 3337 C CA . GLY A 1 410 ? 14.905 -0.056 3.721 1.00 64.50 410 GLY A CA 1
ATOM 3338 C C . GLY A 1 410 ? 15.946 1.072 3.681 1.00 64.50 410 GLY A C 1
ATOM 3339 O O . GLY A 1 410 ? 16.817 1.107 4.545 1.00 64.50 410 GLY A O 1
ATOM 3340 N N . GLY A 1 411 ? 15.919 1.963 2.681 1.00 69.81 411 GLY A N 1
ATOM 3341 C CA . GLY A 1 411 ? 16.921 3.019 2.492 1.00 69.81 411 GLY A CA 1
ATOM 3342 C C . GLY A 1 411 ? 18.290 2.500 2.032 1.00 69.81 411 GLY A C 1
ATOM 3343 O O . GLY A 1 411 ? 19.318 3.147 2.259 1.00 69.81 411 GLY A O 1
ATOM 3344 N N . TYR A 1 412 ? 18.352 1.310 1.433 1.00 76.38 412 TYR A N 1
ATOM 3345 C CA . TYR A 1 412 ? 19.598 0.775 0.882 1.00 76.38 412 TYR A CA 1
ATOM 3346 C C . TYR A 1 412 ? 19.870 1.341 -0.521 1.00 76.38 412 TYR A C 1
ATOM 3348 O O . TYR A 1 412 ? 18.947 1.590 -1.292 1.00 76.38 412 TYR A O 1
ATOM 3356 N N . PHE A 1 413 ? 21.154 1.538 -0.841 1.00 87.12 413 PHE A N 1
ATOM 3357 C CA . PHE A 1 413 ? 21.641 1.955 -2.161 1.00 87.12 413 PHE A CA 1
ATOM 3358 C C . PHE A 1 413 ? 22.702 0.956 -2.636 1.00 87.12 413 PHE A C 1
ATOM 3360 O O . PHE A 1 413 ? 23.902 1.245 -2.622 1.00 87.12 413 PHE A O 1
ATOM 3367 N N . ASN A 1 414 ? 22.270 -0.261 -2.959 1.00 87.81 414 ASN A N 1
ATOM 3368 C CA . ASN A 1 414 ? 23.133 -1.316 -3.490 1.00 87.81 414 ASN A CA 1
ATOM 3369 C C . ASN A 1 414 ? 23.167 -1.316 -5.032 1.00 87.81 414 ASN A C 1
ATOM 3371 O O . ASN A 1 414 ? 22.552 -0.467 -5.682 1.00 87.81 414 ASN A O 1
ATOM 3375 N N . SER A 1 415 ? 23.934 -2.224 -5.629 1.00 91.50 415 SER A N 1
ATOM 3376 C CA . SER A 1 415 ? 24.148 -2.285 -7.078 1.00 91.50 415 SER A CA 1
ATOM 3377 C C . SER A 1 415 ? 22.851 -2.588 -7.820 1.00 91.50 415 SER A C 1
ATOM 3379 O O . SER A 1 415 ? 22.577 -1.935 -8.828 1.00 91.50 415 SER A O 1
ATOM 3381 N N . GLN A 1 416 ? 22.034 -3.521 -7.323 1.00 91.56 416 GLN A N 1
ATOM 3382 C CA . GLN A 1 416 ? 20.745 -3.855 -7.928 1.00 91.56 416 GLN A CA 1
ATOM 3383 C C . GLN A 1 416 ? 19.770 -2.675 -7.867 1.00 91.56 416 GLN A C 1
ATOM 3385 O O . GLN A 1 416 ? 19.147 -2.335 -8.870 1.00 91.56 416 GLN A O 1
ATOM 3390 N N . GLN A 1 417 ? 19.674 -1.998 -6.727 1.00 92.25 417 GLN A N 1
ATOM 3391 C CA . GLN A 1 417 ? 18.790 -0.848 -6.543 1.00 92.25 417 GLN A CA 1
ATOM 3392 C C . GLN A 1 417 ? 19.232 0.341 -7.396 1.00 92.25 417 GLN A C 1
ATOM 3394 O O . GLN A 1 417 ? 18.416 0.972 -8.060 1.00 92.25 417 GLN A O 1
ATOM 3399 N N . LEU A 1 418 ? 20.532 0.632 -7.449 1.00 95.12 418 LEU A N 1
ATOM 3400 C CA . LEU A 1 418 ? 21.052 1.701 -8.300 1.00 95.12 418 LEU A CA 1
ATOM 3401 C C . LEU A 1 418 ? 20.877 1.375 -9.786 1.00 95.12 418 LEU A C 1
ATOM 3403 O O . LEU A 1 418 ? 20.550 2.268 -10.563 1.00 95.12 418 LEU A O 1
ATOM 3407 N N . PHE A 1 419 ? 21.011 0.110 -10.182 1.00 95.81 419 PHE A N 1
ATOM 3408 C CA . PHE A 1 419 ? 20.673 -0.332 -11.532 1.00 95.81 419 PHE A CA 1
ATOM 3409 C C . PHE A 1 419 ? 19.191 -0.078 -11.856 1.00 95.81 419 PHE A C 1
ATOM 3411 O O . PHE A 1 419 ? 18.891 0.578 -12.851 1.00 95.81 419 PHE A O 1
ATOM 3418 N N . GLN A 1 420 ? 18.266 -0.495 -10.986 1.00 94.50 420 GLN A N 1
ATOM 3419 C CA . GLN A 1 420 ? 16.828 -0.253 -11.167 1.00 94.50 420 GLN A CA 1
ATOM 3420 C C . GLN A 1 420 ? 16.481 1.243 -11.205 1.00 94.50 420 GLN A C 1
ATOM 3422 O O . GLN A 1 420 ? 15.689 1.678 -12.040 1.00 94.50 420 GLN A O 1
ATOM 3427 N N . PHE A 1 421 ? 17.116 2.065 -10.367 1.00 96.75 421 PHE A N 1
ATOM 3428 C CA . PHE A 1 421 ? 16.944 3.517 -10.415 1.00 96.75 421 PHE A CA 1
ATOM 3429 C C . PHE A 1 421 ? 17.438 4.115 -11.741 1.00 96.75 421 PHE A C 1
ATOM 3431 O O . PHE A 1 421 ? 16.784 4.986 -12.316 1.00 96.75 421 PHE A O 1
ATOM 3438 N N . GLY A 1 422 ? 18.558 3.618 -12.272 1.00 97.50 422 GLY A N 1
ATOM 3439 C CA . GLY A 1 422 ? 19.034 3.999 -13.599 1.00 97.50 422 GLY A CA 1
ATOM 3440 C C . GLY A 1 422 ? 18.050 3.611 -14.713 1.00 97.50 422 GLY A C 1
ATOM 3441 O O . GLY A 1 422 ? 17.779 4.436 -15.587 1.00 97.50 422 GLY A O 1
ATOM 3442 N N . LEU A 1 423 ? 17.430 2.425 -14.639 1.00 96.19 423 LEU A N 1
ATOM 3443 C CA . LEU A 1 423 ? 16.363 2.018 -15.567 1.00 96.19 423 LEU A CA 1
ATOM 3444 C C . LEU A 1 423 ? 15.154 2.961 -15.500 1.00 96.19 423 LEU A C 1
ATOM 3446 O O . LEU A 1 423 ? 14.631 3.352 -16.543 1.00 96.19 423 LEU A O 1
ATOM 3450 N N . GLN A 1 424 ? 14.735 3.382 -14.300 1.00 96.00 424 GLN A N 1
ATOM 3451 C CA . GLN A 1 424 ? 13.647 4.355 -14.136 1.00 96.00 424 GLN A CA 1
ATOM 3452 C C . GLN A 1 424 ? 13.970 5.697 -14.807 1.00 96.00 424 GLN A C 1
ATOM 3454 O O . GLN A 1 424 ? 13.121 6.256 -15.502 1.00 96.00 424 GLN A O 1
ATOM 3459 N N . ILE A 1 425 ? 15.200 6.204 -14.648 1.00 97.88 425 ILE A N 1
ATOM 3460 C CA . ILE A 1 425 ? 15.646 7.445 -15.302 1.00 97.88 425 ILE A CA 1
ATOM 3461 C C . ILE A 1 425 ? 15.672 7.278 -16.826 1.00 97.88 425 ILE A C 1
ATOM 3463 O O . ILE A 1 425 ? 15.178 8.156 -17.538 1.00 97.88 425 ILE A O 1
ATOM 3467 N N . GLY A 1 426 ? 16.217 6.166 -17.332 1.00 96.75 426 GLY A N 1
ATOM 3468 C CA . GLY A 1 426 ? 16.252 5.859 -18.766 1.00 96.75 426 GLY A CA 1
ATOM 3469 C C . GLY A 1 426 ? 14.849 5.797 -19.373 1.00 96.75 426 GLY A C 1
ATOM 3470 O O . GLY A 1 426 ? 14.559 6.486 -20.357 1.00 96.75 426 GLY A O 1
ATOM 3471 N N . ARG A 1 427 ? 13.936 5.069 -18.719 1.00 95.62 427 ARG A N 1
ATOM 3472 C CA . ARG A 1 427 ? 12.534 4.941 -19.137 1.00 95.62 427 ARG A CA 1
ATOM 3473 C C . ARG A 1 427 ? 11.798 6.285 -19.104 1.00 95.62 427 ARG A C 1
ATOM 3475 O O . ARG A 1 427 ? 11.085 6.608 -20.053 1.00 95.62 427 ARG A O 1
ATOM 3482 N N . TYR A 1 428 ? 12.004 7.101 -18.070 1.00 97.38 428 TYR A N 1
ATOM 3483 C CA . TYR A 1 428 ? 11.418 8.443 -17.983 1.00 97.38 428 TYR A CA 1
ATOM 3484 C C . TYR A 1 428 ? 11.952 9.389 -19.068 1.00 97.38 428 TYR A C 1
ATOM 3486 O O . TYR A 1 428 ? 11.183 10.115 -19.697 1.00 97.38 428 TYR A O 1
ATOM 3494 N N . ARG A 1 429 ? 13.262 9.361 -19.342 1.00 96.94 429 ARG A N 1
ATOM 3495 C CA . ARG A 1 429 ? 13.876 10.148 -20.423 1.00 96.94 429 ARG A CA 1
ATOM 3496 C C . ARG A 1 429 ? 13.242 9.815 -21.776 1.00 96.94 429 ARG A C 1
ATOM 3498 O O . ARG A 1 429 ? 12.871 10.723 -22.520 1.00 96.94 429 ARG A O 1
ATOM 3505 N N . TYR A 1 430 ? 13.051 8.528 -22.054 1.00 95.56 430 TYR A N 1
ATOM 3506 C CA . TYR A 1 430 ? 12.350 8.055 -23.246 1.00 95.56 430 TYR A CA 1
ATOM 3507 C C . TYR A 1 430 ? 10.881 8.501 -23.290 1.00 95.56 430 TYR A C 1
ATOM 3509 O O . TYR A 1 430 ? 10.408 8.958 -24.331 1.00 95.56 430 TYR A O 1
ATOM 3517 N N . ALA A 1 431 ? 10.165 8.443 -22.164 1.00 95.88 431 ALA A N 1
ATOM 3518 C CA . ALA A 1 431 ? 8.787 8.920 -22.082 1.00 95.88 431 ALA A CA 1
ATOM 3519 C C . ALA A 1 431 ? 8.674 10.431 -22.362 1.00 95.88 431 ALA A C 1
ATOM 3521 O O . ALA A 1 431 ? 7.807 10.839 -23.135 1.00 95.88 431 ALA A O 1
ATOM 3522 N N . CYS A 1 432 ? 9.587 11.253 -21.831 1.00 97.50 432 CYS A N 1
ATOM 3523 C CA . CYS A 1 432 ? 9.670 12.684 -22.145 1.00 97.50 432 CYS A CA 1
ATOM 3524 C C . CYS A 1 432 ? 9.895 12.933 -23.640 1.00 97.50 432 CYS A C 1
ATOM 3526 O O . CYS A 1 432 ? 9.198 13.755 -24.240 1.00 97.50 432 CYS A O 1
ATOM 3528 N N . GLN A 1 433 ? 10.833 12.207 -24.255 1.00 95.38 433 GLN A N 1
ATOM 3529 C CA . GLN A 1 433 ? 11.111 12.315 -25.687 1.00 95.38 433 GLN A CA 1
ATOM 3530 C C . GLN A 1 433 ? 9.880 11.944 -26.525 1.00 95.38 433 GLN A C 1
ATOM 3532 O O . GLN A 1 433 ? 9.538 12.651 -27.477 1.00 95.38 433 GLN A O 1
ATOM 3537 N N . ASN A 1 434 ? 9.193 10.858 -26.169 1.00 93.62 434 ASN A N 1
ATOM 3538 C CA . ASN A 1 434 ? 7.966 10.438 -26.838 1.00 93.62 434 ASN A CA 1
ATOM 3539 C C . ASN A 1 434 ? 6.859 11.480 -26.693 1.00 93.62 434 ASN A C 1
ATOM 3541 O O . ASN A 1 434 ? 6.250 11.853 -27.692 1.00 93.62 434 ASN A O 1
ATOM 3545 N N . ALA A 1 435 ? 6.629 11.986 -25.481 1.00 95.38 435 ALA A N 1
ATOM 3546 C CA . ALA A 1 435 ? 5.616 12.999 -25.216 1.00 95.38 435 ALA A CA 1
ATOM 3547 C C . ALA A 1 435 ? 5.907 14.299 -25.970 1.00 95.38 435 ALA A C 1
ATOM 3549 O O . ALA A 1 435 ? 5.018 14.800 -26.649 1.00 95.38 435 ALA A O 1
ATOM 3550 N N . LYS A 1 436 ? 7.141 14.819 -25.957 1.00 95.06 436 LYS A N 1
ATOM 3551 C CA . LYS A 1 436 ? 7.509 16.043 -26.699 1.00 95.06 436 LYS A CA 1
ATOM 3552 C C . LYS A 1 436 ? 7.285 15.927 -28.207 1.00 95.06 436 LYS A C 1
ATOM 3554 O O . LYS A 1 436 ? 6.855 16.894 -28.827 1.00 95.06 436 LYS A O 1
ATOM 3559 N N . ASN A 1 437 ? 7.556 14.760 -28.785 1.00 93.00 437 ASN A N 1
ATOM 3560 C CA . ASN A 1 437 ? 7.407 14.531 -30.223 1.00 93.00 437 ASN A CA 1
ATOM 3561 C C . ASN A 1 437 ? 5.988 14.098 -30.630 1.00 93.00 437 ASN A C 1
ATOM 3563 O O . ASN A 1 437 ? 5.682 14.034 -31.824 1.00 93.00 437 ASN A O 1
ATOM 3567 N N . ALA A 1 438 ? 5.124 13.769 -29.668 1.00 92.06 438 ALA A N 1
ATOM 3568 C CA . ALA A 1 438 ? 3.771 13.318 -29.937 1.00 92.06 438 ALA A CA 1
ATOM 3569 C C . ALA A 1 438 ? 2.832 14.490 -30.255 1.00 92.06 438 ALA A C 1
ATOM 3571 O O . ALA A 1 438 ? 2.833 15.530 -29.597 1.00 92.06 438 ALA A O 1
ATOM 3572 N N . ILE A 1 439 ? 1.985 14.285 -31.262 1.00 88.50 439 ILE A N 1
ATOM 3573 C CA . ILE A 1 439 ? 0.933 15.213 -31.683 1.00 88.50 439 ILE A CA 1
ATOM 3574 C C . ILE A 1 439 ? -0.362 14.447 -31.953 1.00 88.50 439 ILE A C 1
ATOM 3576 O O . ILE A 1 439 ? -0.338 13.253 -32.274 1.00 88.50 439 ILE A O 1
ATOM 3580 N N . GLY A 1 440 ? -1.493 15.150 -31.853 1.00 86.06 440 GLY A N 1
ATOM 3581 C CA . GLY A 1 440 ? -2.818 14.583 -32.099 1.00 86.06 440 GLY A CA 1
ATOM 3582 C C . GLY A 1 440 ? -3.097 13.377 -31.203 1.00 86.06 440 GLY A C 1
ATOM 3583 O O . GLY A 1 440 ? -2.796 13.387 -30.016 1.00 86.06 440 GLY A O 1
ATOM 3584 N N . GLU A 1 441 ? -3.635 12.312 -31.784 1.00 79.75 441 GLU A N 1
ATOM 3585 C CA . GLU A 1 441 ? -4.051 11.116 -31.046 1.00 79.75 441 GLU A CA 1
ATOM 3586 C C . GLU A 1 441 ? -2.894 10.370 -30.349 1.00 79.75 441 GLU A C 1
ATOM 3588 O O . GLU A 1 441 ? -3.077 9.818 -29.267 1.00 79.75 441 GLU A O 1
ATOM 3593 N N . ARG A 1 442 ? -1.664 10.420 -30.889 1.00 86.00 442 ARG A N 1
ATOM 3594 C CA . ARG A 1 442 ? -0.485 9.795 -30.249 1.00 86.00 442 ARG A CA 1
ATOM 3595 C C . ARG A 1 442 ? -0.116 10.444 -28.915 1.00 86.00 442 ARG A C 1
ATOM 3597 O O . ARG A 1 442 ? 0.547 9.807 -28.094 1.00 86.00 442 ARG A O 1
ATOM 3604 N N . LEU A 1 443 ? -0.533 11.693 -28.702 1.00 90.12 443 LEU A N 1
ATOM 3605 C CA . LEU A 1 443 ? -0.260 12.417 -27.467 1.00 90.12 443 LEU A CA 1
ATOM 3606 C C . LEU A 1 443 ? -0.864 11.703 -26.256 1.00 90.12 443 LEU A C 1
ATOM 3608 O O . LEU A 1 443 ? -0.191 11.599 -25.240 1.00 90.12 443 LEU A O 1
ATOM 3612 N N . LYS A 1 444 ? -2.063 11.121 -26.389 1.00 89.69 444 LYS A N 1
ATOM 3613 C CA . LYS A 1 444 ? -2.743 10.411 -25.294 1.00 89.69 444 LYS A CA 1
ATOM 3614 C C . LYS A 1 444 ? -1.884 9.266 -24.750 1.00 89.69 444 LYS A C 1
ATOM 3616 O O . LYS A 1 444 ? -1.565 9.252 -23.564 1.00 89.69 444 LYS A O 1
ATOM 3621 N N . SER A 1 445 ? -1.427 8.367 -25.628 1.00 91.50 445 SER A N 1
ATOM 3622 C CA . SER A 1 445 ? -0.524 7.272 -25.243 1.00 91.50 445 SER A CA 1
ATOM 3623 C C . SER A 1 445 ? 0.806 7.757 -24.666 1.00 91.50 445 SER A C 1
ATOM 3625 O O . SER A 1 445 ? 1.343 7.147 -23.745 1.00 91.50 445 SER A O 1
ATOM 3627 N N . ALA A 1 446 ? 1.346 8.860 -25.191 1.00 93.56 446 ALA A N 1
ATOM 3628 C CA . ALA A 1 446 ? 2.627 9.384 -24.736 1.00 93.56 446 ALA A CA 1
ATOM 3629 C C . ALA A 1 446 ? 2.520 10.053 -23.355 1.00 93.56 446 ALA A C 1
ATOM 3631 O O . ALA A 1 446 ? 3.414 9.885 -22.530 1.00 93.56 446 ALA A O 1
ATOM 3632 N N . GLU A 1 447 ? 1.421 10.757 -23.074 1.00 93.56 447 GLU A N 1
ATOM 3633 C CA . GLU A 1 447 ? 1.131 11.310 -21.747 1.00 93.56 447 GLU A CA 1
ATOM 3634 C C . GLU A 1 447 ? 0.799 10.219 -20.728 1.00 93.56 447 GLU A C 1
ATOM 3636 O O . GLU A 1 447 ? 1.242 10.312 -19.586 1.00 93.56 447 GLU A O 1
ATOM 3641 N N . ALA A 1 448 ? 0.086 9.162 -21.132 1.00 94.69 448 ALA A N 1
ATOM 3642 C CA . ALA A 1 448 ? -0.130 7.999 -20.273 1.00 94.69 448 ALA A CA 1
ATOM 3643 C C . ALA A 1 448 ? 1.211 7.366 -19.872 1.00 94.69 448 ALA A C 1
ATOM 3645 O O . ALA A 1 448 ? 1.497 7.222 -18.682 1.00 94.69 448 ALA A O 1
ATOM 3646 N N . LEU A 1 449 ? 2.085 7.097 -20.849 1.00 95.00 449 LEU A N 1
ATOM 3647 C CA . LEU A 1 449 ? 3.421 6.567 -20.584 1.00 95.00 449 LEU A CA 1
ATOM 3648 C C . LEU A 1 449 ? 4.235 7.505 -19.680 1.00 95.00 449 LEU A C 1
ATOM 3650 O O . LEU A 1 449 ? 4.897 7.042 -18.754 1.00 95.00 449 LEU A O 1
ATOM 3654 N N . LEU A 1 450 ? 4.182 8.819 -19.910 1.00 96.38 450 LEU A N 1
ATOM 3655 C CA . LEU A 1 450 ? 4.864 9.801 -19.066 1.00 96.38 450 LEU A CA 1
ATOM 3656 C C . LEU A 1 450 ? 4.368 9.754 -17.614 1.00 96.38 450 LEU A C 1
ATOM 3658 O O . LEU A 1 450 ? 5.184 9.701 -16.696 1.00 96.38 450 LEU A O 1
ATOM 3662 N N . PHE A 1 451 ? 3.053 9.702 -17.398 1.00 95.81 451 PHE A N 1
ATOM 3663 C CA . PHE A 1 451 ? 2.461 9.593 -16.064 1.00 95.81 451 PHE A CA 1
ATOM 3664 C C . PHE A 1 451 ? 2.933 8.328 -15.333 1.00 95.81 451 PHE A C 1
ATOM 3666 O O . PHE A 1 451 ? 3.458 8.411 -14.220 1.00 95.81 451 PHE A O 1
ATOM 3673 N N . TRP A 1 452 ? 2.793 7.161 -15.969 1.00 95.19 452 TRP A N 1
ATOM 3674 C CA . TRP A 1 452 ? 3.124 5.870 -15.356 1.00 95.19 452 TRP A CA 1
ATOM 3675 C C . TRP A 1 452 ? 4.629 5.672 -15.146 1.00 95.19 452 TRP A C 1
ATOM 3677 O O . TRP A 1 452 ? 5.024 4.975 -14.218 1.00 95.19 452 TRP A O 1
ATOM 3687 N N . THR A 1 453 ? 5.484 6.323 -15.940 1.00 94.38 453 THR A N 1
ATOM 3688 C CA . THR A 1 453 ? 6.946 6.289 -15.743 1.00 94.38 453 THR A CA 1
ATOM 3689 C C . THR A 1 453 ? 7.434 7.277 -14.685 1.00 94.38 453 THR A C 1
ATOM 3691 O O . THR A 1 453 ? 8.385 6.977 -13.962 1.00 94.38 453 THR A O 1
ATOM 3694 N N . ALA A 1 454 ? 6.777 8.430 -14.539 1.00 95.06 454 ALA A N 1
ATOM 3695 C CA . ALA A 1 454 ? 7.083 9.397 -13.488 1.00 95.06 454 ALA A CA 1
ATOM 3696 C C . ALA A 1 454 ? 6.697 8.887 -12.086 1.00 95.06 454 ALA A C 1
ATOM 3698 O O . ALA A 1 454 ? 7.375 9.204 -11.105 1.00 95.06 454 ALA A O 1
ATOM 3699 N N . LEU A 1 455 ? 5.628 8.089 -11.990 1.00 92.81 455 LEU A N 1
ATOM 3700 C CA . LEU A 1 455 ? 5.053 7.619 -10.729 1.00 92.81 455 LEU A CA 1
ATOM 3701 C C . LEU A 1 455 ? 6.009 6.786 -9.841 1.00 92.81 455 LEU A C 1
ATOM 3703 O O . LEU A 1 455 ? 6.096 7.080 -8.650 1.00 92.81 455 LEU A O 1
ATOM 3707 N N . PRO A 1 456 ? 6.746 5.777 -10.340 1.00 90.62 456 PRO A N 1
ATOM 3708 C CA . PRO A 1 456 ? 7.746 5.077 -9.532 1.00 90.62 456 PRO A CA 1
ATOM 3709 C C . PRO A 1 456 ? 9.048 5.883 -9.372 1.00 90.62 456 PRO A C 1
ATOM 3711 O O . PRO A 1 456 ? 9.734 5.753 -8.358 1.00 90.62 456 PRO A O 1
ATOM 3714 N N . LEU A 1 457 ? 9.384 6.759 -10.329 1.00 94.25 457 LEU A N 1
ATOM 3715 C CA . LEU A 1 457 ? 10.608 7.564 -10.288 1.00 94.25 457 LEU A CA 1
ATOM 3716 C C . LEU A 1 457 ? 10.584 8.617 -9.170 1.00 94.25 457 LEU A C 1
ATOM 3718 O O . LEU A 1 457 ? 11.596 8.820 -8.498 1.00 94.25 457 LEU A O 1
ATOM 3722 N N . VAL A 1 458 ? 9.447 9.285 -8.942 1.00 92.12 458 VAL A N 1
ATOM 3723 C CA . VAL A 1 458 ? 9.342 10.318 -7.893 1.00 92.12 458 VAL A CA 1
ATOM 3724 C C . VAL A 1 458 ? 9.650 9.765 -6.504 1.00 92.12 458 VAL A C 1
ATOM 3726 O O . VAL A 1 458 ? 10.268 10.467 -5.707 1.00 92.12 458 VAL A O 1
ATOM 3729 N N . TYR A 1 459 ? 9.293 8.509 -6.231 1.00 88.06 459 TYR A N 1
ATOM 3730 C CA . TYR A 1 459 ? 9.633 7.851 -4.974 1.00 88.06 459 TYR A CA 1
ATOM 3731 C C . TYR A 1 459 ? 11.151 7.756 -4.797 1.00 88.06 459 TYR A C 1
ATOM 3733 O O . TYR A 1 459 ? 11.706 8.237 -3.812 1.00 88.06 459 TYR A O 1
ATOM 3741 N N . SER A 1 460 ? 11.839 7.205 -5.799 1.00 91.88 460 SER A N 1
ATOM 3742 C CA . SER A 1 460 ? 13.296 7.068 -5.797 1.00 91.88 460 SER A CA 1
ATOM 3743 C C . SER A 1 460 ? 13.998 8.424 -5.658 1.00 91.88 460 SER A C 1
ATOM 3745 O O . SER A 1 460 ? 14.995 8.541 -4.951 1.00 91.88 460 SER A O 1
ATOM 3747 N N . LEU A 1 461 ? 13.459 9.478 -6.282 1.00 92.69 461 LEU A N 1
ATOM 3748 C CA . LEU A 1 461 ? 13.968 10.846 -6.136 1.00 92.69 461 LEU A CA 1
ATOM 3749 C C . LEU A 1 461 ? 13.778 11.405 -4.716 1.00 92.69 461 LEU A C 1
ATOM 3751 O O . LEU A 1 461 ? 14.645 12.143 -4.244 1.00 92.69 461 LEU A O 1
ATOM 3755 N N . LYS A 1 462 ? 12.667 11.074 -4.042 1.00 87.88 462 LYS A N 1
ATOM 3756 C CA . LYS A 1 462 ? 12.410 11.462 -2.644 1.00 87.88 462 LYS A CA 1
ATOM 3757 C C . LYS A 1 462 ? 13.409 10.793 -1.701 1.00 87.88 462 LYS A C 1
ATOM 3759 O O . LYS A 1 462 ? 14.095 11.508 -0.985 1.00 87.88 462 LYS A O 1
ATOM 3764 N N . GLU A 1 463 ? 13.610 9.484 -1.822 1.00 85.69 463 GLU A N 1
ATOM 3765 C CA . GLU A 1 463 ? 14.609 8.728 -1.043 1.00 85.69 463 GLU A CA 1
ATOM 3766 C C . GLU A 1 463 ? 16.039 9.261 -1.224 1.00 85.69 463 GLU A C 1
ATOM 3768 O O . GLU A 1 463 ? 16.790 9.418 -0.261 1.00 85.69 463 GLU A O 1
ATOM 3773 N N . VAL A 1 464 ? 16.429 9.592 -2.462 1.00 90.44 464 VAL A N 1
ATOM 3774 C CA . VAL A 1 464 ? 17.725 10.239 -2.723 1.00 90.44 464 VAL A CA 1
ATOM 3775 C C . VAL A 1 464 ? 17.799 11.598 -2.026 1.00 90.44 464 VAL A C 1
ATOM 3777 O O . VAL A 1 464 ? 18.819 11.918 -1.417 1.00 90.44 464 VAL A O 1
ATOM 3780 N N . GLY A 1 465 ? 16.733 12.397 -2.099 1.00 87.25 465 GLY A N 1
ATOM 3781 C CA . GLY A 1 465 ? 16.642 13.685 -1.413 1.00 87.25 465 GLY A CA 1
ATOM 3782 C C . GLY A 1 465 ? 16.787 13.558 0.103 1.00 87.25 465 GLY A C 1
ATOM 3783 O O . GLY A 1 465 ? 17.599 14.272 0.692 1.00 87.25 465 GLY A O 1
ATOM 3784 N N . ASP A 1 466 ? 16.066 12.621 0.711 1.00 80.88 466 ASP A N 1
ATOM 3785 C CA . ASP A 1 466 ? 16.099 12.364 2.152 1.00 80.88 466 ASP A CA 1
ATOM 3786 C C . ASP A 1 466 ? 17.489 11.899 2.594 1.00 80.88 466 ASP A C 1
ATOM 3788 O O . ASP A 1 466 ? 18.037 12.408 3.577 1.00 80.88 466 ASP A O 1
ATOM 3792 N N . ARG A 1 467 ? 18.135 11.026 1.811 1.00 83.25 467 ARG A N 1
ATOM 3793 C CA . ARG A 1 467 ? 19.517 10.611 2.071 1.00 83.25 467 ARG A CA 1
ATOM 3794 C C . ARG A 1 467 ? 20.501 11.781 2.010 1.00 83.25 467 ARG A C 1
ATOM 3796 O O . ARG A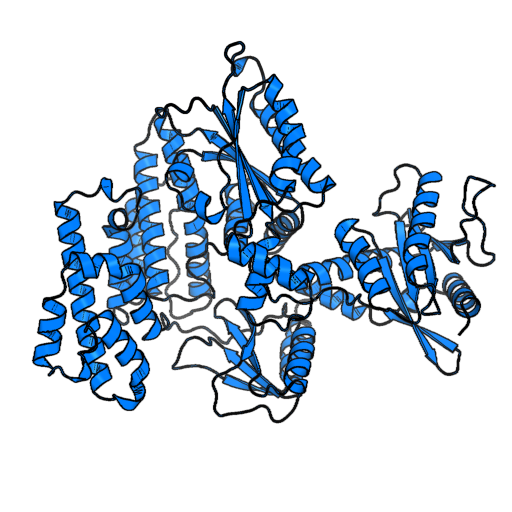 1 467 ? 21.380 11.873 2.860 1.00 83.25 467 ARG A O 1
ATOM 3803 N N . VAL A 1 468 ? 20.352 12.701 1.057 1.00 86.25 468 VAL A N 1
ATOM 3804 C CA . VAL A 1 468 ? 21.202 13.906 0.982 1.00 86.25 468 VAL A CA 1
ATOM 3805 C C . VAL A 1 468 ? 21.025 14.789 2.219 1.00 86.25 468 VAL A C 1
ATOM 3807 O O . VAL A 1 468 ? 22.005 15.328 2.724 1.00 86.25 468 VAL A O 1
ATOM 3810 N N . VAL A 1 469 ? 19.802 14.922 2.740 1.00 80.81 469 VAL A N 1
ATOM 3811 C CA . VAL A 1 469 ? 19.540 15.692 3.970 1.00 80.81 469 VAL A CA 1
ATOM 3812 C C . VAL A 1 469 ? 20.202 15.042 5.191 1.00 80.81 469 VAL A C 1
ATOM 3814 O O . VAL A 1 469 ? 20.717 15.747 6.058 1.00 80.81 469 VAL A O 1
ATOM 3817 N N . GLN A 1 470 ? 20.222 13.710 5.251 1.00 76.12 470 GLN A N 1
ATOM 3818 C CA . GLN A 1 470 ? 20.803 12.943 6.359 1.00 76.12 470 GLN A CA 1
ATOM 3819 C C . GLN A 1 470 ? 22.337 12.834 6.316 1.00 76.12 470 GLN A C 1
ATOM 3821 O O . GLN A 1 470 ? 22.951 12.518 7.340 1.00 76.12 470 GLN A O 1
ATOM 3826 N N . SER A 1 471 ? 22.953 13.086 5.157 1.00 79.44 471 SER A N 1
ATOM 3827 C CA . SER A 1 471 ? 24.388 12.909 4.924 1.00 79.44 471 SER A CA 1
ATOM 3828 C C . SER A 1 471 ? 25.096 14.239 4.635 1.00 79.44 471 SER A C 1
ATOM 3830 O O . SER A 1 471 ? 25.113 14.691 3.489 1.00 79.44 471 SER A O 1
ATOM 3832 N N . PRO A 1 472 ? 25.780 14.845 5.629 1.00 77.31 472 PRO A N 1
ATOM 3833 C CA . PRO A 1 472 ? 26.455 16.141 5.476 1.00 77.31 472 PRO A CA 1
ATOM 3834 C C . PRO A 1 472 ? 27.574 16.159 4.424 1.00 77.31 472 PRO A C 1
ATOM 3836 O O . PRO A 1 472 ? 28.001 17.226 3.988 1.00 77.31 472 PRO A O 1
ATOM 3839 N N . SER A 1 473 ? 28.093 14.984 4.061 1.00 80.69 473 SER A N 1
ATOM 3840 C CA . SER A 1 473 ? 29.177 14.807 3.093 1.00 80.69 473 SER A CA 1
ATOM 3841 C C . SER A 1 473 ? 28.717 14.877 1.635 1.00 80.69 473 SER A C 1
ATOM 3843 O O . SER A 1 473 ? 29.556 15.069 0.753 1.00 80.69 473 SER A O 1
ATOM 3845 N N . ILE A 1 474 ? 27.413 14.754 1.368 1.00 85.00 474 ILE A N 1
ATOM 3846 C CA . ILE A 1 474 ? 26.864 14.796 0.012 1.00 85.00 474 ILE A CA 1
ATOM 3847 C C . ILE A 1 474 ? 26.541 16.247 -0.354 1.00 85.00 474 ILE A C 1
ATOM 3849 O O . ILE A 1 474 ? 25.900 16.977 0.402 1.00 85.00 474 ILE A O 1
ATOM 3853 N N . ALA A 1 475 ? 26.979 16.682 -1.536 1.00 86.12 475 ALA A N 1
ATOM 3854 C CA . ALA A 1 475 ? 26.649 18.013 -2.034 1.00 86.12 475 ALA A CA 1
ATOM 3855 C C . ALA A 1 475 ? 25.128 18.184 -2.204 1.00 86.12 475 ALA A C 1
ATOM 3857 O O . ALA A 1 475 ? 24.417 17.228 -2.515 1.00 86.12 475 ALA A O 1
ATOM 3858 N N . GLN A 1 476 ? 24.640 19.422 -2.068 1.00 86.25 476 GLN A N 1
ATOM 3859 C CA . GLN A 1 476 ? 23.216 19.741 -2.197 1.00 86.25 476 GLN A CA 1
ATOM 3860 C C . GLN A 1 476 ? 22.595 19.121 -3.459 1.00 86.25 476 GLN A C 1
ATOM 3862 O O . GLN A 1 476 ? 23.142 19.239 -4.557 1.00 86.25 476 GLN A O 1
ATOM 3867 N N . CYS A 1 477 ? 21.424 18.502 -3.284 1.00 85.88 477 CYS A N 1
ATOM 3868 C CA . CYS A 1 477 ? 20.713 17.803 -4.346 1.00 85.88 477 CYS A CA 1
ATOM 3869 C C . CYS A 1 477 ? 20.369 18.726 -5.524 1.00 85.88 477 CYS A C 1
ATOM 3871 O O . CYS A 1 477 ? 19.812 19.816 -5.346 1.00 85.88 477 CYS A O 1
ATOM 3873 N N . VAL A 1 478 ? 20.678 18.272 -6.741 1.00 91.00 478 VAL A N 1
ATOM 3874 C CA . VAL A 1 478 ? 20.251 18.929 -7.980 1.00 91.00 478 VAL A CA 1
ATOM 3875 C C . VAL A 1 478 ? 18.786 18.584 -8.242 1.00 91.00 478 VAL A C 1
ATOM 3877 O O . VAL A 1 478 ? 18.391 17.426 -8.185 1.00 91.00 478 VAL A O 1
ATOM 3880 N N . ALA A 1 479 ? 17.959 19.584 -8.555 1.00 89.31 479 ALA A N 1
ATOM 3881 C CA . ALA A 1 479 ? 16.548 19.351 -8.850 1.00 89.31 479 ALA A CA 1
ATOM 3882 C C . ALA A 1 479 ? 16.363 18.527 -10.138 1.00 89.31 479 ALA A C 1
ATOM 3884 O O . ALA A 1 479 ? 16.871 18.903 -11.198 1.00 89.31 479 ALA A O 1
ATOM 3885 N N . PHE A 1 480 ? 15.592 17.441 -10.052 1.00 94.19 480 PHE A N 1
ATOM 3886 C CA . PHE A 1 480 ? 15.212 16.627 -11.204 1.00 94.19 480 PHE A CA 1
ATOM 3887 C C . PHE A 1 480 ? 14.022 17.263 -11.958 1.00 94.19 480 PHE A C 1
ATOM 3889 O O . PHE A 1 480 ? 13.054 17.671 -11.309 1.00 94.19 480 PHE A O 1
ATOM 3896 N N . PRO A 1 481 ? 14.053 17.365 -13.303 1.00 94.44 481 PRO A N 1
ATOM 3897 C CA . PRO A 1 481 ? 13.008 18.010 -14.109 1.00 94.44 481 PRO A CA 1
ATOM 3898 C C . PRO A 1 481 ? 11.803 17.078 -14.335 1.00 94.44 481 PRO A C 1
ATOM 3900 O O . PRO A 1 481 ? 11.551 16.625 -15.454 1.00 94.44 481 PRO A O 1
ATOM 3903 N N . LEU A 1 482 ? 11.088 16.743 -13.261 1.00 94.06 482 LEU A N 1
ATOM 3904 C CA . LEU A 1 482 ? 9.945 15.835 -13.320 1.00 94.06 482 LEU A CA 1
ATOM 3905 C C . LEU A 1 482 ? 8.702 16.525 -13.914 1.00 94.06 482 LEU A C 1
ATOM 3907 O O . LEU A 1 482 ? 8.349 17.625 -13.495 1.00 94.06 482 LEU A O 1
ATOM 3911 N N . ALA A 1 483 ? 8.034 15.857 -14.849 1.00 93.44 483 ALA A N 1
ATOM 3912 C CA . ALA A 1 483 ? 6.826 16.287 -15.540 1.00 93.44 483 ALA A CA 1
ATOM 3913 C C . ALA A 1 483 ? 5.902 15.079 -15.743 1.00 93.44 483 ALA A C 1
ATOM 3915 O O . ALA A 1 483 ? 6.372 13.967 -15.975 1.00 93.44 483 ALA A O 1
ATOM 3916 N N . ILE A 1 484 ? 4.592 15.310 -15.658 1.00 92.75 484 ILE A N 1
ATOM 3917 C CA . ILE A 1 484 ? 3.559 14.271 -15.831 1.00 92.75 484 ILE A CA 1
ATOM 3918 C C . ILE A 1 484 ? 2.613 14.550 -17.006 1.00 92.75 484 ILE A C 1
ATOM 3920 O O . ILE A 1 484 ? 1.842 13.676 -17.389 1.00 92.75 484 ILE A O 1
ATOM 3924 N N . HIS A 1 485 ? 2.711 15.738 -17.607 1.00 92.44 485 HIS A N 1
ATOM 3925 C CA . HIS A 1 485 ? 2.007 16.133 -18.826 1.00 92.44 485 HIS A CA 1
ATOM 3926 C C . HIS A 1 485 ? 2.993 16.734 -19.825 1.00 92.44 485 HIS A C 1
ATOM 3928 O O . HIS A 1 485 ? 4.021 17.289 -19.426 1.00 92.44 485 HIS A O 1
ATOM 3934 N N . GLN A 1 486 ? 2.673 16.678 -21.121 1.00 94.69 486 GLN A N 1
ATOM 3935 C CA . GLN A 1 486 ? 3.564 17.186 -22.173 1.00 94.69 486 GLN A CA 1
ATOM 3936 C C . GLN A 1 486 ? 3.905 18.672 -21.974 1.00 94.69 486 GLN A C 1
ATOM 3938 O O . GLN A 1 486 ? 5.048 19.086 -22.186 1.00 94.69 486 GLN A O 1
ATOM 3943 N N . ILE A 1 487 ? 2.919 19.464 -21.546 1.00 93.62 487 ILE A N 1
ATOM 3944 C CA . ILE A 1 487 ? 3.057 20.909 -21.322 1.00 93.62 487 ILE A CA 1
ATOM 3945 C C . ILE A 1 487 ? 4.027 21.255 -20.183 1.00 93.62 487 ILE A C 1
ATOM 3947 O O . ILE A 1 487 ? 4.628 22.326 -20.200 1.00 93.62 487 ILE A O 1
ATOM 3951 N N . ASP A 1 488 ? 4.218 20.339 -19.233 1.00 93.38 488 ASP A N 1
ATOM 3952 C CA . ASP A 1 488 ? 5.089 20.539 -18.073 1.00 93.38 488 ASP A CA 1
ATOM 3953 C C . ASP A 1 488 ? 6.548 20.151 -18.366 1.00 93.38 488 ASP A C 1
ATOM 3955 O O . ASP A 1 488 ? 7.446 20.420 -17.565 1.00 93.38 488 ASP A O 1
ATOM 3959 N N . ILE A 1 489 ? 6.817 19.524 -19.518 1.00 95.62 489 ILE A N 1
ATOM 3960 C CA . ILE A 1 489 ? 8.173 19.131 -19.901 1.00 95.62 489 ILE A CA 1
ATOM 3961 C C . ILE A 1 489 ? 8.966 20.381 -20.298 1.00 95.62 489 ILE A C 1
ATOM 3963 O O . ILE A 1 489 ? 8.653 21.059 -21.280 1.00 95.62 489 ILE A O 1
ATOM 3967 N N . TYR A 1 490 ? 10.057 20.644 -19.579 1.00 93.56 490 TYR A N 1
ATOM 3968 C CA . TYR A 1 490 ? 11.011 21.704 -19.909 1.00 93.56 490 TYR A CA 1
ATOM 3969 C C . TYR A 1 490 ? 11.590 21.544 -21.325 1.00 93.56 490 TYR A C 1
ATOM 3971 O O . TYR A 1 490 ? 11.890 20.436 -21.759 1.00 93.56 490 TYR A O 1
ATOM 3979 N N . GLU A 1 491 ? 11.822 22.650 -22.034 1.00 93.69 491 GLU A N 1
ATOM 3980 C CA . GLU A 1 491 ? 12.479 22.618 -23.354 1.00 93.69 491 GLU A CA 1
ATOM 3981 C C . GLU A 1 491 ? 13.900 22.031 -23.288 1.00 93.69 491 GLU A C 1
ATOM 3983 O O . GLU A 1 491 ? 14.339 21.324 -24.189 1.00 93.69 491 GLU A O 1
ATOM 3988 N N . ASP A 1 492 ? 14.606 22.261 -22.182 1.00 95.19 492 ASP A N 1
ATOM 3989 C CA . ASP A 1 492 ? 15.956 21.768 -21.912 1.00 95.19 492 ASP A CA 1
ATOM 3990 C C . ASP A 1 492 ? 15.980 20.523 -21.000 1.00 95.19 492 ASP A C 1
ATOM 3992 O O . ASP A 1 492 ? 16.966 20.294 -20.290 1.00 95.19 492 ASP A O 1
ATOM 3996 N N . TYR A 1 493 ? 14.909 19.714 -20.991 1.00 96.06 493 TYR A N 1
ATOM 3997 C CA . TYR A 1 493 ? 14.775 18.567 -20.079 1.00 96.06 493 TYR A CA 1
ATOM 3998 C C . TYR A 1 493 ? 15.957 17.584 -20.172 1.00 96.06 493 TYR A C 1
ATOM 4000 O O . TYR A 1 493 ? 16.465 17.157 -19.140 1.00 96.06 493 TYR A O 1
ATOM 4008 N N . GLU A 1 494 ? 16.455 17.295 -21.379 1.00 96.25 494 GLU A N 1
ATOM 4009 C CA . GLU A 1 494 ? 17.615 16.420 -21.618 1.00 96.25 494 GLU A CA 1
ATOM 4010 C C . GLU A 1 494 ? 18.865 16.894 -20.862 1.00 96.25 494 GLU A C 1
ATOM 4012 O O . GLU A 1 494 ? 19.503 16.128 -20.138 1.00 96.25 494 GLU A O 1
ATOM 4017 N N . MET A 1 495 ? 19.187 18.187 -20.970 1.00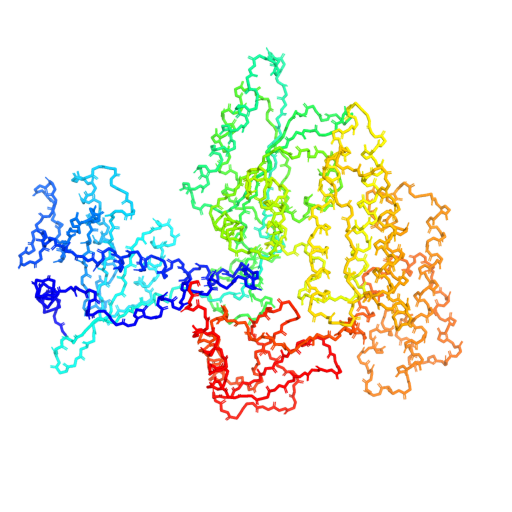 97.38 495 MET A N 1
ATOM 4018 C CA . MET A 1 495 ? 20.334 18.787 -20.284 1.00 97.38 495 MET A CA 1
ATOM 4019 C C . MET A 1 495 ? 20.151 18.748 -18.762 1.00 97.38 495 MET A C 1
ATOM 4021 O O . MET A 1 495 ? 21.108 18.503 -18.027 1.00 97.38 495 MET A O 1
ATOM 4025 N N . ARG A 1 496 ? 18.929 18.978 -18.270 1.00 97.50 496 ARG A N 1
ATOM 4026 C CA . ARG A 1 496 ? 18.619 18.933 -16.833 1.00 97.50 496 ARG A CA 1
ATOM 4027 C C . ARG A 1 496 ? 18.722 17.519 -16.262 1.00 97.50 496 ARG A C 1
ATOM 4029 O O . ARG A 1 496 ? 19.296 17.360 -15.186 1.00 97.50 496 ARG A O 1
ATOM 4036 N N . ILE A 1 497 ? 18.220 16.511 -16.978 1.00 97.81 497 ILE A N 1
ATOM 4037 C CA . ILE A 1 497 ? 18.365 15.097 -16.599 1.00 97.81 497 ILE A CA 1
ATOM 4038 C C . ILE A 1 497 ? 19.850 14.723 -16.577 1.00 97.81 497 ILE A C 1
ATOM 4040 O O . ILE A 1 497 ? 20.319 14.169 -15.586 1.00 97.81 497 ILE A O 1
ATOM 4044 N N . GLN A 1 498 ? 20.617 15.089 -17.608 1.00 97.94 498 GLN A N 1
ATOM 4045 C CA . GLN A 1 498 ? 22.053 14.802 -17.645 1.00 97.94 498 GLN A CA 1
ATOM 4046 C C . GLN A 1 498 ? 22.803 15.479 -16.488 1.00 97.94 498 GLN A C 1
ATOM 4048 O O . GLN A 1 498 ? 23.610 14.832 -15.826 1.00 97.94 498 GLN A O 1
ATOM 4053 N N . LYS A 1 499 ? 22.472 16.734 -16.157 1.00 97.81 499 LYS A N 1
ATOM 4054 C CA . LYS A 1 499 ? 23.044 17.433 -14.995 1.00 97.81 499 LYS A CA 1
ATOM 4055 C C . LYS A 1 499 ? 22.759 16.705 -13.675 1.00 97.81 499 LYS A C 1
ATOM 4057 O O . LYS A 1 499 ? 23.624 16.679 -12.801 1.00 97.81 499 LYS A O 1
ATOM 4062 N N . TYR A 1 500 ? 21.563 16.135 -13.519 1.00 98.00 500 TYR A N 1
ATOM 4063 C CA . TYR A 1 500 ? 21.232 15.313 -12.355 1.00 98.00 500 TYR A CA 1
ATOM 4064 C C . TYR A 1 500 ? 22.065 14.028 -12.319 1.00 98.00 500 TYR A C 1
ATOM 4066 O O . TYR A 1 500 ? 22.624 13.706 -11.276 1.00 98.00 500 TYR A O 1
ATOM 4074 N N . ILE A 1 501 ? 22.190 13.324 -13.450 1.00 98.06 501 ILE A N 1
ATOM 4075 C CA . ILE A 1 501 ? 22.993 12.095 -13.560 1.00 98.06 501 ILE A CA 1
ATOM 4076 C C . ILE A 1 501 ? 24.457 12.370 -13.194 1.00 98.06 501 ILE A C 1
ATOM 4078 O O . ILE A 1 501 ? 25.034 11.631 -12.397 1.00 98.06 501 ILE A O 1
ATOM 4082 N N . ASP A 1 502 ? 25.033 13.456 -13.714 1.00 97.31 502 ASP A N 1
ATOM 4083 C CA . ASP A 1 502 ? 26.419 13.846 -13.439 1.00 97.31 502 ASP A CA 1
ATOM 4084 C C . ASP A 1 502 ? 26.641 14.142 -11.950 1.00 97.31 502 ASP A C 1
ATOM 4086 O O . ASP A 1 502 ? 27.614 13.670 -11.358 1.00 97.31 502 ASP A O 1
ATOM 4090 N N . TRP A 1 503 ? 25.722 14.889 -11.326 1.00 97.44 503 TRP A N 1
ATOM 4091 C CA . TRP A 1 503 ? 25.736 15.127 -9.880 1.00 97.44 503 TRP A CA 1
ATOM 4092 C C . TRP A 1 503 ? 25.602 13.818 -9.098 1.00 97.44 503 TRP A C 1
ATOM 4094 O O . TRP A 1 503 ? 26.384 13.564 -8.186 1.00 97.44 503 TRP A O 1
ATOM 4104 N N . PHE A 1 504 ? 24.667 12.949 -9.476 1.00 96.94 504 PHE A N 1
ATOM 4105 C CA . PHE A 1 504 ? 24.422 11.699 -8.767 1.00 96.94 504 PHE A CA 1
ATOM 4106 C C . PHE A 1 504 ? 25.649 10.776 -8.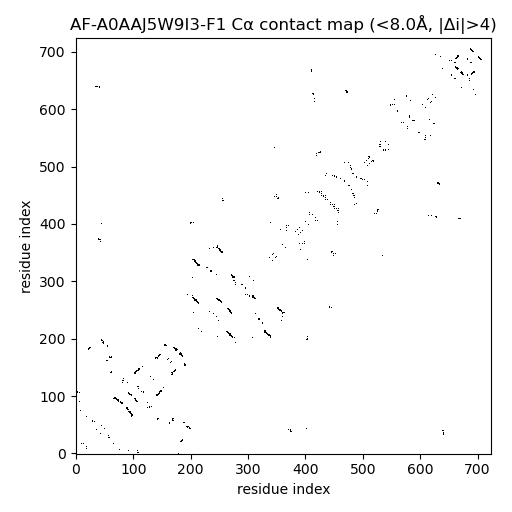816 1.00 96.94 504 PHE A C 1
ATOM 4108 O O . PHE A 1 504 ? 26.075 10.248 -7.793 1.00 96.94 504 PHE A O 1
ATOM 4115 N N . GLN A 1 505 ? 26.299 10.635 -9.974 1.00 96.25 505 GLN A N 1
ATOM 4116 C CA . GLN A 1 505 ? 27.526 9.840 -10.089 1.00 96.25 505 GLN A CA 1
ATOM 4117 C C . GLN A 1 505 ? 28.695 10.451 -9.313 1.00 96.25 505 GLN A C 1
ATOM 4119 O O . GLN A 1 505 ? 29.472 9.726 -8.687 1.00 96.25 505 GLN A O 1
ATOM 4124 N N . LYS A 1 506 ? 28.853 11.774 -9.372 1.00 95.12 506 LYS A N 1
ATOM 4125 C CA . LYS A 1 506 ? 29.997 12.461 -8.773 1.00 95.12 506 LYS A CA 1
ATOM 4126 C C . LYS A 1 506 ? 29.871 12.602 -7.260 1.00 95.12 506 LYS A C 1
ATOM 4128 O O . LYS A 1 506 ? 30.832 12.312 -6.559 1.00 95.12 506 LYS A O 1
ATOM 4133 N N . ASP A 1 507 ? 28.735 13.095 -6.788 1.00 93.12 507 ASP A N 1
ATOM 4134 C CA . ASP A 1 507 ? 28.564 13.576 -5.420 1.00 93.12 507 ASP A CA 1
ATOM 4135 C C . ASP A 1 507 ? 27.756 12.583 -4.557 1.00 93.12 507 ASP A C 1
ATOM 4137 O O . ASP A 1 507 ? 28.026 12.485 -3.364 1.00 93.12 507 ASP A O 1
ATOM 4141 N N . PHE A 1 508 ? 26.820 11.805 -5.128 1.00 93.38 508 PHE A N 1
ATOM 4142 C CA . PHE A 1 508 ? 26.030 10.815 -4.368 1.00 93.38 508 PHE A CA 1
ATOM 4143 C C . PHE A 1 508 ? 26.677 9.418 -4.334 1.00 93.38 508 PHE A C 1
ATOM 4145 O O . PHE A 1 508 ? 26.851 8.840 -3.260 1.00 93.38 508 PHE A O 1
ATOM 4152 N N . ILE A 1 509 ? 27.036 8.866 -5.501 1.00 93.50 509 ILE A N 1
ATOM 4153 C CA . ILE A 1 509 ? 27.737 7.573 -5.626 1.00 93.50 509 ILE A CA 1
ATOM 4154 C C . ILE A 1 509 ? 29.216 7.711 -5.241 1.00 93.50 509 ILE A C 1
ATOM 4156 O O . ILE A 1 509 ? 29.813 6.750 -4.763 1.00 93.50 509 ILE A O 1
ATOM 4160 N N . ASP A 1 510 ? 29.813 8.881 -5.481 1.00 91.38 510 ASP A N 1
ATOM 4161 C CA . ASP A 1 510 ? 31.263 9.085 -5.510 1.00 91.38 510 ASP A CA 1
ATOM 4162 C C . ASP A 1 510 ? 31.954 8.090 -6.455 1.00 91.38 510 ASP A C 1
ATOM 4164 O O . ASP A 1 510 ? 32.597 7.117 -6.057 1.00 91.38 510 ASP A O 1
ATOM 4168 N N . ALA A 1 511 ? 31.819 8.335 -7.759 1.00 91.75 511 ALA A N 1
ATOM 4169 C CA . ALA A 1 511 ? 32.374 7.486 -8.812 1.00 91.75 511 ALA A CA 1
ATOM 4170 C C . ALA A 1 511 ? 33.889 7.231 -8.691 1.00 91.75 511 ALA A C 1
ATOM 4172 O O . ALA A 1 511 ? 34.384 6.275 -9.290 1.00 91.75 511 ALA A O 1
ATOM 4173 N N . LYS A 1 512 ? 34.637 8.049 -7.935 1.00 89.94 512 LYS A N 1
ATOM 4174 C CA . LYS A 1 512 ? 36.068 7.813 -7.691 1.00 89.94 512 LYS A CA 1
ATOM 4175 C C . LYS A 1 512 ? 36.290 6.656 -6.723 1.00 89.94 512 LYS A C 1
ATOM 4177 O O . LYS A 1 512 ? 37.200 5.861 -6.943 1.00 89.94 512 LYS A O 1
ATOM 4182 N N . THR A 1 513 ? 35.479 6.556 -5.672 1.00 87.38 513 THR A N 1
ATOM 4183 C CA . THR A 1 513 ? 35.567 5.479 -4.673 1.00 87.38 513 THR A CA 1
ATOM 4184 C C . THR A 1 513 ? 34.694 4.277 -5.035 1.00 87.38 513 THR A C 1
ATOM 4186 O O . THR A 1 513 ? 35.022 3.144 -4.678 1.00 87.38 513 THR A O 1
ATOM 4189 N N . ASN A 1 514 ? 33.628 4.486 -5.814 1.00 89.38 514 ASN A N 1
ATOM 4190 C CA . ASN A 1 514 ? 32.672 3.460 -6.235 1.00 89.38 514 ASN A CA 1
ATOM 4191 C C . ASN A 1 514 ? 32.550 3.335 -7.774 1.00 89.38 514 ASN A C 1
ATOM 4193 O O . ASN A 1 514 ? 31.441 3.413 -8.313 1.00 89.38 514 ASN A O 1
ATOM 4197 N N . PRO A 1 515 ? 33.653 3.094 -8.516 1.00 91.88 515 PRO A N 1
ATOM 4198 C CA . PRO A 1 515 ? 33.644 3.119 -9.982 1.00 91.88 515 PRO A CA 1
ATOM 4199 C C . PRO A 1 515 ? 32.742 2.044 -10.604 1.00 91.88 515 PRO A C 1
ATOM 4201 O O . PRO A 1 515 ? 32.003 2.337 -11.538 1.00 91.88 515 PRO A O 1
ATOM 4204 N N . THR A 1 516 ? 32.739 0.818 -10.067 1.00 91.38 516 THR A N 1
ATOM 4205 C CA . THR A 1 516 ? 31.892 -0.281 -10.573 1.00 91.38 516 THR A CA 1
ATOM 4206 C C . THR A 1 516 ? 30.407 0.061 -10.486 1.00 91.38 516 THR A C 1
ATOM 4208 O O . THR A 1 516 ? 29.671 -0.121 -11.448 1.00 91.38 516 THR A O 1
ATOM 4211 N N . VAL A 1 517 ? 29.975 0.600 -9.344 1.00 91.94 517 VAL A N 1
ATOM 4212 C CA . VAL A 1 517 ? 28.575 0.970 -9.103 1.00 91.94 517 VAL A CA 1
ATOM 4213 C C . VAL A 1 517 ? 28.160 2.126 -10.014 1.00 91.94 517 VAL A C 1
ATOM 4215 O O . VAL A 1 517 ? 27.079 2.099 -10.594 1.00 91.94 517 VAL A O 1
ATOM 4218 N N . SER A 1 518 ? 29.047 3.107 -10.207 1.00 94.50 518 SER A N 1
ATOM 4219 C CA . SER A 1 518 ? 28.821 4.211 -11.145 1.00 94.50 518 SER A CA 1
ATOM 4220 C C . SER A 1 518 ? 28.655 3.728 -12.593 1.00 94.50 518 SER A C 1
ATOM 4222 O O . SER A 1 518 ? 27.777 4.221 -13.302 1.00 94.50 518 SER A O 1
ATOM 4224 N N . ILE A 1 519 ? 29.447 2.735 -13.023 1.00 95.25 519 ILE A N 1
ATOM 4225 C CA . ILE A 1 519 ? 29.311 2.104 -14.347 1.00 95.25 519 ILE A CA 1
ATOM 4226 C C . ILE A 1 519 ? 27.966 1.377 -14.463 1.00 95.25 519 ILE A C 1
ATOM 4228 O O . ILE A 1 519 ? 27.274 1.564 -15.458 1.00 95.25 519 ILE A O 1
ATOM 4232 N N . ILE A 1 520 ? 27.573 0.594 -13.453 1.00 95.50 520 ILE A N 1
ATOM 4233 C CA . ILE A 1 520 ? 26.294 -0.137 -13.433 1.00 95.50 520 ILE A CA 1
ATOM 4234 C C . ILE A 1 520 ? 25.109 0.827 -13.562 1.00 95.50 520 ILE A C 1
ATOM 4236 O O . ILE A 1 520 ? 24.243 0.622 -14.409 1.00 95.50 520 ILE A O 1
ATOM 4240 N N . PHE A 1 521 ? 25.099 1.903 -12.771 1.00 96.94 521 PHE A N 1
ATOM 4241 C CA . PHE A 1 521 ? 24.068 2.941 -12.841 1.00 96.94 521 PHE A CA 1
ATOM 4242 C C . PHE A 1 521 ? 23.984 3.570 -14.239 1.00 96.94 521 PHE A C 1
ATOM 4244 O O . PHE A 1 521 ? 22.894 3.726 -14.787 1.00 96.94 521 PHE A O 1
ATOM 4251 N N . ARG A 1 522 ? 25.135 3.890 -14.845 1.00 96.38 522 ARG A N 1
ATOM 4252 C CA . ARG A 1 522 ? 25.193 4.500 -16.178 1.00 96.38 522 ARG A CA 1
ATOM 4253 C C . ARG A 1 522 ? 24.719 3.553 -17.280 1.00 96.38 522 ARG A C 1
ATOM 4255 O O . ARG A 1 522 ? 23.932 3.973 -18.122 1.00 96.38 522 ARG A O 1
ATOM 4262 N N . LEU A 1 523 ? 25.155 2.292 -17.243 1.00 95.38 523 LEU A N 1
ATOM 4263 C CA . LEU A 1 523 ? 24.719 1.254 -18.181 1.00 95.38 523 LEU A CA 1
ATOM 4264 C C . LEU A 1 523 ? 23.201 1.089 -18.152 1.00 95.38 523 LEU A C 1
ATOM 4266 O O . LEU A 1 523 ? 22.582 1.009 -19.205 1.00 95.38 523 LEU A O 1
ATOM 4270 N N . ALA A 1 524 ? 22.590 1.106 -16.967 1.00 96.81 524 ALA A N 1
ATOM 4271 C CA . ALA A 1 524 ? 21.141 1.000 -16.850 1.00 96.81 524 ALA A CA 1
ATOM 4272 C C . ALA A 1 524 ? 20.408 2.155 -17.554 1.00 96.81 524 ALA A C 1
ATOM 4274 O O . ALA A 1 524 ? 19.369 1.936 -18.159 1.00 96.81 524 ALA A O 1
ATOM 4275 N N . ILE A 1 525 ? 20.944 3.378 -17.504 1.00 97.06 525 ILE A N 1
ATOM 4276 C CA . ILE A 1 525 ? 20.332 4.544 -18.160 1.00 97.06 525 ILE A CA 1
ATOM 4277 C C . ILE A 1 525 ? 20.515 4.480 -19.677 1.00 97.06 525 ILE A C 1
ATOM 4279 O O . ILE A 1 525 ? 19.553 4.668 -20.422 1.00 97.06 525 ILE A O 1
ATOM 4283 N N . ASP A 1 526 ? 21.753 4.271 -20.125 1.00 94.62 526 ASP A N 1
ATOM 4284 C CA . ASP A 1 526 ? 22.113 4.360 -21.542 1.00 94.62 526 ASP A CA 1
ATOM 4285 C C . ASP A 1 526 ? 21.566 3.158 -22.336 1.00 94.62 526 ASP A C 1
ATOM 4287 O O . ASP A 1 526 ? 21.099 3.328 -23.461 1.00 94.62 526 ASP A O 1
ATOM 4291 N N . ASP A 1 527 ? 21.547 1.971 -21.722 1.00 94.88 527 ASP A N 1
ATOM 4292 C CA . ASP A 1 527 ? 21.123 0.711 -22.341 1.00 94.88 527 ASP A CA 1
ATOM 4293 C C . ASP A 1 527 ? 19.743 0.238 -21.840 1.00 94.88 527 ASP A C 1
ATOM 4295 O O . ASP A 1 527 ? 19.372 -0.920 -22.034 1.00 94.88 527 ASP A O 1
ATOM 4299 N N . PHE A 1 528 ? 18.944 1.119 -21.223 1.00 94.50 528 PHE A N 1
ATOM 4300 C CA . PHE A 1 528 ? 17.637 0.762 -20.651 1.00 94.50 528 PHE A CA 1
ATOM 4301 C C . PHE A 1 528 ? 16.703 -0.020 -21.604 1.00 94.50 528 PHE A C 1
ATOM 4303 O O . PHE A 1 528 ? 16.054 -0.951 -21.122 1.00 94.50 528 PHE A O 1
ATOM 4310 N N . PRO A 1 529 ? 16.628 0.255 -22.933 1.00 93.88 529 PRO A N 1
ATOM 4311 C CA . PRO A 1 529 ? 15.718 -0.480 -23.808 1.00 93.88 529 PRO A CA 1
ATOM 4312 C C . PRO A 1 529 ? 16.099 -1.956 -23.941 1.00 93.88 529 PRO A C 1
ATOM 4314 O O . PRO A 1 529 ? 15.231 -2.777 -24.203 1.00 93.88 529 PRO A O 1
ATOM 4317 N N . TYR A 1 530 ? 17.374 -2.317 -23.745 1.00 94.25 530 TYR A N 1
ATOM 4318 C CA . TYR A 1 530 ? 17.818 -3.714 -23.755 1.00 94.25 530 TYR A CA 1
ATOM 4319 C C . TYR A 1 530 ? 17.251 -4.504 -22.570 1.00 94.25 530 TYR A C 1
ATOM 4321 O O . TYR A 1 530 ? 16.923 -5.681 -22.716 1.00 94.25 530 TYR A O 1
ATOM 4329 N N . PHE A 1 531 ? 17.114 -3.849 -21.416 1.00 92.25 531 PHE A N 1
ATOM 4330 C CA . PHE A 1 531 ? 16.610 -4.452 -20.181 1.00 92.25 531 PHE A CA 1
ATOM 4331 C C . PHE A 1 531 ? 15.085 -4.385 -20.045 1.00 92.25 531 PHE A C 1
ATOM 4333 O O . PHE A 1 531 ? 14.519 -5.019 -19.158 1.00 92.25 531 PHE A O 1
ATOM 4340 N N . ASP A 1 532 ? 14.411 -3.636 -20.916 1.00 89.12 532 ASP A N 1
ATOM 4341 C CA . ASP A 1 532 ? 12.959 -3.519 -20.937 1.00 89.12 532 ASP A CA 1
ATOM 4342 C C . ASP A 1 532 ? 12.362 -4.516 -21.936 1.00 89.12 532 ASP A C 1
ATOM 4344 O O . ASP A 1 532 ? 12.528 -4.371 -23.146 1.00 89.12 532 ASP A O 1
ATOM 4348 N N . ASN A 1 533 ? 11.633 -5.524 -21.450 1.00 84.69 533 ASN A N 1
ATOM 4349 C CA . ASN A 1 533 ? 11.052 -6.573 -22.299 1.00 84.69 533 ASN A CA 1
ATOM 4350 C C . ASN A 1 533 ? 10.175 -6.030 -23.438 1.00 84.69 533 ASN A C 1
ATOM 4352 O O . ASN A 1 533 ? 10.117 -6.637 -24.508 1.00 84.69 533 ASN A O 1
ATOM 4356 N N . SER A 1 534 ? 9.519 -4.888 -23.230 1.00 85.44 534 SER A N 1
ATOM 4357 C CA . SER A 1 534 ? 8.604 -4.300 -24.211 1.00 85.44 534 SER A CA 1
ATOM 4358 C C . SER A 1 534 ? 9.333 -3.465 -25.259 1.00 85.44 534 SER A C 1
ATOM 4360 O O . SER A 1 534 ? 8.841 -3.303 -26.376 1.00 85.44 534 SER A O 1
ATOM 4362 N N . LEU A 1 535 ? 10.521 -2.956 -24.924 1.00 88.44 535 LEU A N 1
ATOM 4363 C CA . LEU A 1 535 ? 11.325 -2.098 -25.797 1.00 88.44 535 LEU A CA 1
ATOM 4364 C C . LEU A 1 535 ? 12.558 -2.803 -26.370 1.00 88.44 535 LEU A C 1
ATOM 4366 O O . LEU A 1 535 ? 13.135 -2.304 -27.335 1.00 88.44 535 LEU A O 1
ATOM 4370 N N . ARG A 1 536 ? 12.931 -3.986 -25.867 1.00 87.25 536 ARG A N 1
ATOM 4371 C CA . ARG A 1 536 ? 14.094 -4.757 -26.339 1.00 87.25 536 ARG A CA 1
ATOM 4372 C C . ARG A 1 536 ? 14.024 -5.061 -27.829 1.00 87.25 536 ARG A C 1
ATOM 4374 O O . ARG A 1 536 ? 15.044 -5.034 -28.509 1.00 87.25 536 ARG A O 1
ATOM 4381 N N . GLY A 1 537 ? 12.817 -5.280 -28.354 1.00 86.88 537 GLY A N 1
ATOM 4382 C CA . GLY A 1 537 ? 12.580 -5.476 -29.787 1.00 86.88 537 GLY A CA 1
ATOM 4383 C C . GLY A 1 537 ? 12.880 -4.249 -30.659 1.00 86.88 537 GLY A C 1
ATOM 4384 O O . GLY A 1 537 ? 13.019 -4.395 -31.871 1.00 86.88 537 GLY A O 1
ATOM 4385 N N . LEU A 1 538 ? 12.995 -3.054 -30.069 1.00 87.12 538 LEU A N 1
ATOM 4386 C CA . LEU A 1 538 ? 13.370 -1.819 -30.766 1.00 87.12 538 LEU A CA 1
ATOM 4387 C C . LEU A 1 538 ? 14.891 -1.644 -30.882 1.00 87.12 538 LEU A C 1
ATOM 4389 O O . LEU A 1 538 ? 15.343 -0.812 -31.668 1.00 87.12 538 LEU A O 1
ATOM 4393 N N . VAL A 1 539 ? 15.678 -2.412 -30.122 1.00 91.25 539 VAL A N 1
ATOM 4394 C CA . VAL A 1 539 ? 17.144 -2.368 -30.160 1.00 91.25 539 VAL A CA 1
ATOM 4395 C C . VAL A 1 539 ? 17.640 -3.195 -31.342 1.00 91.25 539 VAL A C 1
ATOM 4397 O O . VAL A 1 539 ? 17.254 -4.353 -31.519 1.00 91.25 539 VAL A O 1
ATOM 4400 N N . SER A 1 540 ? 18.514 -2.627 -32.173 1.00 92.94 540 SER A N 1
ATOM 4401 C CA . SER A 1 540 ? 19.027 -3.350 -33.337 1.00 92.94 540 SER A CA 1
ATOM 4402 C C . SER A 1 540 ? 19.918 -4.528 -32.924 1.00 92.94 540 SER A C 1
ATOM 4404 O O . SER A 1 540 ? 20.622 -4.481 -31.918 1.00 92.94 540 SER A O 1
ATOM 4406 N N . THR A 1 541 ? 19.986 -5.583 -33.745 1.00 92.56 541 THR A N 1
ATOM 4407 C CA . THR A 1 541 ? 20.858 -6.748 -33.473 1.00 92.56 541 THR A CA 1
ATOM 4408 C C . THR A 1 541 ? 22.333 -6.364 -33.308 1.00 92.56 541 THR A C 1
ATOM 4410 O O . THR A 1 541 ? 23.084 -7.059 -32.627 1.00 92.56 541 THR A O 1
ATOM 4413 N N . LYS A 1 542 ? 22.768 -5.269 -33.945 1.00 94.75 542 LYS A N 1
ATOM 4414 C CA . LYS A 1 542 ? 24.125 -4.742 -33.792 1.00 94.75 542 LYS A CA 1
ATOM 4415 C C . LYS A 1 542 ? 24.320 -4.136 -32.400 1.00 94.75 542 LYS A C 1
ATOM 4417 O O . LYS A 1 542 ? 25.274 -4.504 -31.726 1.00 94.75 542 LYS A O 1
ATOM 4422 N N . GLU A 1 543 ? 23.410 -3.265 -31.971 1.00 93.06 543 GLU A N 1
ATOM 4423 C CA . GLU A 1 543 ? 23.448 -2.637 -30.643 1.00 93.06 543 GLU A CA 1
ATOM 4424 C C . GLU A 1 543 ? 23.322 -3.675 -29.527 1.00 93.06 543 GLU A C 1
ATOM 4426 O O . GLU A 1 543 ? 24.093 -3.624 -28.577 1.00 93.06 543 GLU A O 1
ATOM 4431 N N . VAL A 1 544 ? 22.441 -4.672 -29.678 1.00 93.62 544 VAL A N 1
ATOM 4432 C CA . VAL A 1 544 ? 22.325 -5.813 -28.751 1.00 93.62 544 VAL A CA 1
ATOM 4433 C C . VAL A 1 544 ? 23.688 -6.462 -28.516 1.00 93.62 544 VAL A C 1
ATOM 4435 O O . VAL A 1 544 ? 24.108 -6.603 -27.373 1.00 93.62 544 VAL A O 1
ATOM 4438 N N . LYS A 1 545 ? 24.423 -6.790 -29.586 1.00 94.62 545 LYS A N 1
ATOM 4439 C CA . LYS A 1 545 ? 25.760 -7.390 -29.465 1.00 94.62 545 LYS A CA 1
ATOM 4440 C C . LYS A 1 545 ? 26.766 -6.449 -28.807 1.00 94.62 545 LYS A C 1
ATOM 4442 O O . LYS A 1 545 ? 27.602 -6.897 -28.032 1.00 94.62 545 LYS A O 1
ATOM 4447 N N . GLU A 1 546 ? 26.715 -5.155 -29.114 1.00 95.50 546 GLU A N 1
ATOM 4448 C CA . GLU A 1 546 ? 27.600 -4.166 -28.489 1.00 95.50 546 GLU A CA 1
ATOM 4449 C C . GLU A 1 546 ? 27.328 -4.027 -26.982 1.00 95.50 546 GLU A C 1
ATOM 4451 O O . GLU A 1 546 ? 28.278 -3.906 -26.207 1.00 95.50 546 GLU A O 1
ATOM 4456 N N . ILE A 1 547 ? 26.060 -4.075 -26.564 1.00 94.56 547 ILE A N 1
ATOM 4457 C CA . ILE A 1 547 ? 25.647 -4.080 -25.153 1.00 94.56 547 ILE A CA 1
ATOM 4458 C C . ILE A 1 547 ? 26.130 -5.363 -24.473 1.00 94.56 547 ILE A C 1
ATOM 4460 O O . ILE A 1 547 ? 26.774 -5.290 -23.426 1.00 94.56 547 ILE A O 1
ATOM 4464 N N . GLU A 1 548 ? 25.900 -6.522 -25.093 1.00 95.44 548 GLU A N 1
ATOM 4465 C CA . GLU A 1 548 ? 26.304 -7.822 -24.546 1.00 95.44 548 GLU A CA 1
ATOM 4466 C C . GLU A 1 548 ? 27.817 -7.904 -24.314 1.00 95.44 548 GLU A C 1
ATOM 4468 O O . GLU A 1 548 ? 28.266 -8.316 -23.245 1.00 95.44 548 GLU A O 1
ATOM 4473 N N . VAL A 1 549 ? 28.620 -7.423 -25.267 1.00 95.06 549 VAL A N 1
ATOM 4474 C CA . VAL A 1 549 ? 30.083 -7.358 -25.125 1.00 95.06 549 VAL A CA 1
ATOM 4475 C C . VAL A 1 549 ? 30.488 -6.465 -23.947 1.00 95.06 549 VAL A C 1
ATOM 4477 O O . VAL A 1 549 ? 31.370 -6.837 -23.169 1.00 95.06 549 VAL A O 1
ATOM 4480 N N . ARG A 1 550 ? 29.855 -5.293 -23.778 1.00 94.44 550 ARG A N 1
ATOM 4481 C CA . ARG A 1 550 ? 30.156 -4.378 -22.659 1.00 94.44 550 ARG A CA 1
ATOM 4482 C C . ARG A 1 550 ? 29.802 -4.991 -21.305 1.00 94.44 550 ARG A C 1
ATOM 4484 O O . ARG A 1 550 ? 30.612 -4.907 -20.379 1.00 94.44 550 ARG A O 1
ATOM 4491 N N . LEU A 1 551 ? 28.626 -5.609 -21.189 1.00 94.81 551 LEU A N 1
ATOM 4492 C CA . LEU A 1 551 ? 28.173 -6.265 -19.958 1.00 94.81 551 LEU A CA 1
ATOM 4493 C C . LEU A 1 551 ? 29.070 -7.449 -19.611 1.00 94.81 551 LEU A C 1
ATOM 4495 O O . LEU A 1 551 ? 29.591 -7.523 -18.499 1.00 94.81 551 LEU A O 1
ATOM 4499 N N . ALA A 1 552 ? 29.327 -8.327 -20.577 1.00 94.94 552 ALA A N 1
ATOM 4500 C CA . ALA A 1 552 ? 30.175 -9.492 -20.387 1.00 94.94 552 ALA A CA 1
ATOM 4501 C C . ALA A 1 552 ? 31.604 -9.096 -19.985 1.00 94.94 552 ALA A C 1
ATOM 4503 O O . ALA A 1 552 ? 32.184 -9.699 -19.081 1.00 94.94 552 ALA A O 1
ATOM 4504 N N . PHE A 1 553 ? 32.162 -8.039 -20.583 1.00 94.31 553 PHE A N 1
ATOM 4505 C CA . PHE A 1 553 ? 33.459 -7.494 -20.180 1.00 94.31 553 PHE A CA 1
ATOM 4506 C C . PHE A 1 553 ? 33.469 -7.022 -18.720 1.00 94.31 553 PHE A C 1
ATOM 4508 O O . PHE A 1 553 ? 34.401 -7.346 -17.977 1.00 94.31 553 PHE A O 1
ATOM 4515 N N . LEU A 1 554 ? 32.434 -6.294 -18.286 1.00 94.44 554 LEU A N 1
ATOM 4516 C CA . LEU A 1 554 ? 32.307 -5.847 -16.898 1.00 94.44 554 LEU A CA 1
ATOM 4517 C C . LEU A 1 554 ? 32.221 -7.040 -15.937 1.00 94.44 554 LEU A C 1
ATOM 4519 O O . LEU A 1 554 ? 32.957 -7.072 -14.948 1.00 94.44 554 LEU A O 1
ATOM 4523 N N . VAL A 1 555 ? 31.370 -8.024 -16.247 1.00 94.62 555 VAL A N 1
ATOM 4524 C CA . VAL A 1 555 ? 31.181 -9.230 -15.426 1.00 94.62 555 VAL A CA 1
ATOM 4525 C C . VAL A 1 555 ? 32.492 -9.997 -15.298 1.00 94.62 555 VAL A C 1
ATOM 4527 O O . VAL A 1 555 ? 32.964 -10.193 -14.180 1.00 94.62 555 VAL A O 1
ATOM 4530 N N . ARG A 1 556 ? 33.143 -10.358 -16.412 1.00 94.00 556 ARG A N 1
ATOM 4531 C CA . ARG A 1 556 ? 34.413 -11.110 -16.387 1.00 94.00 556 ARG A CA 1
ATOM 4532 C C . ARG A 1 556 ? 35.474 -10.398 -15.567 1.00 94.00 556 ARG A C 1
ATOM 4534 O O . ARG A 1 556 ? 36.099 -11.010 -14.704 1.00 94.00 556 ARG A O 1
ATOM 4541 N N . THR A 1 557 ? 35.637 -9.098 -15.804 1.00 92.88 557 THR A N 1
ATOM 4542 C CA . THR A 1 557 ? 36.643 -8.291 -15.112 1.00 92.88 557 THR A CA 1
ATOM 4543 C C . THR A 1 557 ? 36.398 -8.294 -13.604 1.00 92.88 557 THR A C 1
ATOM 4545 O O . THR A 1 557 ? 37.319 -8.539 -12.828 1.00 92.88 557 THR A O 1
ATOM 4548 N N . LYS A 1 558 ? 35.152 -8.071 -13.165 1.00 91.88 558 LYS A N 1
ATOM 4549 C CA . LYS A 1 558 ? 34.833 -7.970 -11.736 1.00 91.88 558 LYS A CA 1
ATOM 4550 C C . LYS A 1 558 ? 34.811 -9.313 -11.026 1.00 91.88 558 LYS A C 1
ATOM 4552 O O . LYS A 1 558 ? 35.315 -9.394 -9.910 1.00 91.88 558 LYS A O 1
ATOM 4557 N N . ILE A 1 559 ? 34.311 -10.367 -11.665 1.00 91.19 559 ILE A N 1
ATOM 4558 C CA . ILE A 1 559 ? 34.390 -11.724 -11.114 1.00 91.19 559 ILE A CA 1
ATOM 4559 C C . ILE A 1 559 ? 35.851 -12.139 -10.937 1.00 91.19 559 ILE A C 1
ATOM 4561 O O . ILE A 1 559 ? 36.212 -12.620 -9.866 1.00 91.19 559 ILE A O 1
ATOM 4565 N N . LEU A 1 560 ? 36.712 -11.888 -11.929 1.00 91.06 560 LEU A N 1
ATOM 4566 C CA . LEU A 1 560 ? 38.139 -12.189 -11.822 1.00 91.06 560 LEU A CA 1
ATOM 4567 C C . LEU A 1 560 ? 38.801 -11.425 -10.664 1.00 91.06 560 LEU A C 1
ATOM 4569 O O . LEU A 1 560 ? 39.504 -12.036 -9.859 1.00 91.06 560 LEU A O 1
ATOM 4573 N N . GLU A 1 561 ? 38.552 -10.116 -10.548 1.00 89.19 561 GLU A N 1
ATOM 4574 C CA . GLU A 1 561 ? 39.050 -9.296 -9.433 1.00 89.19 561 GLU A CA 1
ATOM 4575 C C . GLU A 1 561 ? 38.620 -9.864 -8.069 1.00 89.19 561 GLU A C 1
ATOM 4577 O O . GLU A 1 561 ? 39.457 -10.046 -7.184 1.00 89.19 561 GLU A O 1
ATOM 4582 N N . ILE A 1 562 ? 37.330 -10.180 -7.910 1.00 87.94 562 ILE A N 1
ATOM 4583 C CA . ILE A 1 562 ? 36.757 -10.709 -6.665 1.00 87.94 562 ILE A CA 1
ATOM 4584 C C . ILE A 1 562 ? 37.370 -12.066 -6.322 1.00 87.94 562 ILE A C 1
ATOM 4586 O O . ILE A 1 562 ? 37.811 -12.277 -5.194 1.00 87.94 562 ILE A O 1
ATOM 4590 N N . VAL A 1 563 ? 37.413 -12.990 -7.280 1.00 88.75 563 VAL A N 1
ATOM 4591 C CA . VAL A 1 563 ? 37.938 -14.343 -7.074 1.00 88.75 563 VAL A CA 1
ATOM 4592 C C . VAL A 1 563 ? 39.400 -14.290 -6.634 1.00 88.75 563 VAL A C 1
ATOM 4594 O O . VAL A 1 563 ? 39.759 -14.894 -5.621 1.00 88.75 563 VAL A O 1
ATOM 4597 N N . LEU A 1 564 ? 40.243 -13.539 -7.349 1.00 86.69 564 LEU A N 1
ATOM 4598 C CA . LEU A 1 564 ? 41.671 -13.435 -7.038 1.00 86.69 564 LEU A CA 1
ATOM 4599 C C . LEU A 1 564 ? 41.933 -12.764 -5.684 1.00 86.69 564 LEU A C 1
ATOM 4601 O O . LEU A 1 564 ? 42.912 -13.097 -5.013 1.00 86.69 564 LEU A O 1
ATOM 4605 N N . ASP A 1 565 ? 41.081 -11.829 -5.267 1.00 84.81 565 ASP A N 1
ATOM 4606 C CA . ASP A 1 565 ? 41.159 -11.224 -3.939 1.00 84.81 565 ASP A CA 1
ATOM 4607 C C . ASP A 1 565 ? 40.763 -12.218 -2.835 1.00 84.81 565 ASP A C 1
ATOM 4609 O O . ASP A 1 565 ? 41.521 -12.454 -1.890 1.00 84.81 565 ASP A O 1
ATOM 4613 N N . ARG A 1 566 ? 39.614 -12.882 -2.989 1.00 83.00 566 ARG A N 1
ATOM 4614 C CA . ARG A 1 566 ? 39.023 -13.764 -1.968 1.00 83.00 566 ARG A CA 1
ATOM 4615 C C . ARG A 1 566 ? 39.786 -15.075 -1.793 1.00 83.00 566 ARG A C 1
ATOM 4617 O O . ARG A 1 566 ? 39.880 -15.580 -0.672 1.00 83.00 566 ARG A O 1
ATOM 4624 N N . LEU A 1 567 ? 40.412 -15.591 -2.854 1.00 83.69 567 LEU A N 1
ATOM 4625 C CA . LEU A 1 567 ? 41.267 -16.782 -2.792 1.00 83.69 567 LEU A CA 1
ATOM 4626 C C . LEU A 1 567 ? 42.507 -16.603 -1.901 1.00 83.69 567 LEU A C 1
ATOM 4628 O O . LEU A 1 567 ? 43.077 -17.611 -1.479 1.00 83.69 567 LEU A O 1
ATOM 4632 N N . LYS A 1 568 ? 42.915 -15.367 -1.577 1.00 81.50 568 LYS A N 1
ATOM 4633 C CA . LYS A 1 568 ? 44.031 -15.098 -0.649 1.00 81.50 568 LYS A CA 1
ATOM 4634 C C . LYS A 1 568 ? 43.685 -15.416 0.808 1.00 81.50 568 LYS A C 1
ATOM 4636 O O . LYS A 1 568 ? 44.592 -15.650 1.599 1.00 81.50 568 LYS A O 1
ATOM 4641 N N . ASN A 1 569 ? 42.399 -15.436 1.164 1.00 77.81 569 ASN A N 1
ATOM 4642 C CA . ASN A 1 569 ? 41.918 -15.748 2.510 1.00 77.81 569 ASN A CA 1
ATOM 4643 C C . ASN A 1 569 ? 40.707 -16.693 2.430 1.00 77.81 569 ASN A C 1
ATOM 4645 O O . ASN A 1 569 ? 39.569 -16.295 2.677 1.00 77.81 569 ASN A O 1
ATOM 4649 N N . ARG A 1 570 ? 40.959 -17.933 1.987 1.00 72.88 570 ARG A N 1
ATOM 4650 C CA . ARG A 1 570 ? 39.910 -18.901 1.617 1.00 72.88 570 ARG A CA 1
ATOM 4651 C C . ARG A 1 570 ? 38.979 -19.248 2.775 1.00 72.88 570 ARG A C 1
ATOM 4653 O O . ARG A 1 570 ? 37.770 -19.269 2.576 1.00 72.88 570 ARG A O 1
ATOM 4660 N N . ASP A 1 571 ? 39.532 -19.470 3.965 1.00 67.19 571 ASP A N 1
ATOM 4661 C CA . ASP A 1 571 ? 38.764 -19.935 5.126 1.00 67.19 571 ASP A CA 1
ATOM 4662 C C . ASP A 1 571 ? 37.700 -18.916 5.564 1.00 67.19 571 ASP A C 1
ATOM 4664 O O . ASP A 1 571 ? 36.593 -19.301 5.929 1.00 67.19 571 ASP A O 1
ATOM 4668 N N . ASN A 1 572 ? 37.986 -17.617 5.428 1.00 70.06 572 ASN A N 1
ATOM 4669 C CA . ASN A 1 572 ? 37.049 -16.542 5.771 1.00 70.06 572 ASN A CA 1
ATOM 4670 C C . ASN A 1 572 ? 36.042 -16.207 4.656 1.00 70.06 572 ASN A C 1
ATOM 4672 O O . ASN A 1 572 ? 35.115 -15.441 4.896 1.00 70.06 572 ASN A O 1
ATOM 4676 N N . ASN A 1 573 ? 36.228 -16.721 3.436 1.00 76.94 573 ASN A N 1
ATOM 4677 C CA . ASN A 1 573 ? 35.413 -16.370 2.264 1.00 76.94 573 ASN A CA 1
ATOM 4678 C C . ASN A 1 573 ? 34.712 -17.586 1.643 1.00 76.94 573 ASN A C 1
ATOM 4680 O O . ASN A 1 573 ? 34.332 -17.539 0.474 1.00 76.94 573 ASN A O 1
ATOM 4684 N N . LYS A 1 574 ? 34.582 -18.686 2.392 1.00 79.88 574 LYS A N 1
ATOM 4685 C CA . LYS A 1 574 ? 34.110 -19.969 1.866 1.00 79.88 574 LYS A CA 1
ATOM 4686 C C . LYS A 1 574 ? 32.745 -19.869 1.176 1.00 79.88 574 LYS A C 1
ATOM 4688 O O . LYS A 1 574 ? 32.643 -20.310 0.043 1.00 79.88 574 LYS A O 1
ATOM 4693 N N . GLU A 1 575 ? 31.764 -19.233 1.812 1.00 80.31 575 GLU A N 1
ATOM 4694 C CA . GLU A 1 575 ? 30.395 -19.076 1.290 1.00 80.31 575 GLU A CA 1
ATOM 4695 C C . GLU A 1 575 ? 30.369 -18.313 -0.048 1.00 80.31 575 GLU A C 1
ATOM 4697 O O . GLU A 1 575 ? 29.922 -18.839 -1.059 1.00 80.31 575 GLU A O 1
ATOM 4702 N N . ILE A 1 576 ? 30.998 -17.132 -0.102 1.00 80.38 576 ILE A N 1
ATOM 4703 C CA . ILE A 1 576 ? 31.106 -16.324 -1.333 1.00 80.38 576 ILE A CA 1
ATOM 4704 C C . ILE A 1 576 ? 31.841 -17.091 -2.446 1.00 80.38 576 ILE A C 1
ATOM 4706 O O . ILE A 1 576 ? 31.496 -16.985 -3.623 1.00 80.38 576 ILE A O 1
ATOM 4710 N N . LEU A 1 577 ? 32.890 -17.844 -2.097 1.00 84.50 577 LEU A N 1
ATOM 4711 C CA . LEU A 1 577 ? 33.632 -18.658 -3.060 1.00 84.50 577 LEU A CA 1
ATOM 4712 C C . LEU A 1 577 ? 32.809 -19.853 -3.560 1.00 84.50 577 LEU A C 1
ATOM 4714 O O . LEU A 1 577 ? 32.974 -20.223 -4.718 1.00 84.50 577 LEU A O 1
ATOM 4718 N N . GLU A 1 578 ? 31.942 -20.439 -2.733 1.00 85.94 578 GLU A N 1
ATOM 4719 C CA . GLU A 1 578 ? 31.015 -21.504 -3.135 1.00 85.94 578 GLU A CA 1
ATOM 4720 C C . GLU A 1 578 ? 29.959 -20.972 -4.112 1.00 85.94 578 GLU A C 1
ATOM 4722 O O . GLU A 1 578 ? 29.764 -21.578 -5.170 1.00 85.94 578 GLU A O 1
ATOM 4727 N N . ASP A 1 579 ? 29.383 -19.798 -3.837 1.00 83.12 579 ASP A N 1
ATOM 4728 C CA . ASP A 1 579 ? 28.441 -19.125 -4.740 1.00 83.12 579 ASP A CA 1
ATOM 4729 C C . ASP A 1 579 ? 29.086 -18.818 -6.097 1.00 83.12 579 ASP A C 1
ATOM 4731 O O . ASP A 1 579 ? 28.554 -19.167 -7.153 1.00 83.12 579 ASP A O 1
ATOM 4735 N N . LEU A 1 580 ? 30.287 -18.227 -6.082 1.00 86.31 580 LEU A N 1
ATOM 4736 C CA . LEU A 1 580 ? 31.080 -17.967 -7.287 1.00 86.31 580 LEU A CA 1
ATOM 4737 C C . LEU A 1 580 ? 31.370 -19.252 -8.062 1.00 86.31 580 LEU A C 1
ATOM 4739 O O . LEU A 1 580 ? 31.234 -19.279 -9.286 1.00 86.31 580 LEU A O 1
ATOM 4743 N N . ASN A 1 581 ? 31.774 -20.307 -7.352 1.00 88.19 581 ASN A N 1
ATOM 4744 C CA . ASN A 1 581 ? 32.119 -21.592 -7.943 1.00 88.19 581 ASN A CA 1
ATOM 4745 C C . ASN A 1 581 ? 30.919 -22.237 -8.647 1.00 88.19 581 ASN A C 1
ATOM 4747 O O . ASN A 1 581 ? 31.066 -22.773 -9.746 1.00 88.19 581 ASN A O 1
ATOM 4751 N N . SER A 1 582 ? 29.738 -22.156 -8.034 1.00 86.56 582 SER A N 1
ATOM 4752 C CA . SER A 1 582 ? 28.499 -22.658 -8.622 1.00 86.56 582 SER A CA 1
ATOM 4753 C C . SER A 1 582 ? 28.023 -21.800 -9.794 1.00 86.56 582 SER A C 1
ATOM 4755 O O . SER A 1 582 ? 27.490 -22.344 -10.754 1.00 86.56 582 SER A O 1
ATOM 4757 N N . ALA A 1 583 ? 28.177 -20.476 -9.718 1.00 84.19 583 ALA A N 1
ATOM 4758 C CA . ALA A 1 583 ? 27.589 -19.561 -10.694 1.00 84.19 583 ALA A CA 1
ATOM 4759 C C . ALA A 1 583 ? 28.428 -19.381 -11.971 1.00 84.19 583 ALA A C 1
ATOM 4761 O O . ALA A 1 583 ? 27.856 -19.174 -13.037 1.00 84.19 583 ALA A O 1
ATOM 4762 N N . TYR A 1 584 ? 29.764 -19.434 -11.876 1.00 88.75 584 TYR A N 1
ATOM 4763 C CA . TYR A 1 584 ? 30.658 -19.065 -12.988 1.00 88.75 584 TYR A CA 1
ATOM 4764 C C . TYR A 1 584 ? 31.757 -20.085 -13.306 1.00 88.75 584 TYR A C 1
ATOM 4766 O O . TYR A 1 584 ? 32.511 -19.867 -14.253 1.00 88.75 584 TYR A O 1
ATOM 4774 N N . PHE A 1 585 ? 31.897 -21.157 -12.520 1.00 89.38 585 PHE A N 1
ATOM 4775 C CA . PHE A 1 585 ? 33.006 -22.107 -12.676 1.00 89.38 585 PHE A CA 1
ATOM 4776 C C . PHE A 1 585 ? 32.581 -23.579 -12.710 1.00 89.38 585 PHE A C 1
ATOM 4778 O O . PHE A 1 585 ? 33.453 -24.445 -12.669 1.00 89.38 585 PHE A O 1
ATOM 4785 N N . ASP A 1 586 ? 31.281 -23.887 -12.746 1.00 86.75 586 ASP A N 1
ATOM 4786 C CA . ASP A 1 586 ? 30.748 -25.259 -12.778 1.00 86.75 586 ASP A CA 1
ATOM 4787 C C . ASP A 1 586 ? 31.355 -26.189 -11.705 1.00 86.75 586 ASP A C 1
ATOM 4789 O O . ASP A 1 586 ? 31.592 -27.379 -11.928 1.00 86.75 586 ASP A O 1
ATOM 4793 N N . GLY A 1 587 ? 31.668 -25.648 -10.524 1.00 87.00 587 GLY A N 1
ATOM 4794 C CA . GLY A 1 587 ? 32.288 -26.408 -9.436 1.00 87.00 587 GLY A CA 1
ATOM 4795 C C . GLY A 1 587 ? 33.820 -26.532 -9.506 1.00 87.00 587 GLY A C 1
ATOM 4796 O O . GLY A 1 587 ? 34.427 -27.064 -8.571 1.00 87.00 587 GLY A O 1
ATOM 4797 N N . LEU A 1 588 ? 34.469 -26.024 -10.557 1.00 88.62 588 LEU A N 1
ATOM 4798 C CA . LEU A 1 588 ? 35.897 -26.213 -10.832 1.00 88.62 588 LEU A CA 1
ATOM 4799 C C . LEU A 1 588 ? 36.826 -25.184 -10.173 1.00 88.62 588 LEU A C 1
ATOM 4801 O O . LEU A 1 588 ? 38.039 -25.405 -10.179 1.00 88.62 588 LEU A O 1
ATOM 4805 N N . LEU A 1 589 ? 36.318 -24.103 -9.574 1.00 87.62 589 LEU A N 1
ATOM 4806 C CA . LEU A 1 589 ? 37.108 -22.961 -9.087 1.00 87.62 589 LEU A CA 1
ATOM 4807 C C . LEU A 1 589 ? 38.310 -23.372 -8.225 1.00 87.62 589 LEU A C 1
ATOM 4809 O O . LEU A 1 589 ? 39.415 -22.872 -8.417 1.00 87.62 589 LEU A O 1
ATOM 4813 N N . TYR A 1 590 ? 38.124 -24.317 -7.301 1.00 85.19 590 TYR A N 1
ATOM 4814 C CA . TYR A 1 590 ? 39.185 -24.757 -6.386 1.00 85.19 590 TYR A CA 1
ATOM 4815 C C . TYR A 1 590 ? 40.282 -25.601 -7.051 1.00 85.19 590 TYR A C 1
ATOM 4817 O O . TYR A 1 590 ? 41.338 -25.807 -6.450 1.00 85.19 590 TYR A O 1
ATOM 4825 N N . THR A 1 591 ? 40.034 -26.094 -8.266 1.00 85.00 591 THR A N 1
ATOM 4826 C CA . THR A 1 591 ? 40.969 -26.917 -9.050 1.00 85.00 591 THR A CA 1
ATOM 4827 C C . THR A 1 591 ? 41.746 -26.114 -10.093 1.00 85.00 591 THR A C 1
ATOM 4829 O O . THR A 1 591 ? 42.785 -26.579 -10.561 1.00 85.00 591 THR A O 1
ATOM 4832 N N . LEU A 1 592 ? 41.274 -24.908 -10.426 1.00 86.62 592 LEU A N 1
ATOM 4833 C CA . LEU A 1 592 ? 41.894 -24.027 -11.411 1.00 86.62 592 LEU A CA 1
ATOM 4834 C C . LEU A 1 592 ? 43.102 -23.291 -10.817 1.00 86.62 592 LEU A C 1
ATOM 4836 O O . LEU A 1 592 ? 43.083 -22.833 -9.672 1.00 86.62 592 LEU A O 1
ATOM 4840 N N . LYS A 1 593 ? 44.156 -23.128 -11.619 1.00 84.75 593 LYS A N 1
ATOM 4841 C CA . LYS A 1 593 ? 45.263 -22.202 -11.322 1.00 84.75 593 LYS A CA 1
ATOM 4842 C C . LYS A 1 593 ? 44.875 -20.769 -11.691 1.00 84.75 593 LYS A C 1
ATOM 4844 O O . LYS A 1 593 ? 44.066 -20.567 -12.589 1.00 84.75 593 LYS A O 1
ATOM 4849 N N . ASP A 1 594 ? 45.535 -19.768 -11.106 1.00 78.62 594 ASP A N 1
ATOM 4850 C CA . ASP A 1 594 ? 45.240 -18.338 -11.329 1.00 78.62 594 ASP A CA 1
ATOM 4851 C C . ASP A 1 594 ? 45.130 -17.945 -12.819 1.00 78.62 594 ASP A C 1
ATOM 4853 O O . ASP A 1 594 ? 44.219 -17.221 -13.213 1.00 78.62 594 ASP A O 1
ATOM 4857 N N . GLY A 1 595 ? 46.014 -18.469 -13.680 1.00 76.19 595 GLY A N 1
ATOM 4858 C CA . GLY A 1 595 ? 45.983 -18.214 -15.130 1.00 76.19 595 GLY A CA 1
ATOM 4859 C C . GLY A 1 595 ? 44.920 -19.000 -15.917 1.00 76.19 595 GLY A C 1
ATOM 4860 O O . GLY A 1 595 ? 44.691 -18.717 -17.092 1.00 76.19 595 GLY A O 1
ATOM 4861 N N . GLU A 1 596 ? 44.288 -19.996 -15.299 1.00 86.62 596 GLU A N 1
ATOM 4862 C CA . GLU A 1 596 ? 43.201 -20.808 -15.864 1.00 86.62 596 GLU A CA 1
ATOM 4863 C C . GLU A 1 596 ? 41.825 -20.228 -15.503 1.00 86.62 596 GLU A C 1
ATOM 4865 O O . GLU A 1 596 ? 40.895 -20.368 -16.292 1.00 86.62 596 GLU A O 1
ATOM 4870 N N . ILE A 1 597 ? 41.720 -19.499 -14.383 1.00 88.12 597 ILE A N 1
ATOM 4871 C CA . ILE A 1 597 ? 40.498 -18.798 -13.950 1.00 88.12 597 ILE A CA 1
ATOM 4872 C C . ILE A 1 597 ? 40.034 -17.804 -15.022 1.00 88.12 597 ILE A C 1
ATOM 4874 O O . ILE A 1 597 ? 38.883 -17.859 -15.448 1.00 88.12 597 ILE A O 1
ATOM 4878 N N . SER A 1 598 ? 40.934 -16.943 -15.517 1.00 89.12 598 SER A N 1
ATOM 4879 C CA . SER A 1 598 ? 40.595 -15.978 -16.579 1.00 89.12 598 SER A CA 1
ATOM 4880 C C . SER A 1 598 ? 40.115 -16.681 -17.850 1.00 89.12 598 SER A C 1
ATOM 4882 O O . SER A 1 598 ? 39.095 -16.304 -18.409 1.00 89.12 598 SER A O 1
ATOM 4884 N N . LYS A 1 599 ? 40.802 -17.752 -18.272 1.00 89.69 599 LYS A N 1
ATOM 4885 C CA . LYS A 1 599 ? 40.437 -18.502 -19.485 1.00 89.69 599 LYS A CA 1
ATOM 4886 C C . LYS A 1 599 ? 39.071 -19.170 -19.372 1.00 89.69 599 LYS A C 1
ATOM 4888 O O . LYS A 1 599 ? 38.378 -19.289 -20.375 1.00 89.69 599 LYS A O 1
ATOM 4893 N N . HIS A 1 600 ? 38.711 -19.628 -18.174 1.00 91.62 600 HIS A N 1
ATOM 4894 C CA . HIS A 1 600 ? 37.405 -20.221 -17.925 1.00 91.62 600 HIS A CA 1
ATOM 4895 C C . HIS A 1 600 ? 36.295 -19.170 -18.053 1.00 91.62 600 HIS A C 1
ATOM 4897 O O . HIS A 1 600 ? 35.328 -19.395 -18.772 1.00 91.62 600 HIS A O 1
ATOM 4903 N N . LEU A 1 601 ? 36.481 -17.986 -17.458 1.00 90.88 601 LEU A N 1
ATOM 4904 C CA . LEU A 1 601 ? 35.544 -16.864 -17.599 1.00 90.88 601 LEU A CA 1
ATOM 4905 C C . LEU A 1 601 ? 35.427 -16.370 -19.052 1.00 90.88 601 LEU A C 1
ATOM 4907 O O . LEU A 1 601 ? 34.330 -16.053 -19.515 1.00 90.88 601 LEU A O 1
ATOM 4911 N N . ASP A 1 602 ? 36.539 -16.333 -19.789 1.00 91.00 602 ASP A N 1
ATOM 4912 C CA . ASP A 1 602 ? 36.565 -15.950 -21.208 1.00 91.00 602 ASP A CA 1
ATOM 4913 C C . ASP A 1 602 ? 35.829 -16.956 -22.111 1.00 91.00 602 ASP A C 1
ATOM 4915 O O . ASP A 1 602 ? 35.369 -16.590 -23.191 1.00 91.00 602 ASP A O 1
ATOM 4919 N N . ALA A 1 603 ? 35.687 -18.215 -21.679 1.00 92.75 603 ALA A N 1
ATOM 4920 C CA . ALA A 1 603 ? 34.976 -19.250 -22.428 1.00 92.75 603 ALA A CA 1
ATOM 4921 C C . ALA A 1 603 ? 33.443 -19.150 -22.313 1.00 92.75 603 ALA A C 1
ATOM 4923 O O . ALA A 1 603 ? 32.736 -19.705 -23.158 1.00 92.75 603 ALA A O 1
ATOM 4924 N N . ILE A 1 604 ? 32.919 -18.447 -21.302 1.00 93.25 604 ILE A N 1
ATOM 4925 C CA . ILE A 1 604 ? 31.474 -18.240 -21.134 1.00 93.25 604 ILE A CA 1
ATOM 4926 C C . ILE A 1 604 ? 30.987 -17.281 -22.231 1.00 93.25 604 ILE A C 1
ATOM 4928 O O . ILE A 1 604 ? 31.576 -16.212 -22.373 1.00 93.25 604 ILE A O 1
ATOM 4932 N N . PRO A 1 605 ? 29.931 -17.588 -23.007 1.00 95.06 605 PRO A N 1
ATOM 4933 C CA . PRO A 1 605 ? 29.441 -16.686 -24.053 1.00 95.06 605 PRO A CA 1
ATOM 4934 C C . PRO A 1 605 ? 28.929 -15.339 -23.513 1.00 95.06 605 PRO A C 1
ATOM 4936 O O . PRO A 1 605 ? 28.272 -15.293 -22.474 1.00 95.06 605 PRO A O 1
ATOM 4939 N N . ASP A 1 606 ? 29.140 -14.249 -24.264 1.00 95.38 606 ASP A N 1
ATOM 4940 C CA . ASP A 1 606 ? 28.705 -12.893 -23.869 1.00 95.38 606 ASP A CA 1
ATOM 4941 C C . ASP A 1 606 ? 27.196 -12.807 -23.598 1.00 95.38 606 ASP A C 1
ATOM 4943 O O . ASP A 1 606 ? 26.774 -12.197 -22.615 1.00 95.38 606 ASP A O 1
ATOM 4947 N N . ALA A 1 607 ? 26.388 -13.468 -24.431 1.00 91.94 607 ALA A N 1
ATOM 4948 C CA . ALA A 1 607 ? 24.936 -13.506 -24.278 1.00 91.94 607 ALA A CA 1
ATOM 4949 C C . ALA A 1 607 ? 24.510 -14.117 -22.929 1.00 91.94 607 ALA A C 1
ATOM 4951 O O . ALA A 1 607 ? 23.616 -13.587 -22.279 1.00 91.94 607 ALA A O 1
ATOM 4952 N N . VAL A 1 608 ? 25.203 -15.167 -22.464 1.00 92.38 608 VAL A N 1
ATOM 4953 C CA . VAL A 1 608 ? 24.909 -15.839 -21.183 1.00 92.38 608 VAL A CA 1
ATOM 4954 C C . VAL A 1 608 ? 25.238 -14.926 -20.001 1.00 92.38 608 VAL A C 1
ATOM 4956 O O . VAL A 1 608 ? 24.454 -14.810 -19.059 1.00 92.38 608 VAL A O 1
ATOM 4959 N N . LEU A 1 609 ? 26.379 -14.232 -20.051 1.00 92.19 609 LEU A N 1
ATOM 4960 C CA . LEU A 1 609 ? 26.770 -13.277 -19.005 1.00 92.19 609 LEU A CA 1
ATOM 4961 C C . LEU A 1 609 ? 25.854 -12.049 -18.967 1.00 92.19 609 LEU A C 1
ATOM 4963 O O . LEU A 1 609 ? 25.627 -11.477 -17.904 1.00 92.19 609 LEU A O 1
ATOM 4967 N N . SER A 1 610 ? 25.320 -11.653 -20.119 1.00 90.88 610 SER A N 1
ATOM 4968 C CA . SER A 1 610 ? 24.416 -10.508 -20.234 1.00 90.88 610 SER A CA 1
ATOM 4969 C C . SER A 1 610 ? 23.010 -10.842 -19.747 1.00 90.88 610 SER A C 1
ATOM 4971 O O . SER A 1 610 ? 22.408 -10.049 -19.030 1.00 90.88 610 SER A O 1
ATOM 4973 N N . GLU A 1 611 ? 22.508 -12.036 -20.071 1.00 88.38 611 GLU A N 1
ATOM 4974 C CA . GLU A 1 611 ? 21.219 -12.532 -19.584 1.00 88.38 611 GLU A CA 1
ATOM 4975 C C . GLU A 1 611 ? 21.220 -12.674 -18.058 1.00 88.38 611 GLU A C 1
ATOM 4977 O O . GLU A 1 611 ? 20.281 -12.247 -17.396 1.00 88.38 611 GLU A O 1
ATOM 4982 N N . THR A 1 612 ? 22.322 -13.168 -17.490 1.00 88.62 612 THR A N 1
ATOM 4983 C CA . THR A 1 612 ? 22.485 -13.383 -16.043 1.00 88.62 612 THR A CA 1
ATOM 4984 C C . THR A 1 612 ? 22.889 -12.124 -15.264 1.00 88.62 612 THR A C 1
ATOM 4986 O O . THR A 1 612 ? 22.971 -12.152 -14.033 1.00 88.62 612 THR A O 1
ATOM 4989 N N . PHE A 1 613 ? 23.114 -10.997 -15.949 1.00 93.12 613 PHE A N 1
ATOM 4990 C CA . PHE A 1 613 ? 23.644 -9.772 -15.350 1.00 93.12 613 PHE A CA 1
ATOM 4991 C C . PHE A 1 613 ? 22.765 -9.240 -14.208 1.00 93.12 613 PHE A C 1
ATOM 4993 O O . PHE A 1 613 ? 23.249 -9.032 -13.094 1.00 93.12 613 PHE A O 1
ATOM 5000 N N . SER A 1 614 ? 21.472 -9.029 -14.464 1.00 86.94 614 SER A N 1
ATOM 5001 C CA . SER A 1 614 ? 20.582 -8.313 -13.540 1.00 86.94 614 SER A CA 1
ATOM 5002 C C . SER A 1 614 ? 20.211 -9.110 -12.287 1.00 86.94 614 SER A C 1
ATOM 5004 O O . SER A 1 614 ? 19.947 -8.497 -11.253 1.00 86.94 614 SER A O 1
ATOM 5006 N N . TYR A 1 615 ? 20.209 -10.447 -12.357 1.00 81.88 615 TYR A N 1
ATOM 5007 C CA . TYR A 1 615 ? 19.762 -11.308 -11.256 1.00 81.88 615 TYR A CA 1
ATOM 5008 C C . TYR A 1 615 ? 20.889 -12.108 -10.584 1.00 81.88 615 TYR A C 1
ATOM 5010 O O . TYR A 1 615 ? 20.861 -12.247 -9.365 1.00 81.88 615 TYR A O 1
ATOM 5018 N N . ASN A 1 616 ? 21.912 -12.572 -11.317 1.00 85.94 616 ASN A N 1
ATOM 5019 C CA . ASN A 1 616 ? 23.046 -13.285 -10.712 1.00 85.94 616 ASN A CA 1
ATOM 5020 C C . ASN A 1 616 ? 24.188 -12.332 -10.354 1.00 85.94 616 ASN A C 1
ATOM 5022 O O . ASN A 1 616 ? 24.659 -12.321 -9.218 1.00 85.94 616 ASN A O 1
ATOM 5026 N N . PHE A 1 617 ? 24.664 -11.532 -11.315 1.00 91.50 617 PHE A N 1
ATOM 5027 C CA . PHE A 1 617 ? 25.859 -10.709 -11.100 1.00 91.50 617 PHE A CA 1
ATOM 5028 C C . PHE A 1 617 ? 25.619 -9.579 -10.095 1.00 91.50 617 PHE A C 1
ATOM 5030 O O . PHE A 1 617 ? 26.412 -9.414 -9.169 1.00 91.50 617 PHE A O 1
ATOM 5037 N N . LEU A 1 618 ? 24.522 -8.826 -10.234 1.00 91.62 618 LEU A N 1
ATOM 5038 C CA . LEU A 1 618 ? 24.199 -7.754 -9.284 1.00 91.62 618 LEU A CA 1
ATOM 5039 C C . LEU A 1 618 ? 23.928 -8.296 -7.873 1.00 91.62 618 LEU A C 1
ATOM 5041 O O . LEU A 1 618 ? 24.462 -7.750 -6.910 1.00 91.62 618 LEU A O 1
ATOM 5045 N N . GLY A 1 619 ? 23.189 -9.406 -7.751 1.00 86.75 619 GLY A N 1
ATOM 5046 C CA . GLY A 1 619 ? 22.930 -10.056 -6.461 1.00 86.75 619 GLY A CA 1
ATOM 5047 C C . GLY A 1 619 ? 24.213 -10.529 -5.773 1.00 86.75 619 GLY A C 1
ATOM 5048 O O . GLY A 1 619 ? 24.409 -10.294 -4.579 1.00 86.75 619 GLY A O 1
ATOM 5049 N N . LEU A 1 620 ? 25.145 -11.104 -6.539 1.00 85.19 620 LEU A N 1
ATOM 5050 C CA . LEU A 1 620 ? 26.470 -11.459 -6.038 1.00 85.19 620 LEU A CA 1
ATOM 5051 C C . LEU A 1 620 ? 27.246 -10.220 -5.569 1.00 85.19 620 LEU A C 1
ATOM 5053 O O . LEU A 1 620 ? 27.808 -10.237 -4.474 1.00 85.19 620 LEU A O 1
ATOM 5057 N N . LEU A 1 621 ? 27.287 -9.143 -6.360 1.00 86.31 621 LEU A N 1
ATOM 5058 C CA . LEU A 1 621 ? 27.965 -7.909 -5.949 1.00 86.31 621 LEU A CA 1
ATOM 5059 C C . LEU A 1 621 ? 27.398 -7.366 -4.638 1.00 86.31 621 LEU A C 1
ATOM 5061 O O . LEU A 1 621 ? 28.173 -6.966 -3.769 1.00 86.31 621 LEU A O 1
ATOM 5065 N N . ASP A 1 622 ? 26.080 -7.406 -4.476 1.00 84.75 622 ASP A N 1
ATOM 5066 C CA . ASP A 1 622 ? 25.401 -6.912 -3.282 1.00 84.75 622 ASP A CA 1
ATOM 5067 C C . ASP A 1 622 ? 25.626 -7.817 -2.062 1.00 84.75 622 ASP A C 1
ATOM 5069 O O . ASP A 1 622 ? 25.733 -7.317 -0.941 1.00 84.75 622 ASP A O 1
ATOM 5073 N N . SER A 1 623 ? 25.808 -9.127 -2.260 1.00 77.56 623 SER A N 1
ATOM 5074 C CA . SER A 1 623 ? 26.221 -10.047 -1.186 1.00 77.56 623 SER A CA 1
ATOM 5075 C C . SER A 1 623 ? 27.627 -9.728 -0.651 1.00 77.56 623 SER A C 1
ATOM 5077 O O . SER A 1 623 ? 27.884 -9.823 0.551 1.00 77.56 623 SER A O 1
ATOM 5079 N N . ILE A 1 624 ? 28.528 -9.283 -1.535 1.00 75.12 624 ILE A N 1
ATOM 5080 C CA . ILE A 1 624 ? 29.927 -8.972 -1.214 1.00 75.12 624 ILE A CA 1
ATOM 5081 C C . ILE A 1 624 ? 30.054 -7.557 -0.644 1.00 75.12 624 ILE A C 1
ATOM 5083 O O . ILE A 1 624 ? 30.785 -7.324 0.324 1.00 75.12 624 ILE A O 1
ATOM 5087 N N . LYS A 1 625 ? 29.368 -6.600 -1.270 1.00 71.81 625 LYS A N 1
ATOM 5088 C CA . LYS A 1 625 ? 29.362 -5.183 -0.927 1.00 71.81 625 LYS A CA 1
ATOM 5089 C C . LYS A 1 625 ? 27.916 -4.735 -0.757 1.00 71.81 625 LYS A C 1
ATOM 5091 O O . LYS A 1 625 ? 27.254 -4.342 -1.708 1.00 71.81 625 LYS A O 1
ATOM 5096 N N . LYS A 1 626 ? 27.464 -4.731 0.494 1.00 65.25 626 LYS A N 1
ATOM 5097 C CA . LYS A 1 626 ? 26.055 -4.559 0.864 1.00 65.25 626 LYS A CA 1
ATOM 5098 C C . LYS A 1 626 ? 25.444 -3.158 0.605 1.00 65.25 626 LYS A C 1
ATOM 5100 O O . LYS A 1 626 ? 24.276 -2.940 0.917 1.00 65.25 626 LYS A O 1
ATOM 5105 N N . GLY A 1 627 ? 26.189 -2.224 -0.005 1.00 74.50 627 GLY A N 1
ATOM 5106 C CA . GLY A 1 627 ? 25.684 -0.925 -0.474 1.00 74.50 627 GLY A CA 1
ATOM 5107 C C . GLY A 1 627 ? 26.734 0.190 -0.556 1.00 74.50 627 GLY A C 1
ATOM 5108 O O . GLY A 1 627 ? 27.923 -0.024 -0.291 1.00 74.50 627 GLY A O 1
ATOM 5109 N N . LEU A 1 628 ? 26.295 1.399 -0.924 1.00 80.19 628 LEU A N 1
ATOM 5110 C CA . LEU A 1 628 ? 27.078 2.627 -0.756 1.00 80.19 628 LEU A CA 1
ATOM 5111 C C . LEU A 1 628 ? 27.237 2.964 0.734 1.00 80.19 628 LEU A C 1
ATOM 5113 O O . LEU A 1 628 ? 26.264 2.989 1.488 1.00 80.19 628 LEU A O 1
ATOM 5117 N N . LEU A 1 629 ? 28.473 3.254 1.145 1.00 70.44 629 LEU A N 1
ATOM 5118 C CA . LEU A 1 629 ? 28.789 3.725 2.491 1.00 70.44 629 LEU A CA 1
ATOM 5119 C C . LEU A 1 629 ? 28.777 5.251 2.485 1.00 70.44 629 LEU A C 1
ATOM 5121 O O . LEU A 1 629 ? 29.720 5.882 2.014 1.00 70.44 629 LEU A O 1
ATOM 5125 N N . GLN A 1 630 ? 27.693 5.826 2.989 1.00 73.19 630 GLN A N 1
ATOM 5126 C CA . GLN A 1 630 ? 27.553 7.264 3.184 1.00 73.19 630 GLN A CA 1
ATOM 5127 C C . GLN A 1 630 ? 27.576 7.555 4.684 1.00 73.19 630 GLN A C 1
ATOM 5129 O O . GLN A 1 630 ? 27.078 6.760 5.480 1.00 73.19 630 GLN A O 1
ATOM 5134 N N . ASP A 1 631 ? 28.185 8.676 5.063 1.00 68.12 631 ASP A N 1
ATOM 5135 C CA . ASP A 1 631 ? 28.190 9.128 6.453 1.00 68.12 631 ASP A CA 1
ATOM 5136 C C . ASP A 1 631 ? 26.775 9.594 6.808 1.00 68.12 631 ASP A C 1
ATOM 5138 O O . ASP A 1 631 ? 26.261 10.541 6.209 1.00 68.12 631 ASP A O 1
ATOM 5142 N N . ILE A 1 632 ? 26.115 8.873 7.708 1.00 64.19 632 ILE A N 1
ATOM 5143 C CA . ILE A 1 632 ? 24.788 9.213 8.220 1.00 64.19 632 ILE A CA 1
ATOM 5144 C C . ILE A 1 632 ? 25.020 9.769 9.623 1.00 64.19 632 ILE A C 1
ATOM 5146 O O . ILE A 1 632 ? 25.767 9.174 10.404 1.00 64.19 632 ILE A O 1
ATOM 5150 N N . GLY A 1 633 ? 24.402 10.910 9.940 1.00 58.81 633 GLY A N 1
ATOM 5151 C CA . GLY A 1 633 ? 24.464 11.495 11.284 1.00 58.81 633 GLY A CA 1
ATOM 5152 C C . GLY A 1 633 ? 24.007 10.529 12.391 1.00 58.81 633 GLY A C 1
ATOM 5153 O O . GLY A 1 633 ? 23.564 9.412 12.126 1.00 58.81 633 GLY A O 1
ATOM 5154 N N . GLN A 1 634 ? 24.109 10.949 13.661 1.00 56.44 634 GLN A N 1
ATOM 5155 C CA . GLN A 1 634 ? 23.705 10.098 14.790 1.00 56.44 634 GLN A CA 1
ATOM 5156 C C . GLN A 1 634 ? 22.289 9.528 14.583 1.00 56.44 634 GLN A C 1
ATOM 5158 O O . GLN A 1 634 ? 21.369 10.302 14.306 1.00 56.44 634 GLN A O 1
ATOM 5163 N N . PRO A 1 635 ? 22.100 8.201 14.722 1.00 57.47 635 PRO A N 1
ATOM 5164 C CA . PRO A 1 635 ? 20.807 7.588 14.479 1.00 57.47 635 PRO A CA 1
ATOM 5165 C C . PRO A 1 635 ? 19.806 8.056 15.536 1.00 57.47 635 PRO A C 1
ATOM 5167 O O . PRO A 1 635 ? 20.043 7.943 16.740 1.00 57.47 635 PRO A O 1
ATOM 5170 N N . ILE A 1 636 ? 18.686 8.598 15.070 1.00 60.00 636 ILE A N 1
ATOM 5171 C CA . ILE A 1 636 ? 17.590 9.062 15.918 1.00 60.00 636 ILE A CA 1
ATOM 5172 C C . ILE A 1 636 ? 16.710 7.850 16.226 1.00 60.00 636 ILE A C 1
ATOM 5174 O O . ILE A 1 636 ? 16.289 7.149 15.309 1.00 60.00 636 ILE A O 1
ATOM 5178 N N . LEU A 1 637 ? 16.448 7.585 17.511 1.00 64.12 637 LEU A N 1
ATOM 5179 C CA . LEU A 1 637 ? 15.448 6.591 17.904 1.00 64.12 637 LEU A CA 1
ATOM 5180 C C . LEU A 1 637 ? 14.056 7.161 17.594 1.00 64.12 637 LEU A C 1
ATOM 5182 O O . LEU A 1 637 ? 13.726 8.222 18.128 1.00 64.12 637 LEU A O 1
ATOM 5186 N N . PRO A 1 638 ? 13.249 6.495 16.754 1.00 60.19 638 PRO A N 1
ATOM 5187 C CA . PRO A 1 638 ? 11.963 7.043 16.356 1.00 60.19 638 PRO A CA 1
ATOM 5188 C C . PRO A 1 638 ? 10.982 7.092 17.540 1.00 60.19 638 PRO A C 1
ATOM 5190 O O . PRO A 1 638 ? 10.791 6.102 18.251 1.00 60.19 638 PRO A O 1
ATOM 5193 N N . GLY A 1 639 ? 10.358 8.254 17.765 1.00 58.31 639 GLY A N 1
ATOM 5194 C CA . GLY A 1 639 ? 9.413 8.473 18.869 1.00 58.31 639 GLY A CA 1
ATOM 5195 C C . GLY A 1 639 ? 8.064 7.777 18.659 1.00 58.31 639 GLY A C 1
ATOM 5196 O O . GLY A 1 639 ? 7.394 7.429 19.625 1.00 58.31 639 GLY A O 1
ATOM 5197 N N . SER A 1 640 ? 7.697 7.515 17.403 1.00 52.66 640 SER A N 1
ATOM 5198 C CA . SER A 1 640 ? 6.460 6.822 17.007 1.00 52.66 640 SER A CA 1
ATOM 5199 C C . SER A 1 640 ? 6.482 5.304 17.209 1.00 52.66 640 SER A C 1
ATOM 5201 O O . SER A 1 640 ? 5.475 4.624 17.011 1.00 52.66 640 SER A O 1
ATOM 5203 N N . VAL A 1 641 ? 7.622 4.725 17.575 1.00 63.59 641 VAL A N 1
ATOM 5204 C CA . VAL A 1 641 ? 7.684 3.295 17.861 1.00 63.59 641 VAL A CA 1
ATOM 5205 C C . VAL A 1 641 ? 6.997 3.031 19.197 1.00 63.59 641 VAL A C 1
ATOM 5207 O O . VAL A 1 641 ? 7.306 3.668 20.202 1.00 63.59 641 VAL A O 1
ATOM 5210 N N . ASP A 1 642 ? 6.092 2.051 19.232 1.00 65.38 642 ASP A N 1
ATOM 5211 C CA . ASP A 1 642 ? 5.544 1.539 20.491 1.00 65.38 642 ASP A CA 1
ATOM 5212 C C . ASP A 1 642 ? 6.623 0.717 21.216 1.00 65.38 642 ASP A C 1
ATOM 5214 O O . ASP A 1 642 ? 6.662 -0.519 21.173 1.00 65.38 642 ASP A O 1
ATOM 5218 N N . TRP A 1 643 ? 7.552 1.426 21.859 1.00 73.06 643 TRP A N 1
ATOM 5219 C CA . TRP A 1 643 ? 8.664 0.842 22.606 1.00 73.06 643 TRP A CA 1
ATOM 5220 C C . TRP A 1 643 ? 8.169 -0.081 23.724 1.00 73.06 643 TRP A C 1
ATOM 5222 O O . TRP A 1 643 ? 8.816 -1.086 24.022 1.00 73.06 643 TRP A O 1
ATOM 5232 N N . ASN A 1 644 ? 6.984 0.191 24.279 1.00 69.00 644 ASN A N 1
ATOM 5233 C CA . ASN A 1 644 ? 6.336 -0.650 25.280 1.00 69.00 644 ASN A CA 1
ATOM 5234 C C . ASN A 1 644 ? 5.834 -1.976 24.682 1.00 69.00 644 ASN A C 1
ATOM 5236 O O . ASN A 1 644 ? 5.987 -3.033 25.306 1.00 69.00 644 ASN A O 1
ATOM 5240 N N . ALA A 1 645 ? 5.255 -1.967 23.480 1.00 66.94 645 ALA A N 1
ATOM 5241 C CA . ALA A 1 645 ? 4.860 -3.189 22.778 1.00 66.94 645 ALA A CA 1
ATOM 5242 C C . ALA A 1 645 ? 6.068 -4.014 22.315 1.00 66.94 645 ALA A C 1
ATOM 5244 O O . ALA A 1 645 ? 6.056 -5.242 22.474 1.00 66.94 645 ALA A O 1
ATOM 5245 N N . LEU A 1 646 ? 7.127 -3.371 21.807 1.00 72.62 646 LEU A N 1
ATOM 5246 C CA . LEU A 1 646 ? 8.383 -4.061 21.490 1.00 72.62 646 LEU A CA 1
ATOM 5247 C C . LEU A 1 646 ? 8.997 -4.679 22.749 1.00 72.62 646 LEU A C 1
ATOM 5249 O O . LEU A 1 646 ? 9.396 -5.841 22.716 1.00 72.62 646 LEU A O 1
ATOM 5253 N N . TYR A 1 647 ? 8.996 -3.964 23.875 1.00 80.31 647 TYR A N 1
ATOM 5254 C CA . TYR A 1 647 ? 9.464 -4.493 25.155 1.00 80.31 647 TYR A CA 1
ATOM 5255 C C . TYR A 1 647 ? 8.692 -5.751 25.573 1.00 80.31 647 TYR A C 1
ATOM 5257 O O . TYR A 1 647 ? 9.293 -6.791 25.853 1.00 80.31 647 TYR A O 1
ATOM 5265 N N . LYS A 1 648 ? 7.352 -5.705 25.546 1.00 74.50 648 LYS A N 1
ATOM 5266 C CA . LYS A 1 648 ? 6.501 -6.865 25.871 1.00 74.50 648 LYS A CA 1
ATOM 5267 C C . LYS A 1 648 ? 6.785 -8.057 24.957 1.00 74.50 648 LYS A C 1
ATOM 5269 O O . LYS A 1 648 ? 6.922 -9.180 25.443 1.00 74.50 648 LYS A O 1
ATOM 5274 N N . SER A 1 649 ? 6.916 -7.812 23.656 1.00 72.69 649 SER A N 1
ATOM 5275 C CA . SER A 1 649 ? 7.211 -8.848 22.659 1.00 72.69 649 SER A CA 1
ATOM 5276 C C . SER A 1 649 ? 8.601 -9.456 22.870 1.00 72.69 649 SER A C 1
ATOM 5278 O O . SER A 1 649 ? 8.760 -10.677 22.847 1.00 72.69 649 SER A O 1
ATOM 5280 N N . ALA A 1 650 ? 9.604 -8.633 23.180 1.00 76.50 650 ALA A N 1
ATOM 5281 C CA . ALA A 1 650 ? 10.954 -9.091 23.485 1.00 76.50 650 ALA A CA 1
ATOM 5282 C C . ALA A 1 650 ? 11.004 -9.940 24.763 1.00 76.50 650 ALA A C 1
ATOM 5284 O O . ALA A 1 650 ? 11.684 -10.968 24.782 1.00 76.50 650 ALA A O 1
ATOM 5285 N N . ILE A 1 651 ? 10.243 -9.575 25.803 1.00 80.06 651 ILE A N 1
ATOM 5286 C CA . ILE A 1 651 ? 10.106 -10.395 27.016 1.00 80.06 651 ILE A CA 1
ATOM 5287 C C . ILE A 1 651 ? 9.495 -11.760 26.687 1.00 80.06 651 ILE A C 1
ATOM 5289 O O . ILE A 1 651 ? 9.955 -12.771 27.218 1.00 80.06 651 ILE A O 1
ATOM 5293 N N . LEU A 1 652 ? 8.466 -11.813 25.835 1.00 76.31 652 LEU A N 1
ATOM 5294 C CA . LEU A 1 652 ? 7.854 -13.080 25.420 1.00 76.31 652 LEU A CA 1
ATOM 5295 C C . LEU A 1 652 ? 8.868 -13.975 24.699 1.00 76.31 652 LEU A C 1
ATOM 5297 O O . LEU A 1 652 ? 9.006 -15.143 25.064 1.00 76.31 652 LEU A O 1
ATOM 5301 N N . LEU A 1 653 ? 9.634 -13.419 23.756 1.00 74.06 653 LEU A N 1
ATOM 5302 C CA . LEU A 1 653 ? 10.711 -14.138 23.065 1.00 74.06 653 LEU A CA 1
ATOM 5303 C C . LEU A 1 653 ? 11.788 -14.626 24.046 1.00 74.06 653 LEU A C 1
ATOM 5305 O O . LEU A 1 653 ? 12.207 -15.783 23.984 1.00 74.06 653 LEU A O 1
ATOM 5309 N N . PHE A 1 654 ? 12.184 -13.790 25.009 1.00 81.94 654 PHE A N 1
ATOM 5310 C CA . PHE A 1 654 ? 13.143 -14.176 26.043 1.00 81.94 654 PHE A CA 1
ATOM 5311 C C . PHE A 1 654 ? 12.612 -15.320 26.919 1.00 81.94 654 PHE A C 1
ATOM 5313 O O . PHE A 1 654 ? 13.323 -16.295 27.184 1.00 81.94 654 PHE A O 1
ATOM 5320 N N . LYS A 1 655 ? 11.346 -15.260 27.341 1.00 79.12 655 LYS A N 1
ATOM 5321 C CA . LYS A 1 655 ? 10.694 -16.334 28.110 1.00 79.12 655 LYS A CA 1
ATOM 5322 C C . LYS A 1 655 ? 10.569 -17.631 27.308 1.00 79.12 655 LYS A C 1
ATOM 5324 O O . LYS A 1 655 ? 10.681 -18.702 27.897 1.00 79.12 655 LYS A O 1
ATOM 5329 N N . ALA A 1 656 ? 10.417 -17.540 25.988 1.00 76.31 656 ALA A N 1
ATOM 5330 C CA . ALA A 1 656 ? 10.432 -18.680 25.072 1.00 76.31 656 ALA A CA 1
ATOM 5331 C C . ALA A 1 656 ? 11.839 -19.270 24.830 1.00 76.31 656 ALA A C 1
ATOM 5333 O O . ALA A 1 656 ? 11.968 -20.279 24.142 1.00 76.31 656 ALA A O 1
ATOM 5334 N N . GLY A 1 657 ? 12.892 -18.679 25.408 1.00 81.31 657 GLY A N 1
ATOM 5335 C CA . GLY A 1 657 ? 14.264 -19.190 25.341 1.00 81.31 657 GLY A CA 1
ATOM 5336 C C . GLY A 1 657 ? 15.176 -18.464 24.352 1.00 81.31 657 GLY A C 1
ATOM 5337 O O . GLY A 1 657 ? 16.361 -18.784 24.294 1.00 81.31 657 GLY A O 1
ATOM 5338 N N . GLU A 1 658 ? 14.684 -17.460 23.623 1.00 83.69 658 GLU A N 1
ATOM 5339 C CA . GLU A 1 658 ? 15.523 -16.658 22.729 1.00 83.69 658 GLU A CA 1
ATOM 5340 C C . GLU A 1 658 ? 16.466 -15.745 23.538 1.00 83.69 658 GLU A C 1
ATOM 5342 O O . GLU A 1 658 ? 16.079 -15.159 24.552 1.00 83.69 658 GLU A O 1
ATOM 5347 N N . ARG A 1 659 ? 17.739 -15.656 23.140 1.00 86.12 659 ARG A N 1
ATOM 5348 C CA . ARG A 1 659 ? 18.795 -14.903 23.856 1.00 86.12 659 ARG A CA 1
ATOM 5349 C C . ARG A 1 659 ? 19.555 -13.930 22.961 1.00 86.12 659 ARG A C 1
ATOM 5351 O O . ARG A 1 659 ? 20.423 -13.217 23.461 1.00 86.12 659 ARG A O 1
ATOM 5358 N N . LYS A 1 660 ? 19.241 -13.886 21.667 1.00 82.31 660 LYS A N 1
ATOM 5359 C CA . LYS A 1 660 ? 19.866 -13.005 20.673 1.00 82.31 660 LYS A CA 1
ATOM 5360 C C . LYS A 1 660 ? 18.885 -11.990 20.086 1.00 82.31 660 LYS A C 1
ATOM 5362 O O . LYS A 1 660 ? 19.112 -11.479 18.994 1.00 82.31 660 LYS A O 1
ATOM 5367 N N . THR A 1 661 ? 17.796 -11.704 20.799 1.00 80.56 661 THR A N 1
ATOM 5368 C CA . THR A 1 661 ? 16.811 -10.701 20.386 1.00 80.56 661 THR A CA 1
ATOM 5369 C C . THR A 1 661 ? 17.455 -9.317 20.306 1.00 80.56 661 THR A C 1
ATOM 5371 O O . THR A 1 661 ? 18.141 -8.887 21.236 1.00 80.56 661 THR A O 1
ATOM 5374 N N . ALA A 1 662 ? 17.202 -8.603 19.218 1.00 81.62 662 ALA A N 1
ATOM 5375 C CA . ALA A 1 662 ? 17.647 -7.236 19.012 1.00 81.62 662 ALA A CA 1
ATOM 5376 C C . ALA A 1 662 ? 16.516 -6.364 18.478 1.00 81.62 662 ALA A C 1
ATOM 5378 O O . ALA A 1 662 ? 15.635 -6.848 17.771 1.00 81.62 662 ALA A O 1
ATOM 5379 N N . ILE A 1 663 ? 16.588 -5.073 18.774 1.00 78.56 663 ILE A N 1
ATOM 5380 C CA . ILE A 1 663 ? 15.896 -4.025 18.040 1.00 78.56 663 ILE A CA 1
ATOM 5381 C C . ILE A 1 663 ? 16.738 -3.732 16.804 1.00 78.56 663 ILE A C 1
ATOM 5383 O O . ILE A 1 663 ? 17.886 -3.299 16.918 1.00 78.56 663 ILE A O 1
ATOM 5387 N N . ILE A 1 664 ? 16.177 -3.992 15.634 1.00 74.38 664 ILE A N 1
ATOM 5388 C CA . ILE A 1 664 ? 16.801 -3.696 14.350 1.00 74.38 664 ILE A CA 1
ATOM 5389 C C . ILE A 1 664 ? 16.222 -2.380 13.856 1.00 74.38 664 ILE A C 1
ATOM 5391 O O . ILE A 1 664 ? 15.002 -2.259 13.753 1.00 74.38 664 ILE A O 1
ATOM 5395 N N . ILE A 1 665 ? 17.104 -1.425 13.562 1.00 71.62 665 ILE A N 1
ATOM 5396 C CA . ILE A 1 665 ? 16.754 -0.133 12.968 1.00 71.62 665 ILE A CA 1
ATOM 5397 C C . ILE A 1 665 ? 17.394 -0.064 11.582 1.00 71.62 665 ILE A C 1
ATOM 5399 O O . ILE A 1 665 ? 18.626 -0.075 11.441 1.00 71.62 665 ILE A O 1
ATOM 5403 N N . SER A 1 666 ? 16.557 -0.052 10.552 1.00 64.88 666 SER A N 1
ATOM 5404 C CA . SER A 1 666 ? 16.983 0.064 9.158 1.00 64.88 666 SER A CA 1
ATOM 5405 C C . SER A 1 666 ? 17.433 1.500 8.816 1.00 64.88 666 SER A C 1
ATOM 5407 O O . SER A 1 666 ? 17.107 2.450 9.534 1.00 64.88 666 SER A O 1
ATOM 5409 N N . PRO A 1 667 ? 18.142 1.697 7.687 1.00 61.28 667 PRO A N 1
ATOM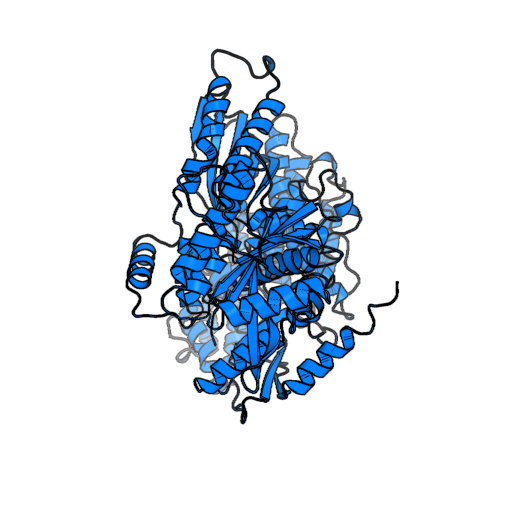 5410 C CA . PRO A 1 667 ? 18.513 3.031 7.209 1.00 61.28 667 PRO A CA 1
ATOM 5411 C C . PRO A 1 667 ? 17.343 3.988 6.929 1.00 61.28 667 PRO A C 1
ATOM 5413 O O . PRO A 1 667 ? 17.558 5.196 6.948 1.00 61.28 667 PRO A O 1
ATOM 5416 N N . ASN A 1 668 ? 16.131 3.486 6.659 1.00 56.97 668 ASN A N 1
ATOM 5417 C CA . ASN A 1 668 ? 14.922 4.314 6.514 1.00 56.97 668 ASN A CA 1
ATOM 5418 C C . ASN A 1 668 ? 14.155 4.523 7.838 1.00 56.97 668 ASN A C 1
ATOM 5420 O O . ASN A 1 668 ? 13.088 5.130 7.829 1.00 56.97 668 ASN A O 1
ATOM 5424 N N . GLY A 1 669 ? 14.686 4.047 8.971 1.00 62.03 669 GLY A N 1
ATOM 5425 C CA . GLY A 1 669 ? 14.096 4.232 10.301 1.00 62.03 669 GLY A CA 1
ATOM 5426 C C . GLY A 1 669 ? 13.078 3.166 10.720 1.00 62.03 669 GLY A C 1
ATOM 5427 O O . GLY A 1 669 ? 12.587 3.222 11.851 1.00 62.03 669 GLY A O 1
ATOM 5428 N N . GLU A 1 670 ? 12.787 2.170 9.872 1.00 64.75 670 GLU A N 1
ATOM 5429 C CA . GLU A 1 670 ? 11.984 1.009 10.274 1.00 64.75 670 GLU A CA 1
ATOM 5430 C C . GLU A 1 670 ? 12.613 0.338 11.483 1.00 64.75 670 GLU A C 1
ATOM 5432 O O . GLU A 1 670 ? 13.797 -0.001 11.496 1.00 64.75 670 GLU A O 1
ATOM 5437 N N . THR A 1 671 ? 11.787 0.145 12.504 1.00 69.25 671 THR A N 1
ATOM 5438 C CA . THR A 1 671 ? 12.206 -0.416 13.778 1.00 69.25 671 THR A CA 1
ATOM 5439 C C . THR A 1 671 ? 11.383 -1.657 14.070 1.00 69.25 671 THR A C 1
ATOM 5441 O O . THR A 1 671 ? 10.154 -1.612 14.091 1.00 69.25 671 THR A O 1
ATOM 5444 N N . GLY A 1 672 ? 12.061 -2.770 14.328 1.00 71.56 672 GLY A N 1
ATOM 5445 C CA . GLY A 1 672 ? 11.415 -4.038 14.654 1.00 71.56 672 GLY A CA 1
ATOM 5446 C C . GLY A 1 672 ? 12.266 -4.905 15.569 1.00 71.56 672 GLY A C 1
ATOM 5447 O O . GLY A 1 672 ? 13.418 -4.583 15.855 1.00 71.56 672 GLY A O 1
ATOM 5448 N N . LEU A 1 673 ? 11.700 -6.021 16.032 1.00 74.62 673 LEU A N 1
ATOM 5449 C CA . LEU A 1 673 ? 12.482 -7.058 16.703 1.00 74.62 673 LEU A CA 1
ATOM 5450 C C . LEU A 1 673 ? 13.025 -8.048 15.678 1.00 74.62 673 LEU A C 1
ATOM 5452 O O . LEU A 1 673 ? 12.304 -8.506 14.797 1.00 74.62 673 LEU A O 1
ATOM 5456 N N . GLY A 1 674 ? 14.279 -8.435 15.849 1.00 72.81 674 GLY A N 1
ATOM 5457 C CA . GLY A 1 674 ? 14.897 -9.517 15.101 1.00 72.81 674 GLY A CA 1
ATOM 5458 C C . GLY A 1 674 ? 15.912 -10.269 15.946 1.00 72.81 674 GLY A C 1
ATOM 5459 O O . GLY A 1 674 ? 15.965 -10.120 17.169 1.00 72.81 674 GLY A O 1
ATOM 5460 N N . LYS A 1 675 ? 16.718 -11.097 15.285 1.00 72.88 675 LYS A N 1
ATOM 5461 C CA . LYS A 1 675 ? 17.826 -11.822 15.908 1.00 72.88 675 LYS A CA 1
ATOM 5462 C C . LYS A 1 675 ? 19.132 -11.341 15.307 1.00 72.88 675 LYS A C 1
ATOM 5464 O O . LYS A 1 675 ? 19.219 -11.189 14.092 1.00 72.88 675 LYS A O 1
ATOM 5469 N N . ILE A 1 676 ? 20.135 -11.137 16.150 1.00 73.69 676 ILE A N 1
ATOM 5470 C CA . ILE A 1 676 ? 21.479 -10.782 15.692 1.00 73.69 676 ILE A CA 1
ATOM 5471 C C . ILE A 1 676 ? 22.390 -11.997 15.656 1.00 73.69 676 ILE A C 1
ATOM 5473 O O . ILE A 1 676 ? 22.346 -12.859 16.539 1.00 73.69 676 ILE A O 1
ATOM 5477 N N . ASP A 1 677 ? 23.272 -12.023 14.665 1.00 66.31 677 ASP A N 1
ATOM 5478 C CA . ASP A 1 677 ? 24.317 -13.031 14.578 1.00 66.31 677 ASP A CA 1
ATOM 5479 C C . ASP A 1 677 ? 25.574 -12.559 15.318 1.00 66.31 677 ASP A C 1
ATOM 5481 O O . ASP A 1 677 ? 26.556 -12.092 14.748 1.00 66.31 677 ASP A O 1
ATOM 5485 N N . THR A 1 678 ? 25.502 -12.601 16.648 1.00 66.56 678 THR A N 1
ATOM 5486 C CA . THR A 1 678 ? 26.632 -12.296 17.530 1.00 66.56 678 THR A CA 1
ATOM 5487 C C . THR A 1 678 ? 26.982 -13.490 18.413 1.00 66.56 678 THR A C 1
ATOM 5489 O O . THR A 1 678 ? 26.161 -14.378 18.675 1.00 66.56 678 THR A O 1
ATOM 5492 N N . ILE A 1 679 ? 28.217 -13.485 18.912 1.00 67.50 679 ILE A N 1
ATOM 5493 C CA . ILE A 1 679 ? 28.722 -14.422 19.923 1.00 67.50 679 ILE A CA 1
ATOM 5494 C C . ILE A 1 679 ? 28.160 -14.071 21.317 1.00 67.50 679 ILE A C 1
ATOM 5496 O O . ILE A 1 679 ? 28.144 -14.902 22.221 1.00 67.50 679 ILE A O 1
ATOM 5500 N N . MET A 1 680 ? 27.694 -12.832 21.503 1.00 73.94 680 MET A N 1
ATOM 5501 C CA . MET A 1 680 ? 27.117 -12.349 22.759 1.00 73.94 680 MET A CA 1
ATOM 5502 C C . MET A 1 680 ? 25.686 -12.872 22.984 1.00 73.94 680 MET A C 1
ATOM 5504 O O . MET A 1 680 ? 24.999 -13.317 22.067 1.00 73.94 680 MET A O 1
ATOM 5508 N N . SER A 1 681 ? 25.212 -12.833 24.229 1.00 83.75 681 SER A N 1
ATOM 5509 C CA . SER A 1 681 ? 23.839 -13.209 24.591 1.00 83.75 681 SER A CA 1
ATOM 5510 C C . SER A 1 681 ? 23.259 -12.253 25.633 1.00 83.75 681 SER A C 1
ATOM 5512 O O . SER A 1 681 ? 23.988 -11.613 26.405 1.00 83.75 681 SER A O 1
ATOM 5514 N N . LEU A 1 682 ? 21.934 -12.134 25.632 1.00 86.00 682 LEU A N 1
ATOM 5515 C CA . LEU A 1 682 ? 21.180 -11.450 26.676 1.00 86.00 682 LEU A CA 1
ATOM 5516 C C . LEU A 1 682 ? 21.201 -12.305 27.945 1.00 86.00 682 LEU A C 1
ATOM 5518 O O . LEU A 1 682 ? 20.901 -13.498 27.908 1.00 86.00 682 LEU A O 1
ATOM 5522 N N . ASN A 1 683 ? 21.560 -11.693 29.066 1.00 87.19 683 ASN A N 1
ATOM 5523 C CA . ASN A 1 683 ? 21.679 -12.359 30.361 1.00 87.19 683 ASN A CA 1
ATOM 5524 C C . ASN A 1 683 ? 20.412 -12.181 31.204 1.00 87.19 683 ASN A C 1
ATOM 5526 O O . ASN A 1 683 ? 20.166 -12.969 32.116 1.00 87.19 683 ASN A O 1
ATOM 5530 N N . SER A 1 684 ? 19.596 -11.169 30.903 1.00 88.69 684 SER A N 1
ATOM 5531 C CA . SER A 1 684 ? 18.323 -10.911 31.573 1.00 88.69 684 SER A CA 1
ATOM 5532 C C . SER A 1 684 ? 17.262 -10.413 30.588 1.00 88.69 684 SER A C 1
ATOM 5534 O O . SER A 1 684 ? 17.576 -9.947 29.496 1.00 88.69 684 SER A O 1
ATOM 5536 N N . GLN A 1 685 ? 15.994 -10.482 31.005 1.00 86.19 685 GLN A N 1
ATOM 5537 C CA . GLN A 1 685 ? 14.853 -9.934 30.257 1.00 86.19 685 GLN A CA 1
ATOM 5538 C C . GLN A 1 685 ? 14.843 -8.392 30.189 1.00 86.19 685 GLN A C 1
ATOM 5540 O O . GLN A 1 685 ? 14.035 -7.815 29.470 1.00 86.19 685 GLN A O 1
ATOM 5545 N N . GLU A 1 686 ? 15.703 -7.725 30.965 1.00 86.62 686 GLU A N 1
ATOM 5546 C CA . GLU A 1 686 ? 15.842 -6.262 30.982 1.00 86.62 686 GLU A CA 1
ATOM 5547 C C . GLU A 1 686 ? 16.866 -5.760 29.957 1.00 86.62 686 GLU A C 1
ATOM 5549 O O . GLU A 1 686 ? 16.962 -4.558 29.716 1.00 86.62 686 GLU A O 1
ATOM 5554 N N . GLU A 1 687 ? 17.627 -6.668 29.346 1.00 88.25 687 GLU A N 1
ATOM 5555 C CA . GLU A 1 687 ? 18.613 -6.355 28.319 1.00 88.25 687 GLU A CA 1
ATOM 5556 C C . GLU A 1 687 ? 18.035 -6.570 26.914 1.00 88.25 687 GLU A C 1
ATOM 5558 O O . GLU A 1 687 ? 17.215 -7.461 26.682 1.00 88.25 687 GLU A O 1
ATOM 5563 N N . ILE A 1 688 ? 18.521 -5.785 25.955 1.00 86.88 688 ILE A N 1
ATOM 5564 C CA . ILE A 1 688 ? 18.235 -5.940 24.528 1.00 86.88 688 ILE A CA 1
ATOM 5565 C C . ILE A 1 688 ? 19.453 -5.499 23.718 1.00 86.88 688 ILE A C 1
ATOM 5567 O O . ILE A 1 688 ? 20.224 -4.634 24.142 1.00 86.88 688 ILE A O 1
ATOM 5571 N N . PHE A 1 689 ? 19.645 -6.094 22.546 1.00 84.81 689 PHE A N 1
ATOM 5572 C CA . PHE A 1 689 ? 20.588 -5.550 21.579 1.00 84.81 689 PHE A CA 1
ATOM 5573 C C . PHE A 1 689 ? 19.910 -4.479 20.722 1.00 84.81 689 PHE A C 1
ATOM 5575 O O . PHE A 1 689 ? 18.727 -4.587 20.427 1.00 84.81 689 PHE A O 1
ATOM 5582 N N . ILE A 1 690 ? 20.643 -3.459 20.296 1.00 79.81 690 ILE A N 1
ATOM 5583 C CA . ILE A 1 690 ? 20.201 -2.480 19.303 1.00 79.81 690 ILE A CA 1
ATOM 5584 C C . ILE A 1 690 ? 21.185 -2.567 18.149 1.00 79.81 690 ILE A C 1
ATOM 5586 O O . ILE A 1 690 ? 22.381 -2.363 18.355 1.00 79.81 690 ILE A O 1
ATOM 5590 N N . GLN A 1 691 ? 20.689 -2.893 16.962 1.00 75.50 691 GLN A N 1
ATOM 5591 C CA . GLN A 1 691 ? 21.486 -2.989 15.750 1.00 75.50 691 GLN A CA 1
ATOM 5592 C C . GLN A 1 691 ? 21.036 -1.908 14.771 1.00 75.50 691 GLN A C 1
ATOM 5594 O O . GLN A 1 691 ? 19.912 -1.931 14.268 1.00 75.50 691 GLN A O 1
ATOM 5599 N N . PHE A 1 692 ? 21.938 -0.974 14.485 1.00 68.81 692 PHE A N 1
ATOM 5600 C CA . PHE A 1 692 ? 21.744 0.018 13.432 1.00 68.81 692 PHE A CA 1
ATOM 5601 C C . PHE A 1 692 ? 22.325 -0.500 12.124 1.00 68.81 692 PHE A C 1
ATOM 5603 O O . PHE A 1 692 ? 23.427 -1.054 12.115 1.00 68.81 692 PHE A O 1
ATOM 5610 N N . ASN A 1 693 ? 21.623 -0.274 11.012 1.00 61.50 693 ASN A N 1
ATOM 5611 C CA . ASN A 1 693 ? 22.133 -0.567 9.671 1.00 61.50 693 ASN A CA 1
ATOM 5612 C C . ASN A 1 693 ? 22.577 -2.037 9.507 1.00 61.50 693 ASN A C 1
ATOM 5614 O O . ASN A 1 693 ? 23.610 -2.311 8.899 1.00 61.50 693 ASN A O 1
ATOM 5618 N N . ALA A 1 694 ? 21.771 -2.978 10.021 1.00 49.47 694 ALA A N 1
ATOM 5619 C CA . ALA A 1 694 ? 22.030 -4.425 10.157 1.00 49.47 694 ALA A CA 1
ATOM 5620 C C . ALA A 1 694 ? 22.477 -5.190 8.891 1.00 49.47 694 ALA A C 1
ATOM 5622 O O . ALA A 1 694 ? 22.775 -6.380 8.944 1.00 49.47 694 ALA A O 1
ATOM 5623 N N . ARG A 1 695 ? 22.520 -4.530 7.732 1.00 47.31 695 ARG A N 1
ATOM 5624 C CA . ARG A 1 695 ? 23.019 -5.095 6.481 1.00 47.31 695 ARG A CA 1
ATOM 5625 C C . ARG A 1 695 ? 24.351 -4.491 6.033 1.00 47.31 695 ARG A C 1
ATOM 5627 O O . ARG A 1 695 ? 24.672 -4.688 4.886 1.00 47.31 695 ARG A O 1
ATOM 5634 N N . ASN A 1 696 ? 25.157 -3.801 6.842 1.00 43.62 696 ASN A N 1
ATOM 5635 C CA . ASN A 1 696 ? 26.491 -3.332 6.413 1.00 43.62 696 ASN A CA 1
ATOM 5636 C C . ASN A 1 696 ? 27.603 -3.922 7.297 1.00 43.62 696 ASN A C 1
ATOM 5638 O O . ASN A 1 696 ? 27.861 -3.448 8.397 1.00 43.62 696 ASN A O 1
ATOM 5642 N N . THR A 1 697 ? 28.308 -4.933 6.783 1.00 42.94 697 THR A N 1
ATOM 5643 C CA . THR A 1 697 ? 29.193 -5.869 7.515 1.00 42.94 697 THR A CA 1
ATOM 5644 C C . THR A 1 697 ? 30.484 -5.305 8.119 1.00 42.94 697 THR A C 1
ATOM 5646 O O . THR A 1 697 ? 31.324 -6.075 8.569 1.00 42.94 697 THR A O 1
ATOM 5649 N N . TRP A 1 698 ? 30.680 -3.987 8.164 1.00 36.44 698 TRP A N 1
ATOM 5650 C CA . TRP A 1 698 ? 31.931 -3.404 8.680 1.00 36.44 698 TRP A CA 1
ATOM 5651 C C . TRP A 1 698 ? 31.724 -2.335 9.760 1.00 36.44 698 TRP A C 1
ATOM 5653 O O . TRP A 1 698 ? 32.676 -1.977 10.446 1.00 36.44 698 TRP A O 1
ATOM 5663 N N . LEU A 1 699 ? 30.486 -1.872 9.958 1.00 43.78 699 LEU A N 1
ATOM 5664 C CA . LEU A 1 699 ? 30.095 -0.881 10.970 1.00 43.78 699 LEU A CA 1
ATOM 5665 C C . LEU A 1 699 ? 28.729 -1.253 11.569 1.00 43.78 699 LEU A C 1
ATOM 5667 O O . LEU A 1 699 ? 27.865 -0.401 11.767 1.00 43.78 699 LEU A O 1
ATOM 5671 N N . GLU A 1 700 ? 28.512 -2.540 11.849 1.00 55.44 700 GLU A N 1
ATOM 5672 C CA . GLU A 1 700 ? 27.372 -2.954 12.664 1.00 55.44 700 GLU A CA 1
ATOM 5673 C C . GLU A 1 700 ? 27.578 -2.417 14.081 1.00 55.44 700 GLU A C 1
ATOM 5675 O O . GLU A 1 700 ? 28.272 -3.011 14.910 1.00 55.44 700 GLU A O 1
ATOM 5680 N N . MET A 1 701 ? 26.983 -1.263 14.373 1.00 55.84 701 MET A N 1
ATOM 5681 C CA . MET A 1 701 ? 26.858 -0.797 15.746 1.00 55.84 701 MET A CA 1
ATOM 5682 C C . MET A 1 701 ? 25.797 -1.653 16.426 1.00 55.84 701 MET A C 1
ATOM 5684 O O . MET A 1 701 ? 24.617 -1.312 16.443 1.00 55.84 701 MET A O 1
ATOM 5688 N N . THR A 1 702 ? 26.240 -2.795 16.949 1.00 66.94 702 THR A N 1
ATOM 5689 C CA . THR A 1 702 ? 25.458 -3.610 17.873 1.00 66.94 702 THR A CA 1
ATOM 5690 C C . THR A 1 702 ? 25.758 -3.137 19.286 1.00 66.94 702 THR A C 1
ATOM 5692 O O . THR A 1 702 ? 26.841 -3.375 19.824 1.00 66.94 702 THR A O 1
ATOM 5695 N N . LEU A 1 703 ? 24.796 -2.456 19.893 1.00 74.50 703 LEU A N 1
ATOM 5696 C CA . LEU A 1 703 ? 24.871 -2.019 21.280 1.00 74.50 703 LEU A CA 1
ATOM 5697 C C . LEU A 1 703 ? 24.068 -2.980 22.144 1.00 74.50 703 LEU A C 1
ATOM 5699 O O . LEU A 1 703 ? 22.937 -3.312 21.811 1.00 74.50 703 LEU A O 1
ATOM 5703 N N . LYS A 1 704 ? 24.628 -3.418 23.269 1.00 83.12 704 LYS A N 1
ATOM 5704 C CA . LYS A 1 704 ? 23.856 -4.088 24.316 1.00 83.12 704 LYS A CA 1
ATOM 5705 C C . LYS A 1 704 ? 23.407 -3.030 25.3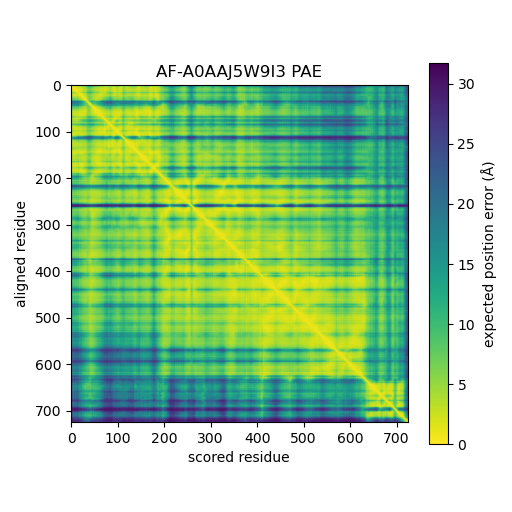17 1.00 83.12 704 LYS A C 1
ATOM 5707 O O . LYS A 1 704 ? 24.254 -2.394 25.940 1.00 83.12 704 LYS A O 1
ATOM 5712 N N . GLU A 1 705 ? 22.104 -2.833 25.460 1.00 84.38 705 GLU A N 1
ATOM 5713 C CA . GLU A 1 705 ? 21.525 -1.798 26.321 1.00 84.38 705 GLU A CA 1
ATOM 5714 C C . GLU A 1 705 ? 20.435 -2.370 27.236 1.00 84.38 705 GLU A C 1
ATOM 5716 O O . GLU A 1 705 ? 19.941 -3.482 27.044 1.00 84.38 705 GLU A O 1
ATOM 5721 N N . ASN A 1 706 ? 20.086 -1.601 28.270 1.00 87.25 706 ASN A N 1
ATOM 5722 C CA . ASN A 1 706 ? 18.964 -1.905 29.156 1.00 87.25 706 ASN A CA 1
ATOM 5723 C C . ASN A 1 706 ? 17.698 -1.202 28.644 1.00 87.25 706 ASN A C 1
ATOM 5725 O O . ASN A 1 706 ? 17.765 -0.034 28.254 1.00 87.25 706 ASN A O 1
ATOM 5729 N N . TRP A 1 707 ? 16.553 -1.884 28.686 1.00 83.00 707 TRP A N 1
ATOM 5730 C CA . TRP A 1 707 ? 15.264 -1.346 28.240 1.00 83.00 707 TRP A CA 1
ATOM 5731 C C . TRP A 1 707 ? 14.900 -0.013 28.894 1.00 83.00 707 TRP A C 1
ATOM 5733 O O . TRP A 1 707 ? 14.426 0.882 28.198 1.00 83.00 707 TRP A O 1
ATOM 5743 N N . GLN A 1 708 ? 15.200 0.173 30.183 1.00 79.81 708 GLN A N 1
ATOM 5744 C CA . GLN A 1 708 ? 14.919 1.429 30.880 1.00 79.81 708 GLN A CA 1
ATOM 5745 C C . GLN A 1 708 ? 15.650 2.608 30.229 1.00 79.81 708 GLN A C 1
ATOM 5747 O O . GLN A 1 708 ? 15.054 3.650 30.002 1.00 79.81 708 GLN A O 1
ATOM 5752 N N . LYS A 1 709 ? 16.910 2.422 29.814 1.00 80.25 709 LYS A N 1
ATOM 5753 C CA . LYS A 1 709 ? 17.676 3.478 29.135 1.00 80.25 709 LYS A CA 1
ATOM 5754 C C . LYS A 1 709 ? 17.114 3.832 27.760 1.00 80.25 709 LYS A C 1
ATOM 5756 O O . LYS A 1 709 ? 17.269 4.968 27.321 1.00 80.25 709 LYS A O 1
ATOM 5761 N N . ILE A 1 710 ? 16.520 2.867 27.058 1.00 77.56 710 ILE A N 1
ATOM 5762 C CA . ILE A 1 710 ? 15.863 3.113 25.768 1.00 77.56 710 ILE A CA 1
ATOM 5763 C C . ILE A 1 710 ? 14.608 3.949 26.010 1.00 77.56 710 ILE A C 1
ATOM 5765 O O . ILE A 1 710 ? 14.454 5.003 25.396 1.00 77.56 710 ILE A O 1
ATOM 5769 N N . LEU A 1 711 ? 13.782 3.534 26.974 1.00 72.19 711 LEU A N 1
ATOM 5770 C CA . LEU A 1 711 ? 12.568 4.245 27.368 1.00 72.19 711 LEU A CA 1
ATOM 5771 C C . LEU A 1 711 ? 12.875 5.675 27.845 1.00 72.19 711 LEU A C 1
ATOM 5773 O O . LEU A 1 711 ? 12.211 6.609 27.399 1.00 72.19 711 LEU A O 1
ATOM 5777 N N . ASP A 1 712 ? 13.930 5.879 28.637 1.00 71.81 712 ASP A N 1
ATOM 5778 C CA . ASP A 1 712 ? 14.389 7.198 29.108 1.00 71.81 712 ASP A CA 1
ATOM 5779 C C . ASP A 1 712 ? 14.846 8.113 27.948 1.00 71.81 712 ASP A C 1
ATOM 5781 O O . ASP A 1 712 ? 14.537 9.305 27.911 1.00 71.81 712 ASP A O 1
ATOM 5785 N N . ARG A 1 713 ? 15.558 7.565 26.949 1.00 68.31 713 ARG A N 1
ATOM 5786 C CA . ARG A 1 713 ? 15.993 8.330 25.761 1.00 68.31 713 ARG A CA 1
ATOM 5787 C C . ARG A 1 713 ? 14.831 8.700 24.851 1.00 68.31 713 ARG A C 1
ATOM 5789 O O . ARG A 1 713 ? 14.861 9.762 24.234 1.00 68.31 713 ARG A O 1
ATOM 5796 N N . THR A 1 714 ? 13.825 7.837 24.768 1.00 61.94 714 THR A N 1
ATOM 5797 C CA . THR A 1 714 ? 12.618 8.120 23.990 1.00 61.94 714 THR A CA 1
ATOM 5798 C C . THR A 1 714 ? 11.716 9.110 24.724 1.00 61.94 714 THR A C 1
ATOM 5800 O O . THR A 1 714 ? 11.199 10.018 24.088 1.00 61.94 714 THR A O 1
ATOM 5803 N N . SER A 1 715 ? 11.616 9.050 26.058 1.00 47.66 715 SER A N 1
ATOM 5804 C CA . SER A 1 715 ? 10.737 9.929 26.847 1.00 47.66 715 SER A CA 1
ATOM 5805 C C . SER A 1 715 ? 11.166 11.411 26.842 1.00 47.66 715 SER A C 1
ATOM 5807 O O . SER A 1 715 ? 10.311 12.293 26.895 1.00 47.66 715 SER A O 1
ATOM 5809 N N . HIS A 1 716 ? 12.457 11.725 26.669 1.00 39.94 716 HIS A N 1
ATOM 5810 C CA . HIS A 1 716 ? 12.952 13.111 26.567 1.00 39.94 716 HIS A CA 1
ATOM 5811 C C . HIS A 1 716 ? 12.647 13.843 25.246 1.00 39.94 716 HIS A C 1
ATOM 5813 O O . HIS A 1 716 ? 12.842 15.057 25.170 1.00 39.94 716 HIS A O 1
ATOM 5819 N N . PHE A 1 717 ? 12.127 13.161 24.223 1.00 36.56 717 PHE A N 1
ATOM 5820 C CA . PHE A 1 717 ? 11.596 13.833 23.029 1.00 36.56 717 PHE A CA 1
ATOM 5821 C C . PHE A 1 717 ? 10.211 14.457 23.262 1.00 36.56 717 PHE A C 1
ATOM 5823 O O . PHE A 1 717 ? 9.822 15.373 22.537 1.00 36.56 717 PHE A O 1
ATOM 5830 N N . PHE A 1 718 ? 9.482 14.009 24.287 1.00 35.31 718 PHE A N 1
ATOM 5831 C CA . PHE A 1 718 ? 8.069 14.343 24.468 1.00 35.31 718 PHE A CA 1
ATOM 5832 C C . PHE A 1 718 ? 7.809 15.620 25.287 1.00 35.31 718 PHE A C 1
ATOM 5834 O O . PHE A 1 718 ? 6.702 16.146 25.222 1.00 35.31 718 PHE A O 1
ATOM 5841 N N . ASP A 1 719 ? 8.814 16.181 25.972 1.00 29.84 719 ASP A N 1
ATOM 5842 C CA . ASP A 1 719 ? 8.668 17.433 26.745 1.00 29.84 719 ASP A CA 1
ATOM 5843 C C . ASP A 1 719 ? 8.911 18.717 25.920 1.00 29.84 719 ASP A C 1
ATOM 5845 O O . ASP A 1 719 ? 8.535 19.812 26.340 1.00 29.84 719 ASP A O 1
ATOM 5849 N N . ASN A 1 720 ? 9.525 18.622 24.733 1.00 27.17 720 ASN A N 1
ATOM 5850 C CA . ASN A 1 720 ? 9.947 19.807 23.965 1.00 27.17 720 ASN A CA 1
ATOM 5851 C C . ASN A 1 720 ? 8.968 20.263 22.867 1.00 27.17 720 ASN A C 1
ATOM 5853 O O . ASN A 1 720 ? 9.144 21.362 22.345 1.00 27.17 720 ASN A O 1
ATOM 5857 N N . ASN A 1 721 ? 7.920 19.492 22.549 1.00 27.33 721 ASN A N 1
ATOM 5858 C CA . ASN A 1 721 ? 6.930 19.858 21.519 1.00 27.33 721 ASN A CA 1
ATOM 5859 C C . ASN A 1 721 ? 5.633 20.470 22.078 1.00 27.33 721 ASN A C 1
ATOM 5861 O O . ASN A 1 721 ? 4.701 20.750 21.328 1.00 27.33 721 ASN A O 1
ATOM 5865 N N . SER A 1 722 ? 5.568 20.742 23.383 1.00 25.92 722 SER A N 1
ATOM 5866 C CA . SER A 1 722 ? 4.451 21.444 24.021 1.00 25.92 722 SER A CA 1
ATOM 5867 C C . SER A 1 722 ? 4.784 22.907 24.322 1.00 25.92 722 SER A C 1
ATOM 5869 O O . SER A 1 722 ? 4.686 23.344 25.469 1.00 25.92 722 SER A O 1
ATOM 5871 N N . LYS A 1 723 ? 5.162 23.689 23.305 1.00 24.62 723 LYS A N 1
ATOM 5872 C CA . LYS A 1 723 ? 4.922 25.142 23.291 1.00 24.62 723 LYS A CA 1
ATOM 5873 C C . LYS A 1 723 ? 4.518 25.578 21.876 1.00 24.62 723 LYS A C 1
ATOM 5875 O O . LYS A 1 723 ? 5.102 25.061 20.930 1.00 24.62 723 LYS A O 1
ATOM 5880 N N . PRO A 1 724 ? 3.499 26.450 21.763 1.00 32.03 724 PRO A N 1
ATOM 5881 C CA . PRO A 1 724 ? 2.833 26.782 20.503 1.00 32.03 724 PRO A CA 1
ATOM 5882 C C . PRO A 1 724 ? 3.732 27.483 19.486 1.00 32.03 724 PRO A C 1
ATOM 5884 O O . PRO A 1 724 ? 4.675 28.190 19.916 1.00 32.03 724 PRO A O 1
#

Nearest PDB structures (foldseek):
  2v8v-assembly1_B  TM=3.801E-01  e=2.107E-01  Lachancea kluyveri
  1r3n-assembly2_C  TM=3.741E-01  e=3.328E-01  Lachancea kluyveri
  2vxh-assembly1_C  TM=3.390E-01  e=6.309E-01  Azospira oryzae
  2vxh-assembly1_B  TM=3.242E-01  e=1.196E+00  Azospira oryzae
  2vxh-assembly1_A  TM=2.570E-01  e=9.517E-01  Azospira oryzae

Secondary structure (DSSP, 8-state):
--HHHHHHHHHHHHHHS-GGGGEE-THHHHHHHHGGG-TTSPPP--HHHHHHHHHHHHHHHHHHHTSS-EEEEESSS-----SSTT-----SEEEEETTTTEEEEEEEE--TTSHHHHHHHHHHHHHHHHHHSTT--TTTEEEEEEES---HHHHHHHHHHHHHS--EEEEEEEEEETTEEEEEEEPPP--PPP---SS--GGGEEEEEEEEEE-TTS-GGGTTHHHHHHHHHHHHHHHHHHTT--EEEEEEEE--SSSS--EEEEEEEEEE-GGGHHHHHHHTT----TT-HHHHHHHHHHHHH-S----HHHHHTTHHHHHHHTTTEEEEEPPPEEHHHHHH-HHHHHHEEEEEEEEEHHHHHHHHHHHHH-TTTS-HHHHTSTTGGGSHHHHHHHHHHHTT--TTGGG---HHHHHHHHHHHHHHHHHHHHHHH--TTHHHHHHHHHHHHHHHHHHHHHHHHHHHHH-TTSPPPPPP---SSGGGS-TTHHHHHHHHHHHIIIIIS-TTT-HHHHHHHHHHHHTHHHH-TTTGGGS-HHHHHHHHHHHHHHHHHHHHHHHHHHGGGTGGGHHHHHHHHHHHSTT-GGGS-HHHHHHHHHHS-HHHHHHTIIIIIHHHHHHHS-S------SPPPPTTS-HHHHHHHHHHHHHTT---EEEEE-TT--EEEEE---S----STTEEEEEESTT-TT--EEEEEEHHHHHHHHHTTSSSS---